Protein 5CYU (pdb70)

CATH classification: 3.30.2390.20 (+1 more: 2.40.50.910)

Sequence (378 aa):
QLLVDRTTNQLYVMLPRPVYNLTSARLVLGNASNPVAVSEELNRISKGQSIGIPGAPYATPTGTPASQWTLCDTVAKPDSSAPKVETSILIRTLAIDSGVGPIRADQGMLVSYEGANWLITEGGRHSIDLADRAVTSAVGIPVTAKPTPISQGLFNALPNRGPWQLPQIPAAGAPNSVGLPENLVIGSVFRTASDPQHYVVLPDGVARVNNTTAAALRATNSYGLMQPPAVEASVVAKIPEQVYVSPLPDQPLDVLLRQDSPVLCWSWQREPGDQAPKTTVIAGRRLPLPANAIGTGIDQIGGDSTVYIEGGQFVRLQSPDPRVGESMYYIDPQGVRYGIANDDAAKNLGLAGPVNAPWQVVGLLVDGPVLSKEAALI

Structure (mmCIF, N/CA/C/O backbone):
data_5CYU
#
_entry.id   5CYU
#
_cell.length_a   74.410
_cell.length_b   74.410
_cell.length_c   280.600
_cell.angle_alpha   90.000
_cell.angle_beta   90.000
_cell.angle_gamma   120.000
#
_symmetry.space_group_name_H-M   'P 61 2 2'
#
loop_
_entity.id
_entity.type
_entity.pdbx_description
1 polymer 'Conserved membrane protein'
2 water water
#
loop_
_atom_site.group_PDB
_atom_site.id
_atom_site.type_symbol
_atom_site.label_atom_id
_atom_site.label_alt_id
_atom_site.label_comp_id
_atom_site.label_asym_id
_atom_site.label_entity_id
_atom_site.label_seq_id
_atom_site.pdbx_PDB_ins_code
_atom_site.Cartn_x
_atom_site.Cartn_y
_atom_site.Cartn_z
_atom_site.occupancy
_atom_site.B_iso_or_equiv
_atom_site.auth_seq_id
_atom_site.auth_comp_id
_atom_site.auth_asym_id
_atom_site.auth_atom_id
_atom_site.pdbx_PDB_model_num
ATOM 1 N N . GLN A 1 4 ? -13.152 63.288 178.401 1.00 132.22 75 GLN A N 1
ATOM 2 C CA . GLN A 1 4 ? -12.789 62.200 179.303 1.00 131.52 75 GLN A CA 1
ATOM 3 C C . GLN A 1 4 ? -13.054 60.862 178.617 1.00 133.30 75 GLN A C 1
ATOM 4 O O . GLN A 1 4 ? -14.158 60.649 178.110 1.00 135.68 75 GLN A O 1
ATOM 7 N N . LEU A 1 5 ? -12.043 59.968 178.602 1.00 125.40 76 LEU A N 1
ATOM 8 C CA . LEU A 1 5 ? -12.132 58.652 177.957 1.00 123.61 76 LEU A CA 1
ATOM 9 C C . LEU A 1 5 ? -12.030 57.538 178.996 1.00 126.30 76 LEU A C 1
ATOM 10 O O . LEU A 1 5 ? -11.164 57.614 179.865 1.00 123.69 76 LEU A O 1
ATOM 14 N N . LEU A 1 6 ? -12.936 56.538 178.939 1.00 125.32 77 LEU A N 1
ATOM 15 C CA . LEU A 1 6 ? -12.967 55.430 179.898 1.00 126.42 77 LEU A CA 1
ATOM 16 C C . LEU A 1 6 ? -12.846 54.101 179.176 1.00 130.44 77 LEU A C 1
ATOM 17 O O . LEU A 1 6 ? -13.748 53.732 178.429 1.00 131.49 77 LEU A O 1
ATOM 33 N N . VAL A 1 7 ? -11.749 53.376 179.410 1.00 125.91 78 VAL A N 1
ATOM 34 C CA . VAL A 1 7 ? -11.553 52.070 178.795 1.00 125.07 78 VAL A CA 1
ATOM 35 C C . VAL A 1 7 ? -12.289 51.037 179.629 1.00 132.47 78 VAL A C 1
ATOM 36 O O . VAL A 1 7 ? -12.047 50.949 180.839 1.00 132.30 78 VAL A O 1
ATOM 40 N N . ASP A 1 8 ? -13.203 50.265 179.005 1.00 131.37 79 ASP A N 1
ATOM 41 C CA . ASP A 1 8 ? -13.925 49.210 179.728 1.00 134.52 79 ASP A CA 1
ATOM 42 C C . ASP A 1 8 ? -12.931 48.109 180.074 1.00 137.99 79 ASP A C 1
ATOM 43 O O . ASP A 1 8 ? -12.022 47.826 179.292 1.00 134.22 79 ASP A O 1
ATOM 52 N N . ARG A 1 9 ? -13.075 47.524 181.255 1.00 138.21 80 ARG A N 1
ATOM 53 C CA . ARG A 1 9 ? -12.117 46.540 181.754 1.00 137.70 80 ARG A CA 1
ATOM 54 C C . ARG A 1 9 ? -12.168 45.189 181.046 1.00 142.75 80 ARG A C 1
ATOM 55 O O . ARG A 1 9 ? -11.131 44.527 180.971 1.00 140.80 80 ARG A O 1
ATOM 59 N N . THR A 1 10 ? -13.351 44.758 180.573 1.00 142.16 81 THR A N 1
ATOM 60 C CA . THR A 1 10 ? -13.513 43.429 179.971 1.00 143.65 81 THR A CA 1
ATOM 61 C C . THR A 1 10 ? -14.007 43.417 178.515 1.00 147.84 81 THR A C 1
ATOM 62 O O . THR A 1 10 ? -13.783 42.422 177.825 1.00 147.77 81 THR A O 1
ATOM 73 N N . THR A 1 11 ? -14.694 44.468 178.060 1.00 144.45 82 THR A N 1
ATOM 74 C CA . THR A 1 11 ? -15.179 44.518 176.679 1.00 144.01 82 THR A CA 1
ATOM 75 C C . THR A 1 11 ? -14.122 45.169 175.772 1.00 142.65 82 THR A C 1
ATOM 76 O O . THR A 1 11 ? -14.039 44.830 174.591 1.00 141.69 82 THR A O 1
ATOM 87 N N . ASN A 1 12 ? -13.319 46.103 176.329 1.00 134.73 83 ASN A N 1
ATOM 88 C CA . ASN A 1 12 ? -12.333 46.918 175.617 1.00 129.37 83 ASN A CA 1
ATOM 89 C C . ASN A 1 12 ? -13.087 47.938 174.708 1.00 130.41 83 ASN A C 1
ATOM 90 O O . ASN A 1 12 ? -12.652 48.256 173.603 1.00 127.68 83 ASN A O 1
ATOM 101 N N . GLN A 1 13 ? -14.207 48.480 175.232 1.00 127.89 84 GLN A N 1
ATOM 102 C CA . GLN A 1 13 ? -15.027 49.507 174.584 1.00 128.02 84 GLN A CA 1
ATOM 103 C C . GLN A 1 13 ? -14.659 50.850 175.189 1.00 129.11 84 GLN A C 1
ATOM 104 O O . GLN A 1 13 ? -14.383 50.927 176.388 1.00 129.04 84 GLN A O 1
ATOM 118 N N . LEU A 1 14 ? -14.686 51.906 174.374 1.00 124.00 85 LEU A N 1
ATOM 119 C CA . LEU A 1 14 ? -14.292 53.244 174.791 1.00 122.30 85 LEU A CA 1
ATOM 120 C C . LEU A 1 14 ? -15.455 54.202 174.778 1.00 128.59 85 LEU A C 1
ATOM 121 O O . LEU A 1 14 ? -16.169 54.279 173.786 1.00 129.36 85 LEU A O 1
ATOM 137 N N . TYR A 1 15 ? -15.634 54.943 175.874 1.00 126.22 86 TYR A N 1
ATOM 138 C CA . TYR A 1 15 ? -16.721 55.898 176.019 1.00 129.81 86 TYR A CA 1
ATOM 139 C C . TYR A 1 15 ? -16.148 57.299 176.127 1.00 132.70 86 TYR A C 1
ATOM 140 O O . TYR A 1 15 ? -15.233 57.523 176.911 1.00 129.81 86 TYR A O 1
ATOM 158 N N . VAL A 1 16 ? -16.670 58.231 175.327 1.00 131.53 87 VAL A N 1
ATOM 159 C CA . VAL A 1 16 ? -16.254 59.626 175.330 1.00 131.64 87 VAL A CA 1
ATOM 160 C C . VAL A 1 16 ? -17.376 60.415 175.971 1.00 142.05 87 VAL A C 1
ATOM 161 O O . VAL A 1 16 ? -18.543 60.177 175.662 1.00 144.66 87 VAL A O 1
ATOM 174 N N . MET A 1 17 ? -17.019 61.386 176.828 1.00 140.36 88 MET A N 1
ATOM 175 C CA . MET A 1 17 ? -17.976 62.219 177.555 1.00 145.69 88 MET A CA 1
ATOM 176 C C . MET A 1 17 ? -17.825 63.706 177.194 1.00 153.41 88 MET A C 1
ATOM 177 O O . MET A 1 17 ? -16.774 64.307 177.427 1.00 151.60 88 MET A O 1
ATOM 191 N N . LEU A 1 18 ? -18.896 64.274 176.625 1.00 153.46 89 LEU A N 1
ATOM 192 C CA . LEU A 1 18 ? -19.021 65.670 176.213 1.00 155.33 89 LEU A CA 1
ATOM 193 C C . LEU A 1 18 ? -20.439 66.157 176.653 1.00 160.42 89 LEU A C 1
ATOM 194 O O . LEU A 1 18 ? -21.148 65.362 177.282 1.00 160.32 89 LEU A O 1
ATOM 210 N N . PRO A 1 19 ? -20.911 67.403 176.373 1.00 159.58 90 PRO A N 1
ATOM 211 C CA . PRO A 1 19 ? -22.259 67.791 176.858 1.00 162.18 90 PRO A CA 1
ATOM 212 C C . PRO A 1 19 ? -23.402 66.930 176.303 1.00 185.67 90 PRO A C 1
ATOM 213 O O . PRO A 1 19 ? -24.044 66.201 177.060 1.00 162.91 90 PRO A O 1
ATOM 224 N N . ARG A 1 25 ? -21.009 58.337 175.559 1.00 145.50 96 ARG A N 1
ATOM 225 C CA . ARG A 1 25 ? -21.333 57.701 174.283 1.00 144.96 96 ARG A CA 1
ATOM 226 C C . ARG A 1 25 ? -20.186 56.783 173.819 1.00 146.34 96 ARG A C 1
ATOM 227 O O . ARG A 1 25 ? -19.038 57.237 173.753 1.00 142.31 96 ARG A O 1
ATOM 230 N N . PRO A 1 26 ? -20.466 55.511 173.453 1.00 142.71 97 PRO A N 1
ATOM 231 C CA . PRO A 1 26 ? -19.374 54.613 173.037 1.00 137.73 97 PRO A CA 1
ATOM 232 C C . PRO A 1 26 ? -18.720 55.008 171.716 1.00 136.36 97 PRO A C 1
ATOM 233 O O . PRO A 1 26 ? -19.353 55.670 170.892 1.00 137.53 97 PRO A O 1
ATOM 244 N N . VAL A 1 27 ? -17.431 54.633 171.547 1.00 127.27 98 VAL A N 1
ATOM 245 C CA . VAL A 1 27 ? -16.622 54.956 170.358 1.00 122.57 98 VAL A CA 1
ATOM 246 C C . VAL A 1 27 ? -15.977 53.697 169.779 1.00 123.43 98 VAL A C 1
ATOM 247 O O . VAL A 1 27 ? -15.335 52.918 170.493 1.00 121.42 98 VAL A O 1
ATOM 260 N N . TYR A 1 28 ? -16.114 53.544 168.456 1.00 119.05 99 TYR A N 1
ATOM 261 C CA . TYR A 1 28 ? -15.585 52.397 167.732 1.00 116.33 99 TYR A CA 1
ATOM 262 C C . TYR A 1 28 ? -14.101 52.212 167.975 1.00 113.18 99 TYR A C 1
ATOM 263 O O . TYR A 1 28 ? -13.681 51.106 168.306 1.00 112.15 99 TYR A O 1
ATOM 281 N N . ASN A 1 29 ? -13.310 53.286 167.806 1.00 105.53 100 ASN A N 1
ATOM 282 C CA . ASN A 1 29 ? -11.848 53.215 167.893 1.00 100.28 100 ASN A CA 1
ATOM 283 C C . ASN A 1 29 ? -11.195 54.271 168.770 1.00 99.06 100 ASN A C 1
ATOM 284 O O . ASN A 1 29 ? -11.753 55.334 169.024 1.00 99.31 100 ASN A O 1
ATOM 295 N N . LEU A 1 30 ? -9.942 53.996 169.161 1.00 92.14 101 LEU A N 1
ATOM 296 C CA . LEU A 1 30 ? -9.162 54.956 169.943 1.00 90.48 101 LEU A CA 1
ATOM 297 C C . LEU A 1 30 ? -8.845 56.202 169.096 1.00 92.46 101 LEU A C 1
ATOM 298 O O . LEU A 1 30 ? -8.836 57.298 169.648 1.00 92.88 101 LEU A O 1
ATOM 314 N N . THR A 1 31 ? -8.649 56.061 167.770 1.00 86.46 102 THR A N 1
ATOM 315 C CA . THR A 1 31 ? -8.420 57.220 166.893 1.00 84.95 102 THR A CA 1
ATOM 316 C C . THR A 1 31 ? -9.646 58.135 166.866 1.00 93.39 102 THR A C 1
ATOM 317 O O . THR A 1 31 ? -9.525 59.363 166.888 1.00 93.81 102 THR A O 1
ATOM 328 N N . SER A 1 32 ? -10.826 57.517 166.787 1.00 93.01 103 SER A N 1
ATOM 329 C CA . SER A 1 32 ? -12.085 58.238 166.776 1.00 97.05 103 SER A CA 1
ATOM 330 C C . SER A 1 32 ? -12.297 59.001 168.084 1.00 104.02 103 SER A C 1
ATOM 331 O O . SER A 1 32 ? -12.725 60.147 168.037 1.00 105.50 103 SER A O 1
ATOM 339 N N . ALA A 1 33 ? -11.955 58.393 169.238 1.00 101.17 104 ALA A N 1
ATOM 340 C CA . ALA A 1 33 ? -12.108 59.059 170.538 1.00 103.34 104 ALA A CA 1
ATOM 341 C C . ALA A 1 33 ? -11.045 60.137 170.769 1.00 105.80 104 ALA A C 1
ATOM 342 O O . ALA A 1 33 ? -11.346 61.123 171.436 1.00 106.90 104 ALA A O 1
ATOM 349 N N . ARG A 1 34 ? -9.816 59.963 170.234 1.00 100.24 105 ARG A N 1
ATOM 350 C CA . ARG A 1 34 ? -8.747 60.969 170.389 1.00 99.03 105 ARG A CA 1
ATOM 351 C C . ARG A 1 34 ? -8.985 62.180 169.477 1.00 105.97 105 ARG A C 1
ATOM 352 O O . ARG A 1 34 ? -8.594 63.291 169.841 1.00 106.38 105 ARG A O 1
ATOM 356 N N . LEU A 1 35 ? -9.650 61.974 168.317 1.00 104.29 106 LEU A N 1
ATOM 357 C CA . LEU A 1 35 ? -9.948 63.045 167.345 1.00 105.68 106 LEU A CA 1
ATOM 358 C C . LEU A 1 35 ? -11.005 64.036 167.856 1.00 114.38 106 LEU A C 1
ATOM 359 O O . LEU A 1 35 ? -10.870 65.250 167.663 1.00 115.35 106 LEU A O 1
ATOM 375 N N . VAL A 1 36 ? -12.080 63.497 168.441 1.00 113.56 107 VAL A N 1
ATOM 376 C CA . VAL A 1 36 ? -13.226 64.296 168.907 1.00 118.14 107 VAL A CA 1
ATOM 377 C C . VAL A 1 36 ? -12.926 65.162 170.149 1.00 123.22 107 VAL A C 1
ATOM 378 O O . VAL A 1 36 ? -13.406 66.290 170.224 1.00 125.75 107 VAL A O 1
ATOM 391 N N . LEU A 1 37 ? -12.147 64.650 171.105 1.00 117.77 108 LEU A N 1
ATOM 392 C CA . LEU A 1 37 ? -11.827 65.389 172.336 1.00 118.86 108 LEU A CA 1
ATOM 393 C C . LEU A 1 37 ? -10.911 66.615 172.126 1.00 121.07 108 LEU A C 1
ATOM 394 O O . LEU A 1 37 ? -10.847 67.466 173.013 1.00 122.41 108 LEU A O 1
ATOM 410 N N . GLY A 1 38 ? -10.217 66.684 170.988 1.00 114.52 109 GLY A N 1
ATOM 411 C CA . GLY A 1 38 ? -9.292 67.768 170.691 1.00 113.34 109 GLY A CA 1
ATOM 412 C C . GLY A 1 38 ? -7.966 67.597 171.409 1.00 114.64 109 GLY A C 1
ATOM 413 O O . GLY A 1 38 ? -7.223 68.568 171.576 1.00 114.41 109 GLY A O 1
ATOM 417 N N . ASN A 1 39 ? -7.647 66.363 171.838 1.00 108.89 110 ASN A N 1
ATOM 418 C CA . ASN A 1 39 ? -6.400 66.066 172.539 1.00 106.34 110 ASN A CA 1
ATOM 419 C C . ASN A 1 39 ? -6.149 64.558 172.529 1.00 107.66 110 ASN A C 1
ATOM 420 O O . ASN A 1 39 ? -7.110 63.787 172.515 1.00 107.91 110 ASN A O 1
ATOM 431 N N . ALA A 1 40 ? -4.866 64.133 172.517 1.00 101.41 111 ALA A N 1
ATOM 432 C CA . ALA A 1 40 ? -4.510 62.708 172.607 1.00 99.03 111 ALA A CA 1
ATOM 433 C C . ALA A 1 40 ? -4.765 62.271 174.035 1.00 105.09 111 ALA A C 1
ATOM 434 O O . ALA A 1 40 ? -3.940 62.515 174.915 1.00 104.22 111 ALA A O 1
ATOM 441 N N . SER A 1 41 ? -5.981 61.794 174.283 1.00 104.41 112 SER A N 1
ATOM 442 C CA . SER A 1 41 ? -6.421 61.466 175.627 1.00 106.75 112 SER A CA 1
ATOM 443 C C . SER A 1 41 ? -6.089 60.022 175.985 1.00 110.06 112 SER A C 1
ATOM 444 O O . SER A 1 41 ? -6.470 59.104 175.261 1.00 109.60 112 SER A O 1
ATOM 448 N N . ASN A 1 42 ? -5.365 59.824 177.099 1.00 105.97 113 ASN A N 1
ATOM 449 C CA . ASN A 1 42 ? -5.061 58.481 177.610 1.00 104.60 113 ASN A CA 1
ATOM 450 C C . ASN A 1 42 ? -6.310 58.005 178.372 1.00 109.71 113 ASN A C 1
ATOM 451 O O . ASN A 1 42 ? -6.826 58.760 179.195 1.00 111.52 113 ASN A O 1
ATOM 455 N N . PRO A 1 43 ? -6.859 56.807 178.119 1.00 105.84 114 PRO A N 1
ATOM 456 C CA . PRO A 1 43 ? -8.126 56.456 178.764 1.00 109.22 114 PRO A CA 1
ATOM 457 C C . PRO A 1 43 ? -8.003 55.925 180.185 1.00 115.23 114 PRO A C 1
ATOM 458 O O . PRO A 1 43 ? -7.108 55.140 180.495 1.00 113.76 114 PRO A O 1
ATOM 469 N N . VAL A 1 44 ? -8.935 56.358 181.045 1.00 114.63 115 VAL A N 1
ATOM 470 C CA . VAL A 1 44 ? -8.986 55.895 182.422 1.00 115.96 115 VAL A CA 1
ATOM 471 C C . VAL A 1 44 ? -9.439 54.457 182.435 1.00 119.79 115 VAL A C 1
ATOM 472 O O . VAL A 1 44 ? -10.131 54.021 181.513 1.00 119.88 115 VAL A O 1
ATOM 477 N N . ALA A 1 45 ? -9.018 53.718 183.458 1.00 115.83 116 ALA A N 1
ATOM 478 C CA . ALA A 1 45 ? -9.357 52.311 183.636 1.00 116.12 116 ALA A CA 1
ATOM 479 C C . ALA A 1 45 ? -10.553 52.208 184.570 1.00 122.55 116 ALA A C 1
ATOM 480 O O . ALA A 1 45 ? -10.434 51.677 185.677 1.00 123.71 116 ALA A O 1
ATOM 487 N N . VAL A 1 46 ? -11.715 52.716 184.139 1.00 120.14 117 VAL A N 1
ATOM 488 C CA . VAL A 1 46 ? -12.903 52.677 185.004 1.00 144.78 117 VAL A CA 1
ATOM 489 C C . VAL A 1 46 ? -13.495 51.260 185.063 1.00 150.02 117 VAL A C 1
ATOM 490 O O . VAL A 1 46 ? -13.826 50.669 184.037 1.00 102.01 117 VAL A O 1
ATOM 494 N N . SER A 1 48 ? -15.541 48.874 185.811 1.00 169.33 119 SER A N 1
ATOM 495 C CA . SER A 1 48 ? -16.450 48.496 184.729 1.00 168.88 119 SER A CA 1
ATOM 496 C C . SER A 1 48 ? -17.920 48.754 185.100 1.00 172.63 119 SER A C 1
ATOM 497 O O . SER A 1 48 ? -18.729 48.997 184.208 1.00 172.04 119 SER A O 1
ATOM 505 N N . GLU A 1 49 ? -18.268 48.714 186.400 1.00 171.70 120 GLU A N 1
ATOM 506 C CA . GLU A 1 49 ? -19.644 48.967 186.851 1.00 172.82 120 GLU A CA 1
ATOM 507 C C . GLU A 1 49 ? -20.040 50.448 186.717 1.00 176.29 120 GLU A C 1
ATOM 508 O O . GLU A 1 49 ? -21.231 50.750 186.728 1.00 176.91 120 GLU A O 1
ATOM 512 N N . GLU A 1 50 ? -19.062 51.366 186.599 1.00 173.96 121 GLU A N 1
ATOM 513 C CA . GLU A 1 50 ? -19.330 52.809 186.519 1.00 174.76 121 GLU A CA 1
ATOM 514 C C . GLU A 1 50 ? -20.016 53.257 185.209 1.00 177.40 121 GLU A C 1
ATOM 515 O O . GLU A 1 50 ? -20.624 54.332 185.191 1.00 178.19 121 GLU A O 1
ATOM 519 N N . LEU A 1 51 ? -19.896 52.462 184.126 1.00 173.60 122 LEU A N 1
ATOM 520 C CA . LEU A 1 51 ? -20.509 52.763 182.822 1.00 172.63 122 LEU A CA 1
ATOM 521 C C . LEU A 1 51 ? -21.594 51.751 182.446 1.00 174.23 122 LEU A C 1
ATOM 522 O O . LEU A 1 51 ? -22.572 52.140 181.804 1.00 174.03 122 LEU A O 1
ATOM 526 N N . ASN A 1 52 ? -21.432 50.466 182.818 1.00 170.97 123 ASN A N 1
ATOM 527 C CA . ASN A 1 52 ? -22.433 49.439 182.517 1.00 170.72 123 ASN A CA 1
ATOM 528 C C . ASN A 1 52 ? -23.733 49.651 183.320 1.00 173.80 123 ASN A C 1
ATOM 529 O O . ASN A 1 52 ? -24.800 49.337 182.798 1.00 173.44 123 ASN A O 1
ATOM 533 N N . ARG A 1 53 ? -23.649 50.197 184.557 1.00 171.97 124 ARG A N 1
ATOM 534 C CA . ARG A 1 53 ? -24.831 50.482 185.389 1.00 173.18 124 ARG A CA 1
ATOM 535 C C . ARG A 1 53 ? -25.441 51.865 185.069 1.00 176.03 124 ARG A C 1
ATOM 536 O O . ARG A 1 53 ? -26.597 52.102 185.432 1.00 176.90 124 ARG A O 1
ATOM 540 N N . ILE A 1 54 ? -24.668 52.753 184.422 1.00 172.52 125 ILE A N 1
ATOM 541 C CA . ILE A 1 54 ? -25.108 54.085 184.012 1.00 172.70 125 ILE A CA 1
ATOM 542 C C . ILE A 1 54 ? -25.703 54.098 182.615 1.00 173.65 125 ILE A C 1
ATOM 543 O O . ILE A 1 54 ? -25.870 53.038 182.003 1.00 172.54 125 ILE A O 1
ATOM 546 N N . SER A 1 55 ? -26.018 55.297 182.087 1.00 170.70 126 SER A N 1
ATOM 547 C CA . SER A 1 55 ? -26.626 55.417 180.758 1.00 169.51 126 SER A CA 1
ATOM 548 C C . SER A 1 55 ? -25.625 55.125 179.651 1.00 169.27 126 SER A C 1
ATOM 549 O O . SER A 1 55 ? -24.420 55.320 179.829 1.00 168.27 126 SER A O 1
ATOM 553 N N . LYS A 1 56 ? -26.144 54.621 178.528 1.00 165.20 127 LYS A N 1
ATOM 554 C CA . LYS A 1 56 ? -25.392 54.292 177.323 1.00 163.08 127 LYS A CA 1
ATOM 555 C C . LYS A 1 56 ? -25.921 55.197 176.220 1.00 165.02 127 LYS A C 1
ATOM 556 O O . LYS A 1 56 ? -26.868 55.945 176.450 1.00 165.90 127 LYS A O 1
ATOM 560 N N . GLY A 1 57 ? -25.294 55.157 175.056 1.00 161.07 128 GLY A N 1
ATOM 561 C CA . GLY A 1 57 ? -25.702 55.958 173.909 1.00 160.68 128 GLY A CA 1
ATOM 562 C C . GLY A 1 57 ? -25.515 55.205 172.61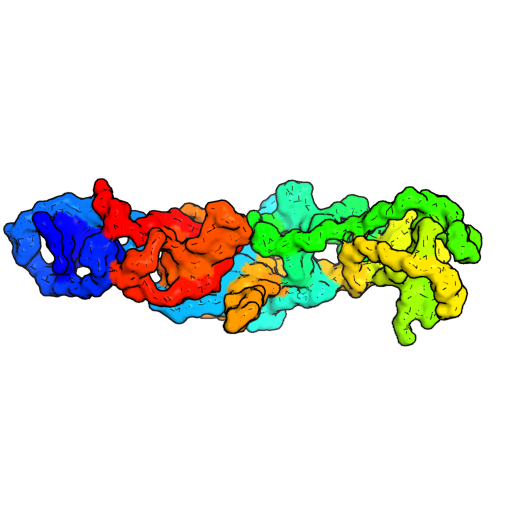1 1.00 161.57 128 GLY A C 1
ATOM 563 O O . GLY A 1 57 ? -25.542 53.971 172.596 1.00 161.09 128 GLY A O 1
ATOM 567 N N . GLN A 1 58 ? -25.306 55.949 171.509 1.00 158.09 129 GLN A N 1
ATOM 568 C CA . GLN A 1 58 ? -25.104 55.389 170.165 1.00 156.69 129 GLN A CA 1
ATOM 569 C C . GLN A 1 58 ? -23.612 55.426 169.790 1.00 157.05 129 GLN A C 1
ATOM 570 O O . GLN A 1 58 ? -22.877 56.319 170.218 1.00 157.13 129 GLN A O 1
ATOM 584 N N . SER A 1 59 ? -23.178 54.466 168.965 1.00 152.99 130 SER A N 1
ATOM 585 C CA . SER A 1 59 ? -21.790 54.325 168.564 1.00 151.24 130 SER A CA 1
ATOM 586 C C . SER A 1 59 ? -21.373 55.386 167.548 1.00 152.15 130 SER A C 1
ATOM 587 O O . SER A 1 59 ? -21.813 55.344 166.397 1.00 151.90 130 SER A O 1
ATOM 595 N N . ILE A 1 60 ? -20.524 56.336 167.994 1.00 148.89 131 ILE A N 1
ATOM 596 C CA . ILE A 1 60 ? -19.967 57.405 167.161 1.00 147.70 131 ILE A CA 1
ATOM 597 C C . ILE A 1 60 ? -18.561 56.988 166.746 1.00 146.78 131 ILE A C 1
ATOM 598 O O . ILE A 1 60 ? -18.042 55.998 167.251 1.00 144.12 131 ILE A O 1
ATOM 614 N N . GLY A 1 61 ? -17.961 57.754 165.845 1.00 139.42 132 GLY A N 1
ATOM 615 C CA . GLY A 1 61 ? -16.612 57.508 165.353 1.00 133.34 132 GLY A CA 1
ATOM 616 C C . GLY A 1 61 ? -16.583 56.907 163.968 1.00 134.68 132 GLY A C 1
ATOM 617 O O . GLY A 1 61 ? -17.615 56.483 163.443 1.00 137.54 132 GLY A O 1
ATOM 621 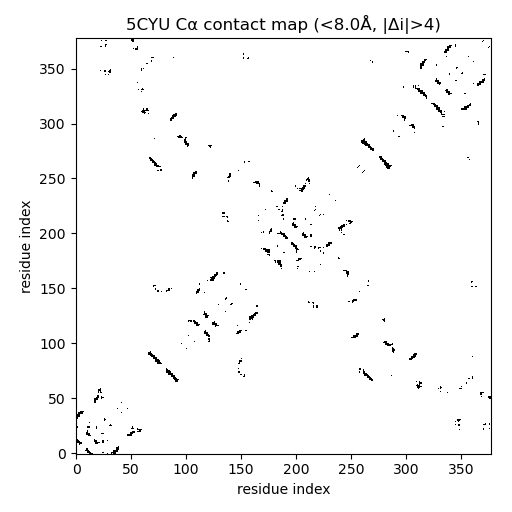N N . ILE A 1 62 ? -15.390 56.832 163.381 1.00 125.04 133 ILE A N 1
ATOM 622 C CA . ILE A 1 62 ? -15.213 56.262 162.049 1.00 123.32 133 ILE A CA 1
ATOM 623 C C . ILE A 1 62 ? -14.995 54.752 162.175 1.00 125.88 133 ILE A C 1
ATOM 624 O O . ILE A 1 62 ? -14.044 54.354 162.847 1.00 122.79 133 ILE A O 1
ATOM 640 N N . PRO A 1 63 ? -15.743 53.884 161.457 1.00 124.13 134 PRO A N 1
ATOM 641 C CA . PRO A 1 63 ? -15.466 52.443 161.560 1.00 122.47 134 PRO A CA 1
ATOM 642 C C . PRO A 1 63 ? -14.210 52.030 160.788 1.00 119.91 134 PRO A C 1
ATOM 643 O O . PRO A 1 63 ? -13.428 51.244 161.313 1.00 117.40 134 PRO A O 1
ATOM 654 N N . GLY A 1 64 ? -14.046 52.524 159.557 1.00 114.29 135 GLY A N 1
ATOM 655 C CA . GLY A 1 64 ? -12.922 52.183 158.693 1.00 109.91 135 GLY A CA 1
ATOM 656 C C . GLY A 1 64 ? -11.554 52.606 159.192 1.00 107.05 135 GLY A C 1
ATOM 657 O O . GLY A 1 64 ? -10.551 52.044 158.754 1.00 103.34 135 GLY A O 1
ATOM 661 N N . ALA A 1 65 ? -11.491 53.598 160.099 1.00 102.09 136 ALA A N 1
ATOM 662 C CA . ALA A 1 65 ? -10.248 54.111 160.661 1.00 97.88 136 ALA A CA 1
ATOM 663 C C . ALA A 1 65 ? -9.527 53.054 161.510 1.00 99.23 136 ALA A C 1
ATOM 664 O O . ALA A 1 65 ? -10.145 52.055 161.897 1.00 101.13 136 ALA A O 1
ATOM 671 N N . PRO A 1 66 ? -8.212 53.225 161.771 1.00 91.89 137 PRO A N 1
ATOM 672 C CA . PRO A 1 66 ? -7.493 52.214 162.549 1.00 90.75 137 PRO A CA 1
ATOM 673 C C . PRO A 1 66 ? -7.706 52.408 164.041 1.00 95.96 137 PRO A C 1
ATOM 674 O O . PRO A 1 66 ? -8.175 53.472 164.449 1.00 96.65 137 PRO A O 1
ATOM 685 N N . TYR A 1 67 ? -7.387 51.382 164.843 1.00 92.28 138 TYR A N 1
ATOM 686 C CA . TYR A 1 67 ? -7.596 51.436 166.290 1.00 92.94 138 TYR A CA 1
ATOM 687 C C . TYR A 1 67 ? -6.791 52.583 166.888 1.00 93.93 138 TYR A C 1
ATOM 688 O O . TYR A 1 67 ? -7.376 53.489 167.461 1.00 94.46 138 TYR A O 1
ATOM 706 N N . ALA A 1 68 ? -5.478 52.592 166.636 1.00 87.55 139 ALA A N 1
ATOM 707 C CA . ALA A 1 68 ? -4.541 53.626 167.077 1.00 85.31 139 ALA A CA 1
ATOM 708 C C . ALA A 1 68 ? -3.625 53.977 165.917 1.00 85.79 139 ALA A C 1
ATOM 709 O O . ALA A 1 68 ? -3.656 53.298 164.887 1.00 84.23 139 ALA A O 1
ATOM 716 N N . THR A 1 69 ? -2.780 55.006 166.075 1.00 81.46 140 THR A N 1
ATOM 717 C CA . THR A 1 69 ? -1.836 55.398 165.016 1.00 79.26 140 THR A CA 1
ATOM 718 C C . THR A 1 69 ? -0.358 55.208 165.468 1.00 81.20 140 THR A C 1
ATOM 719 O O . THR A 1 69 ? 0.394 56.180 165.550 1.00 79.65 140 THR A O 1
ATOM 730 N N . PRO A 1 70 ? 0.096 53.948 165.659 1.00 77.71 141 PRO A N 1
ATOM 731 C CA . PRO A 1 70 ? 1.464 53.720 166.117 1.00 76.69 141 PRO A CA 1
ATOM 732 C C . PRO A 1 70 ? 2.541 53.941 165.047 1.00 79.49 141 PRO A C 1
ATOM 733 O O . PRO A 1 70 ? 2.944 53.010 164.338 1.00 78.84 141 PRO A O 1
ATOM 744 N N . THR A 1 71 ? 3.068 55.168 164.977 1.00 74.85 142 THR A N 1
ATOM 745 C CA . THR A 1 71 ? 4.188 55.433 164.075 1.00 72.09 142 THR A CA 1
ATOM 746 C C . THR A 1 71 ? 5.468 54.811 164.625 1.00 73.06 142 THR A C 1
ATOM 747 O O . THR A 1 71 ? 5.688 54.854 165.833 1.00 73.41 142 THR A O 1
ATOM 758 N N . GLY A 1 72 ? 6.301 54.273 163.747 1.00 67.14 143 GLY A N 1
ATOM 759 C CA . GLY A 1 72 ? 7.603 53.733 164.120 1.00 66.18 143 GLY A CA 1
ATOM 760 C C . GLY A 1 72 ? 8.697 54.617 163.552 1.00 66.40 143 GLY A C 1
ATOM 761 O O . GLY A 1 72 ? 8.457 55.801 163.286 1.00 65.01 143 GLY A O 1
ATOM 765 N N . THR A 1 73 ? 9.904 54.057 163.323 1.00 61.60 144 THR A N 1
ATOM 766 C CA . THR A 1 73 ? 10.943 54.852 162.661 1.00 60.45 144 THR A CA 1
ATOM 767 C C . THR A 1 73 ? 10.479 55.059 161.223 1.00 62.72 144 THR A C 1
ATOM 768 O O . THR A 1 73 ? 9.951 54.112 160.629 1.00 61.93 144 THR A O 1
ATOM 779 N N . PRO A 1 74 ? 10.598 56.271 160.644 1.00 58.48 145 PRO A N 1
ATOM 780 C CA . PRO A 1 74 ? 10.123 56.457 159.267 1.00 57.33 145 PRO A CA 1
ATOM 781 C C . PRO A 1 74 ? 10.876 55.557 158.285 1.00 60.75 145 PRO A C 1
ATOM 782 O O . PRO A 1 74 ? 12.080 55.360 158.441 1.00 61.34 145 PRO A O 1
ATOM 793 N N . ALA A 1 75 ? 10.165 54.972 157.321 1.00 56.53 146 ALA A N 1
ATOM 794 C CA . ALA A 1 75 ? 10.739 54.013 156.370 1.00 56.02 146 ALA A CA 1
ATOM 795 C C . ALA A 1 75 ? 11.733 54.666 155.437 1.00 58.08 146 ALA A C 1
ATOM 796 O O . ALA A 1 75 ? 11.440 55.724 154.893 1.00 56.97 146 ALA A O 1
ATOM 803 N N . SER A 1 76 ? 12.915 54.065 155.275 1.00 55.25 147 SER A N 1
ATOM 804 C CA . SER A 1 76 ? 13.959 54.641 154.418 1.00 55.18 147 SER A CA 1
ATOM 805 C C . SER A 1 76 ? 13.585 54.639 152.938 1.00 56.46 147 SER A C 1
ATOM 806 O O . SER A 1 76 ? 13.772 55.652 152.260 1.00 55.61 147 SER A O 1
ATOM 814 N N . GLN A 1 77 ? 13.057 53.504 152.447 1.00 50.87 148 GLN A N 1
ATOM 815 C CA . GLN A 1 77 ? 12.742 53.327 151.046 1.00 48.81 148 GLN A CA 1
ATOM 816 C C . GLN A 1 77 ? 11.321 52.872 150.816 1.00 50.76 148 GLN A C 1
ATOM 817 O O . GLN A 1 77 ? 10.815 52.018 151.544 1.00 50.37 148 GLN A O 1
ATOM 831 N N . TRP A 1 78 ? 10.704 53.421 149.747 1.00 45.56 149 TRP A N 1
ATOM 832 C CA . TRP A 1 78 ? 9.383 53.055 149.224 1.00 44.93 149 TRP A CA 1
ATOM 833 C C . TRP A 1 78 ? 9.634 52.422 147.867 1.00 48.49 149 TRP A C 1
ATOM 834 O O . TRP A 1 78 ? 10.187 53.090 146.989 1.00 46.66 149 TRP A O 1
ATOM 855 N N . THR A 1 79 ? 9.304 51.128 147.712 1.00 46.06 150 THR A N 1
ATOM 856 C CA . THR A 1 79 ? 9.644 50.369 146.516 1.00 46.02 150 THR A CA 1
ATOM 857 C C . THR A 1 79 ? 8.482 49.598 145.990 1.00 50.73 150 THR A C 1
ATOM 858 O O . THR A 1 79 ? 7.783 48.939 146.755 1.00 51.35 150 THR A O 1
ATOM 869 N N . LEU A 1 80 ? 8.334 49.613 144.662 1.00 47.93 151 LEU A N 1
ATOM 870 C CA . LEU A 1 80 ? 7.368 48.798 143.925 1.00 50.10 151 LEU A CA 1
ATOM 871 C C . LEU A 1 80 ? 8.101 47.638 143.356 1.00 57.65 151 LEU A C 1
ATOM 872 O O . LEU A 1 80 ? 9.136 47.857 142.734 1.00 56.89 151 LEU A O 1
ATOM 888 N N . CYS A 1 81 ? 7.596 46.413 143.550 1.00 57.31 152 CYS A N 1
ATOM 889 C CA . CYS A 1 81 ? 8.246 45.232 143.016 1.00 59.82 152 CYS A CA 1
ATOM 890 C C . CYS A 1 81 ? 7.286 44.479 142.110 1.00 68.34 152 CYS A C 1
ATOM 891 O O . CYS A 1 81 ? 6.118 44.312 142.430 1.00 69.76 152 CYS A O 1
ATOM 898 N N . ASP A 1 82 ? 7.793 44.056 140.955 1.00 66.51 153 ASP A N 1
ATOM 899 C CA . ASP A 1 82 ? 7.061 43.338 139.913 1.00 69.58 153 ASP A CA 1
ATOM 900 C C . ASP A 1 82 ? 7.702 41.969 139.804 1.00 75.87 153 ASP A C 1
ATOM 901 O O . ASP A 1 82 ? 8.907 41.902 139.601 1.00 74.54 153 ASP A O 1
ATOM 910 N N . THR A 1 83 ? 6.947 40.888 140.034 1.00 75.98 154 THR A N 1
ATOM 911 C CA . THR A 1 83 ? 7.488 39.528 140.017 1.00 78.44 154 THR A CA 1
ATOM 912 C C . THR A 1 83 ? 6.718 38.725 138.982 1.00 86.72 154 THR A C 1
ATOM 913 O O . THR A 1 83 ? 5.487 38.731 139.024 1.00 87.37 154 THR A O 1
ATOM 924 N N . VAL A 1 84 ? 7.437 38.062 138.042 1.00 85.91 155 VAL A N 1
ATOM 925 C CA . VAL A 1 84 ? 6.869 37.229 136.978 1.00 89.72 155 VAL A CA 1
ATOM 926 C C . VAL A 1 84 ? 7.440 35.828 137.179 1.00 97.34 155 VAL A C 1
ATOM 927 O O . VAL A 1 84 ? 8.593 35.575 136.823 1.00 96.83 155 VAL A O 1
ATOM 940 N N . ALA A 1 85 ? 6.638 34.940 137.801 1.00 97.08 156 ALA A N 1
ATOM 941 C CA . ALA A 1 85 ? 7.010 33.569 138.145 1.00 101.13 156 ALA A CA 1
ATOM 942 C C . ALA A 1 85 ? 7.563 32.768 136.961 1.00 108.92 156 ALA A C 1
ATOM 943 O O . ALA A 1 85 ? 8.526 32.019 137.136 1.00 109.62 156 ALA A O 1
ATOM 950 N N . LYS A 1 86 ? 6.947 32.909 135.774 1.00 108.19 157 LYS A N 1
ATOM 951 C CA . LYS A 1 86 ? 7.382 32.199 134.571 1.00 112.03 157 LYS A CA 1
ATOM 952 C C . LYS A 1 86 ? 7.111 33.028 133.306 1.00 117.02 157 LYS A C 1
ATOM 953 O O . LYS A 1 86 ? 5.943 33.237 132.957 1.00 117.74 157 LYS A O 1
ATOM 957 N N . PRO A 1 87 ? 8.162 33.473 132.568 1.00 113.07 158 PRO A N 1
ATOM 958 C CA . PRO A 1 87 ? 7.913 34.205 131.311 1.00 112.38 158 PRO A CA 1
ATOM 959 C C . PRO A 1 87 ? 7.298 33.315 130.229 1.00 123.03 158 PRO A C 1
ATOM 960 O O . PRO A 1 87 ? 6.358 33.738 129.561 1.00 122.97 158 PRO A O 1
ATOM 971 N N . ASP A 1 88 ? 7.813 32.073 130.085 1.00 125.27 159 ASP A N 1
ATOM 972 C CA . ASP A 1 88 ? 7.311 31.109 129.107 1.00 131.54 159 ASP A CA 1
ATOM 973 C C . ASP A 1 88 ? 5.928 30.583 129.527 1.00 142.16 159 ASP A C 1
ATOM 974 O O . ASP A 1 88 ? 5.795 29.514 130.135 1.00 145.22 159 ASP A O 1
ATOM 983 N N . SER A 1 89 ? 4.902 31.365 129.192 1.00 140.32 160 SER A N 1
ATOM 984 C CA . SER A 1 89 ? 3.504 31.038 129.469 1.00 144.19 160 SER A CA 1
ATOM 985 C C . SER A 1 89 ? 2.619 31.578 128.348 1.00 150.01 160 SER A C 1
ATOM 986 O O . SER A 1 89 ? 3.076 32.413 127.563 1.00 146.85 160 SER A O 1
ATOM 994 N N . SER A 1 90 ? 1.363 31.106 128.260 1.00 151.33 161 SER A N 1
ATOM 995 C CA . SER A 1 90 ? 0.428 31.614 127.241 1.00 153.04 161 SER A CA 1
ATOM 996 C C . SER A 1 90 ? 0.189 33.109 127.512 1.00 151.41 161 SER A C 1
ATOM 997 O O . SER A 1 90 ? 0.489 33.945 126.664 1.00 148.78 161 SER A O 1
ATOM 1001 N N . ALA A 1 91 ? -0.246 33.431 128.735 1.00 145.70 162 ALA A N 1
ATOM 1002 C CA . ALA A 1 91 ? -0.406 34.795 129.239 1.00 139.97 162 ALA A CA 1
ATOM 1003 C C . ALA A 1 91 ? 0.209 34.800 130.629 1.00 139.46 162 ALA A C 1
ATOM 1004 O O . ALA A 1 91 ? -0.378 34.183 131.514 1.00 140.81 162 ALA A O 1
ATOM 1011 N N . PRO A 1 92 ? 1.403 35.395 130.864 1.00 130.76 163 PRO A N 1
ATOM 1012 C CA . PRO A 1 92 ? 2.010 35.328 132.209 1.00 127.35 163 PRO A CA 1
ATOM 1013 C C . PRO A 1 92 ? 1.344 36.238 133.239 1.00 126.34 163 PRO A C 1
ATOM 1014 O O . PRO A 1 92 ? 0.917 37.347 132.919 1.00 123.61 163 PRO A O 1
ATOM 1025 N N . LYS A 1 93 ? 1.345 35.790 134.503 1.00 121.21 164 LYS A N 1
ATOM 1026 C CA . LYS A 1 93 ? 0.736 36.495 135.624 1.00 117.84 164 LYS A CA 1
ATOM 1027 C C . LYS A 1 93 ? 1.773 37.334 136.358 1.00 113.54 164 LYS A C 1
ATOM 1028 O O . LYS A 1 93 ? 2.925 36.916 136.489 1.00 112.12 164 LYS A O 1
ATOM 1047 N N . VAL A 1 94 ? 1.352 38.505 136.854 1.00 104.92 165 VAL A N 1
ATOM 1048 C CA . VAL A 1 94 ? 2.212 39.446 137.558 1.00 98.91 165 VAL A CA 1
ATOM 1049 C C . VAL A 1 94 ? 1.744 39.588 138.996 1.00 100.14 165 VAL A C 1
ATOM 1050 O O . VAL A 1 94 ? 0.541 39.735 139.234 1.00 101.45 165 VAL A O 1
ATOM 1063 N N . GLU A 1 95 ? 2.705 39.600 139.944 1.00 92.56 166 GLU A N 1
ATOM 1064 C CA . GLU A 1 95 ? 2.453 39.790 141.374 1.00 90.36 166 GLU A CA 1
ATOM 1065 C C . GLU A 1 95 ? 3.128 41.070 141.833 1.00 87.53 166 GLU A C 1
ATOM 1066 O O . GLU A 1 95 ? 4.321 41.234 141.589 1.00 85.23 166 GLU A O 1
ATOM 1078 N N . THR A 1 96 ? 2.367 41.979 142.458 1.00 81.13 167 THR A N 1
ATOM 1079 C CA . THR A 1 96 ? 2.870 43.262 142.885 1.00 76.24 167 THR A CA 1
ATOM 1080 C C . THR A 1 96 ? 3.097 43.258 144.381 1.00 76.62 167 THR A C 1
ATOM 1081 O O . THR A 1 96 ? 2.201 42.918 145.159 1.00 78.24 167 THR A O 1
ATOM 1092 N N . SER A 1 97 ? 4.333 43.629 144.756 1.00 68.12 168 SER A N 1
ATOM 1093 C CA . SER A 1 97 ? 4.796 43.771 146.117 1.00 65.48 168 SER A CA 1
ATOM 1094 C C . SER A 1 97 ? 5.137 45.254 146.345 1.00 66.07 168 SER A C 1
ATOM 1095 O O . SER A 1 97 ? 5.788 45.872 145.496 1.00 64.89 168 SER A O 1
ATOM 1099 N N . ILE A 1 98 ? 4.608 45.842 147.423 1.00 60.88 169 ILE A N 1
ATOM 1100 C CA . ILE A 1 98 ? 4.846 47.243 147.792 1.00 57.59 169 ILE A CA 1
ATOM 1101 C C . ILE A 1 98 ? 5.655 47.255 149.093 1.00 59.28 169 ILE A C 1
ATOM 1102 O O . ILE A 1 98 ? 5.076 47.212 150.180 1.00 58.93 169 ILE A O 1
ATOM 1118 N N . LEU A 1 99 ? 6.983 47.369 148.983 1.00 54.21 170 LEU A N 1
ATOM 1119 C CA . LEU A 1 99 ? 7.871 47.326 150.158 1.00 53.10 170 LEU A CA 1
ATOM 1120 C C . LEU A 1 99 ? 8.137 48.727 150.762 1.00 54.08 170 LEU A C 1
ATOM 1121 O O . LEU A 1 99 ? 8.897 49.508 150.197 1.00 52.97 170 LEU A O 1
ATOM 1137 N N . ILE A 1 100 ? 7.540 49.004 151.942 1.00 49.08 171 ILE A N 1
ATOM 1138 C CA . ILE A 1 100 ? 7.684 50.265 152.678 1.00 46.38 171 ILE A CA 1
ATOM 1139 C C . ILE A 1 100 ? 8.568 49.956 153.883 1.00 51.22 171 ILE A C 1
ATOM 1140 O O . ILE A 1 100 ? 8.171 50.020 155.055 1.00 50.82 171 ILE A O 1
ATOM 1156 N N . ARG A 1 101 ? 9.785 49.582 153.561 1.00 48.26 172 ARG A N 1
ATOM 1157 C CA . ARG A 1 101 ? 10.785 49.232 154.538 1.00 48.29 172 ARG A CA 1
ATOM 1158 C C . ARG A 1 101 ? 12.158 49.426 153.940 1.00 53.36 172 ARG A C 1
ATOM 1159 O O . ARG A 1 101 ? 12.275 49.745 152.762 1.00 52.70 172 ARG A O 1
ATOM 1180 N N . THR A 1 102 ? 13.193 49.219 154.742 1.00 52.35 173 THR A N 1
ATOM 1181 C CA . THR A 1 102 ? 14.583 49.342 154.319 1.00 53.20 173 THR A CA 1
ATOM 1182 C C . THR A 1 102 ? 14.946 48.107 153.481 1.00 60.62 173 THR A C 1
ATOM 1183 O O . THR A 1 102 ? 14.740 46.976 153.929 1.00 63.26 173 THR A O 1
ATOM 1194 N N . LEU A 1 103 ? 15.441 48.332 152.255 1.00 56.46 174 LEU A N 1
ATOM 1195 C CA . LEU A 1 103 ? 15.750 47.257 151.317 1.00 57.76 174 LEU A CA 1
ATOM 1196 C C . LEU A 1 103 ? 17.033 46.517 151.650 1.00 63.06 174 LEU A C 1
ATOM 1197 O O . LEU A 1 103 ? 17.982 47.119 152.146 1.00 62.46 174 LEU A O 1
ATOM 1213 N N . ALA A 1 104 ? 17.076 45.230 151.276 1.00 61.20 175 ALA A N 1
ATOM 1214 C CA . ALA A 1 104 ? 18.229 44.361 151.409 1.00 63.21 175 ALA A CA 1
ATOM 1215 C C . ALA A 1 104 ? 18.751 44.041 150.014 1.00 67.23 175 ALA A C 1
ATOM 1216 O O . ALA A 1 104 ? 18.067 43.381 149.242 1.00 67.24 175 ALA A O 1
ATOM 1223 N N . ILE A 1 105 ? 19.897 44.623 149.664 1.00 63.87 176 ILE A N 1
ATOM 1224 C CA . ILE A 1 105 ? 20.556 44.447 148.378 1.00 64.27 176 ILE A CA 1
ATOM 1225 C C . ILE A 1 105 ? 21.660 43.420 148.569 1.00 71.82 176 ILE A C 1
ATOM 1226 O O . ILE A 1 105 ? 22.272 43.356 149.637 1.00 72.70 176 ILE A O 1
ATOM 1242 N N . ASP A 1 106 ? 21.926 42.626 147.516 1.00 70.01 177 ASP A N 1
ATOM 1243 C CA . ASP A 1 106 ? 22.959 41.587 147.517 1.00 72.99 177 ASP A CA 1
ATOM 1244 C C . ASP A 1 106 ? 23.247 41.132 146.068 1.00 78.89 177 ASP A C 1
ATOM 1245 O O . ASP A 1 106 ? 22.622 41.634 145.128 1.00 75.43 177 ASP A O 1
ATOM 1254 N N . SER A 1 107 ? 24.207 40.201 145.890 1.00 80.92 178 SER A N 1
ATOM 1255 C CA . SER A 1 107 ? 24.611 39.684 144.572 1.00 83.33 178 SER A CA 1
ATOM 1256 C C . SER A 1 107 ? 23.432 39.166 143.721 1.00 88.58 178 SER A C 1
ATOM 1257 O O . SER A 1 107 ? 23.4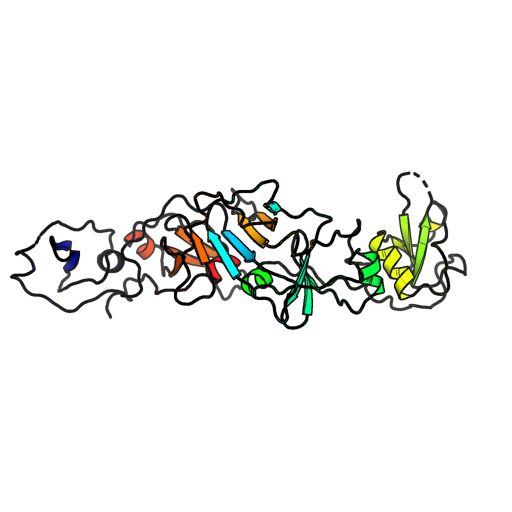48 39.357 142.511 1.00 88.06 178 SER A O 1
ATOM 1265 N N . GLY A 1 108 ? 22.439 38.536 144.353 1.00 86.54 179 GLY A N 1
ATOM 1266 C CA . GLY A 1 108 ? 21.257 38.009 143.671 1.00 86.95 179 GLY A CA 1
ATOM 1267 C C . GLY A 1 108 ? 20.279 39.062 143.184 1.00 86.88 179 GLY A C 1
ATOM 1268 O O . GLY A 1 108 ? 19.792 38.962 142.055 1.00 86.19 179 GLY A O 1
ATOM 1272 N N . VAL A 1 109 ? 19.968 40.062 144.034 1.00 80.84 180 VAL A N 1
ATOM 1273 C CA . VAL A 1 109 ? 19.046 41.150 143.680 1.00 77.65 180 VAL A CA 1
ATOM 1274 C C . VAL A 1 109 ? 19.754 42.494 143.954 1.00 79.74 180 VAL A C 1
ATOM 1275 O O . VAL A 1 109 ? 19.876 42.918 145.101 1.00 78.09 180 VAL A O 1
ATOM 1288 N N . GLY A 1 110 ? 20.255 43.110 142.882 1.00 75.93 181 GLY A N 1
ATOM 1289 C CA . GLY A 1 110 ? 20.962 44.382 142.929 1.00 73.56 181 GLY A CA 1
ATOM 1290 C C . GLY A 1 110 ? 20.428 45.365 141.912 1.00 74.08 181 GLY A C 1
ATOM 1291 O O . GLY A 1 110 ? 19.595 44.992 141.083 1.00 74.21 181 GLY A O 1
ATOM 1295 N N . PRO A 1 111 ? 20.850 46.652 141.959 1.00 66.93 182 PRO A N 1
ATOM 1296 C CA . PRO A 1 111 ? 20.342 47.624 140.985 1.00 63.95 182 PRO A CA 1
ATOM 1297 C C . PRO A 1 111 ? 20.903 47.361 139.597 1.00 67.77 182 PRO A C 1
ATOM 1298 O O . PRO A 1 111 ? 22.013 46.842 139.488 1.00 69.71 182 PRO A O 1
ATOM 1309 N N . ILE A 1 112 ? 20.135 47.688 138.552 1.00 62.18 183 ILE A N 1
ATOM 1310 C CA . ILE A 1 112 ? 20.553 47.422 137.172 1.00 62.71 183 ILE A CA 1
ATOM 1311 C C . ILE A 1 112 ? 21.682 48.345 136.755 1.00 64.66 183 ILE A C 1
ATOM 1312 O O . ILE A 1 112 ? 21.670 49.526 137.102 1.00 63.32 183 ILE A O 1
ATOM 1328 N N . ARG A 1 113 ? 22.639 47.809 135.983 1.00 60.77 184 ARG A N 1
ATOM 1329 C CA . ARG A 1 113 ? 23.783 48.575 135.507 1.00 59.83 184 ARG A CA 1
ATOM 1330 C C . ARG A 1 113 ? 23.376 49.592 134.444 1.00 62.07 184 ARG A C 1
ATOM 1331 O O . ARG A 1 113 ? 22.305 49.469 133.859 1.00 61.32 184 ARG A O 1
ATOM 1352 N N . ALA A 1 114 ? 24.231 50.590 134.190 1.00 58.33 185 ALA A N 1
ATOM 1353 C CA . ALA A 1 114 ? 23.952 51.617 133.186 1.00 57.25 185 ALA A CA 1
ATOM 1354 C C . ALA A 1 114 ? 23.806 51.010 131.785 1.00 63.87 185 ALA A C 1
ATOM 1355 O O . ALA A 1 114 ? 22.861 51.361 131.081 1.00 62.98 185 ALA A O 1
ATOM 1362 N N . ASP A 1 115 ? 24.655 50.016 131.437 1.00 63.25 186 ASP A N 1
ATOM 1363 C CA . ASP A 1 115 ? 24.599 49.306 130.141 1.00 64.92 186 ASP A CA 1
ATOM 1364 C C . ASP A 1 115 ? 23.628 48.098 130.146 1.00 68.09 186 ASP A C 1
ATOM 1365 O O . ASP A 1 115 ? 23.715 47.256 129.243 1.00 69.65 186 ASP A O 1
ATOM 1374 N N . GLN A 1 116 ? 22.682 48.051 131.119 1.00 62.55 187 GLN A N 1
ATOM 1375 C CA . GLN A 1 116 ? 21.746 46.948 131.315 1.00 63.25 187 GLN A CA 1
ATOM 1376 C C . GLN A 1 116 ? 20.300 47.425 131.227 1.00 65.25 187 GLN A C 1
ATOM 1377 O O . GLN A 1 116 ? 19.986 48.527 131.668 1.00 63.31 187 GLN A O 1
ATOM 1391 N N . GLY A 1 117 ? 19.441 46.593 130.651 1.00 62.62 188 GLY A N 1
ATOM 1392 C CA . GLY A 1 117 ? 18.020 46.889 130.498 1.00 61.13 188 GLY A CA 1
ATOM 1393 C C . GLY A 1 117 ? 17.162 45.641 130.425 1.00 66.55 188 GLY A C 1
ATOM 1394 O O . GLY A 1 117 ? 17.683 44.526 130.406 1.00 68.49 188 GLY A O 1
ATOM 1398 N N . MET A 1 118 ? 15.835 45.816 130.420 1.00 62.31 189 MET A N 1
ATOM 1399 C CA . MET A 1 118 ? 14.867 44.708 130.364 1.00 64.45 189 MET A CA 1
ATOM 1400 C C . MET A 1 118 ? 13.716 45.062 129.449 1.00 69.59 189 MET A C 1
ATOM 1401 O O . MET A 1 118 ? 13.353 46.232 129.370 1.00 67.30 189 MET A O 1
ATOM 1415 N N . LEU A 1 119 ? 13.098 44.049 128.807 1.00 69.67 190 LEU A N 1
ATOM 1416 C CA . LEU A 1 119 ? 11.961 44.249 127.893 1.00 70.54 190 LEU A CA 1
ATOM 1417 C C . LEU A 1 119 ? 10.630 43.895 128.542 1.00 74.05 190 LEU A C 1
ATOM 1418 O O . LEU A 1 119 ? 10.477 42.794 129.097 1.00 75.72 190 LEU A O 1
ATOM 1434 N N . VAL A 1 120 ? 9.640 44.808 128.412 1.00 68.81 191 VAL A N 1
ATOM 1435 C CA . VAL A 1 120 ? 8.332 44.647 129.028 1.00 69.82 191 VAL A CA 1
ATOM 1436 C C . VAL A 1 120 ? 7.218 45.097 128.090 1.00 74.27 191 VAL A C 1
ATOM 1437 O O . VAL A 1 120 ? 7.371 46.074 127.359 1.00 72.05 191 VAL A O 1
ATOM 1450 N N . SER A 1 121 ? 6.068 44.426 128.201 1.00 73.48 192 SER A N 1
ATOM 1451 C CA . SER A 1 121 ? 4.892 44.634 127.372 1.00 74.98 192 SER A CA 1
ATOM 1452 C C . SER A 1 121 ? 3.759 45.258 128.188 1.00 77.02 192 SER A C 1
ATOM 1453 O O . SER A 1 121 ? 3.300 44.629 129.133 1.00 77.71 192 SER A O 1
ATOM 1457 N N . TYR A 1 122 ? 3.304 46.479 127.838 1.00 71.66 193 TYR A N 1
ATOM 1458 C CA . TYR A 1 122 ? 2.193 47.145 128.535 1.00 71.38 193 TYR A CA 1
ATOM 1459 C C . TYR A 1 122 ? 1.175 47.684 127.540 1.00 77.69 193 TYR A C 1
ATOM 1460 O O . TYR A 1 122 ? 1.517 48.537 126.714 1.00 76.12 193 TYR A O 1
ATOM 1478 N N . GLU A 1 123 ? -0.088 47.210 127.641 1.00 77.07 194 GLU A N 1
ATOM 1479 C CA . GLU A 1 123 ? -1.207 47.625 126.798 1.00 79.80 194 GLU A CA 1
ATOM 1480 C C . GLU A 1 123 ? -0.865 47.470 125.310 1.00 85.97 194 GLU A C 1
ATOM 1481 O O . GLU A 1 123 ? -1.011 48.405 124.521 1.00 85.62 194 GLU A O 1
ATOM 1493 N N . GLY A 1 124 ? -0.410 46.267 124.961 1.00 85.09 195 GLY A N 1
ATOM 1494 C CA . GLY A 1 124 ? -0.065 45.887 123.594 1.00 87.44 195 GLY A CA 1
ATOM 1495 C C . GLY A 1 124 ? 1.090 46.641 122.978 1.00 88.73 195 GLY A C 1
ATOM 1496 O O . GLY A 1 124 ? 1.129 46.800 121.755 1.00 89.65 195 GLY A O 1
ATOM 1500 N N . ALA A 1 125 ? 2.021 47.129 123.830 1.00 81.53 196 ALA A N 1
ATOM 1501 C CA . ALA A 1 125 ? 3.207 47.883 123.418 1.00 78.36 196 ALA A CA 1
ATOM 1502 C C . ALA A 1 125 ? 4.416 47.381 124.158 1.00 80.18 196 ALA A C 1
ATOM 1503 O O . ALA A 1 125 ? 4.299 46.963 125.309 1.00 78.6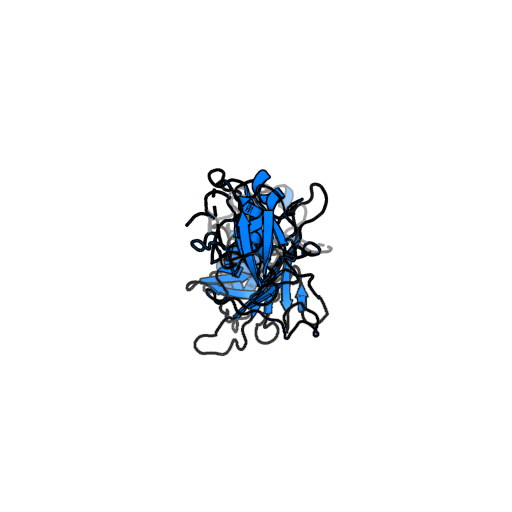5 196 ALA A O 1
ATOM 1510 N N . ASN A 1 126 ? 5.576 47.443 123.500 1.00 76.11 197 ASN A N 1
ATOM 1511 C CA . ASN A 1 126 ? 6.839 47.015 124.076 1.00 73.74 197 ASN A CA 1
ATOM 1512 C C . ASN A 1 126 ? 7.587 48.225 124.559 1.00 72.53 197 ASN A C 1
ATOM 1513 O O . ASN A 1 126 ? 7.699 49.205 123.828 1.00 70.32 197 ASN A O 1
ATOM 1524 N N . TRP A 1 127 ? 8.080 48.155 125.796 1.00 67.55 198 TRP A N 1
ATOM 1525 C CA . TRP A 1 127 ? 8.880 49.189 126.449 1.00 63.66 198 TRP A CA 1
ATOM 1526 C C . TRP A 1 127 ? 10.200 48.584 126.873 1.00 66.81 198 TRP A C 1
ATOM 1527 O O . TRP A 1 127 ? 10.284 47.388 127.153 1.00 68.10 198 TRP A O 1
ATOM 1548 N N . LEU A 1 128 ? 11.224 49.419 126.964 1.00 61.52 199 LEU A N 1
ATOM 1549 C CA . LEU A 1 128 ? 12.575 49.010 127.336 1.00 60.58 199 LEU A CA 1
ATOM 1550 C C . LEU A 1 128 ? 12.978 49.673 128.669 1.00 60.68 199 LEU A C 1
ATOM 1551 O O . LEU A 1 128 ? 13.393 50.827 128.700 1.00 57.81 199 LEU A O 1
ATOM 1567 N N . ILE A 1 129 ? 12.814 48.944 129.774 1.00 57.79 200 ILE A N 1
ATOM 1568 C CA . ILE A 1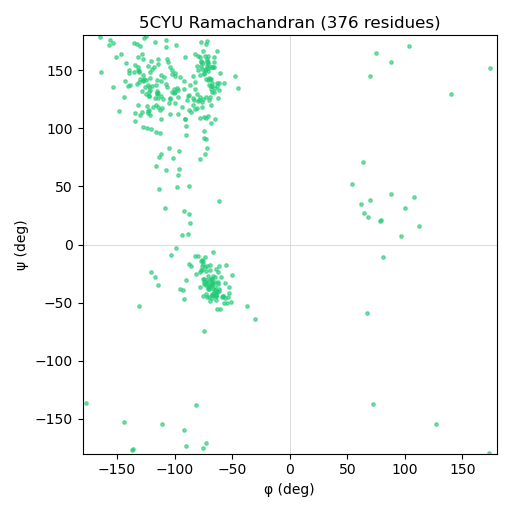 129 ? 13.126 49.474 131.103 1.00 55.70 200 ILE A CA 1
ATOM 1569 C C . ILE A 1 129 ? 14.654 49.565 131.292 1.00 58.50 200 ILE A C 1
ATOM 1570 O O . ILE A 1 129 ? 15.328 48.549 131.468 1.00 58.68 200 ILE A O 1
ATOM 1586 N N . THR A 1 130 ? 15.176 50.806 131.296 1.00 53.66 201 THR A N 1
ATOM 1587 C CA . THR A 1 130 ? 16.597 51.123 131.478 1.00 52.22 201 THR A CA 1
ATOM 1588 C C . THR A 1 130 ? 16.810 51.746 132.884 1.00 53.45 201 THR A C 1
ATOM 1589 O O . THR A 1 130 ? 15.841 51.935 133.618 1.00 51.76 201 THR A O 1
ATOM 1600 N N . GLU A 1 131 ? 18.086 52.027 133.247 1.00 49.68 202 GLU A N 1
ATOM 1601 C CA . GLU A 1 131 ? 18.566 52.593 134.534 1.00 48.30 202 GLU A CA 1
ATOM 1602 C C . GLU A 1 131 ? 17.656 53.679 135.185 1.00 49.08 202 GLU A C 1
ATOM 1603 O O . GLU A 1 131 ? 17.332 53.585 136.374 1.00 46.75 202 GLU A O 1
ATOM 1615 N N . GLY A 1 132 ? 17.311 54.702 134.412 1.00 46.26 203 GLY A N 1
ATOM 1616 C CA . GLY A 1 132 ? 16.523 55.838 134.883 1.00 45.86 203 GLY A CA 1
ATOM 1617 C C . GLY A 1 132 ? 15.056 55.908 134.511 1.00 51.22 203 GLY A C 1
ATOM 1618 O O . GLY A 1 132 ? 14.345 56.772 135.024 1.00 50.77 203 GLY A O 1
ATOM 1622 N N . GLY A 1 133 ? 14.595 55.041 133.627 1.00 49.08 204 GLY A N 1
ATOM 1623 C CA . GLY A 1 133 ? 13.195 55.063 133.261 1.00 49.23 204 GLY A CA 1
ATOM 1624 C C . GLY A 1 133 ? 12.809 53.968 132.306 1.00 53.78 204 GLY A C 1
ATOM 1625 O O . GLY A 1 133 ? 13.194 52.806 132.479 1.00 53.58 204 GLY A O 1
ATOM 1629 N N . ARG A 1 134 ? 12.011 54.351 131.306 1.00 50.30 205 ARG A N 1
ATOM 1630 C CA . ARG A 1 134 ? 11.519 53.460 130.274 1.00 51.52 205 ARG A CA 1
ATOM 1631 C C . ARG A 1 134 ? 11.502 54.195 128.939 1.00 57.66 205 ARG A C 1
ATOM 1632 O O . ARG A 1 134 ? 11.480 55.425 128.907 1.00 56.53 205 ARG A O 1
ATOM 1653 N N . HIS A 1 135 ? 11.565 53.432 127.843 1.00 57.06 206 HIS A N 1
ATOM 1654 C CA . HIS A 1 135 ? 11.578 53.971 126.486 1.00 58.38 206 HIS A CA 1
ATOM 1655 C C . HIS A 1 135 ? 10.703 53.137 125.556 1.00 65.10 206 HIS A C 1
ATOM 1656 O O . HIS A 1 135 ? 10.762 51.909 125.611 1.00 65.70 206 HIS A O 1
ATOM 1670 N N . SER A 1 136 ? 9.916 53.784 124.683 1.00 63.13 207 SER A N 1
ATOM 1671 C CA . SER A 1 136 ? 9.047 53.059 123.739 1.00 66.37 207 SER A CA 1
ATOM 1672 C C . SER A 1 136 ? 9.840 52.511 122.548 1.00 72.21 207 SER A C 1
ATOM 1673 O O . SER A 1 136 ? 10.280 53.279 121.690 1.00 72.25 207 SER A O 1
ATOM 1677 N N . ILE A 1 137 ? 10.020 51.179 122.504 1.00 70.35 208 ILE A N 1
ATOM 1678 C CA . ILE A 1 137 ? 10.767 50.496 121.449 1.00 71.78 208 ILE A CA 1
ATOM 1679 C C . ILE A 1 137 ? 9.770 49.832 120.498 1.00 79.27 208 ILE A C 1
ATOM 1680 O O . ILE A 1 137 ? 8.885 49.093 120.943 1.00 80.51 208 ILE A O 1
ATOM 1696 N N . ASP A 1 138 ? 9.887 50.145 119.194 1.00 77.03 209 ASP A N 1
ATOM 1697 C CA . ASP A 1 138 ? 9.066 49.543 118.152 1.00 80.07 209 ASP A CA 1
ATOM 1698 C C . ASP A 1 138 ? 9.855 48.335 117.720 1.00 84.10 209 ASP A C 1
ATOM 1699 O O . ASP A 1 138 ? 10.778 48.450 116.910 1.00 82.78 209 ASP A O 1
ATOM 1708 N N . LEU A 1 139 ? 9.546 47.173 118.309 1.00 82.39 210 LEU A N 1
ATOM 1709 C CA . LEU A 1 139 ? 10.271 45.935 118.002 1.00 84.72 210 LEU A CA 1
ATOM 1710 C C . LEU A 1 139 ? 10.281 45.564 116.489 1.00 93.69 210 LEU A C 1
ATOM 1711 O O . LEU A 1 139 ? 11.154 44.800 116.082 1.00 94.49 210 LEU A O 1
ATOM 1727 N N . ALA A 1 140 ? 9.372 46.141 115.657 1.00 92.82 211 ALA A N 1
ATOM 1728 C CA . ALA A 1 140 ? 9.371 45.937 114.204 1.00 96.34 211 ALA A CA 1
ATOM 1729 C C . ALA A 1 140 ? 10.528 46.702 113.534 1.00 100.39 211 ALA A C 1
ATOM 1730 O O . ALA A 1 140 ? 10.909 46.355 112.415 1.00 102.26 211 ALA A O 1
ATOM 1737 N N . ASP A 1 141 ? 11.102 47.723 114.217 1.00 94.81 212 ASP A N 1
ATOM 1738 C CA . ASP A 1 141 ? 12.262 48.483 113.738 1.00 93.63 212 ASP A CA 1
ATOM 1739 C C . ASP A 1 141 ? 13.455 47.593 114.014 1.00 99.11 212 ASP A C 1
ATOM 1740 O O . ASP A 1 141 ? 14.166 47.754 115.009 1.00 95.73 212 ASP A O 1
ATOM 1749 N N . ARG A 1 142 ? 13.555 46.544 113.177 1.00 100.92 213 ARG A N 1
ATOM 1750 C CA . ARG A 1 142 ? 14.504 45.450 113.326 1.00 102.82 213 ARG A CA 1
ATOM 1751 C C . ARG A 1 142 ? 15.926 45.932 113.323 1.00 106.50 213 ARG A C 1
ATOM 1752 O O . ARG A 1 142 ? 16.686 45.470 114.161 1.00 105.52 213 ARG A O 1
ATOM 1773 N N . ALA A 1 143 ? 16.311 46.832 112.409 1.00 103.30 214 ALA A N 1
ATOM 1774 C CA . ALA A 1 143 ? 17.696 47.316 112.370 1.00 101.71 214 ALA A CA 1
ATOM 1775 C C . ALA A 1 143 ? 18.071 48.031 113.668 1.00 100.70 214 ALA A C 1
ATOM 1776 O O . ALA A 1 143 ? 19.185 47.852 114.162 1.00 99.69 214 ALA A O 1
ATOM 1783 N N . VAL A 1 144 ? 17.137 48.790 114.245 1.00 94.25 215 VAL A N 1
ATOM 1784 C CA . VAL A 1 144 ? 17.398 49.507 115.494 1.00 90.34 215 VAL A CA 1
ATOM 1785 C C . VAL A 1 144 ? 17.662 48.538 116.638 1.00 94.10 215 VAL A C 1
ATOM 1786 O O . VAL A 1 144 ? 18.593 48.745 117.420 1.00 91.38 215 VAL A O 1
ATOM 1799 N N . THR A 1 145 ? 16.844 47.489 116.737 1.00 93.45 216 THR A N 1
ATOM 1800 C CA . THR A 1 145 ? 16.990 46.508 117.806 1.00 93.63 216 THR A CA 1
ATOM 1801 C C . THR A 1 145 ? 18.296 45.723 117.640 1.00 99.52 216 THR A C 1
ATOM 1802 O O . THR A 1 145 ? 18.845 45.248 118.634 1.00 98.59 216 THR A O 1
ATOM 1813 N N . SER A 1 146 ? 18.796 45.598 116.392 1.00 98.65 217 SER A N 1
ATOM 1814 C CA . SER A 1 146 ? 20.064 44.921 116.132 1.00 100.75 217 SER A CA 1
ATOM 1815 C C . SER A 1 146 ? 21.253 45.791 116.564 1.00 103.43 217 SER A C 1
ATOM 1816 O O . SER A 1 146 ? 22.277 45.240 116.976 1.00 104.75 217 SER A O 1
ATOM 1820 N N . ALA A 1 147 ? 21.116 47.130 116.509 1.00 96.65 218 ALA A N 1
ATOM 1821 C CA . ALA A 1 147 ? 22.188 48.059 116.874 1.00 93.92 218 ALA A CA 1
ATOM 1822 C C . ALA A 1 147 ? 22.345 48.217 118.382 1.00 94.45 218 ALA A C 1
ATOM 1823 O O . ALA A 1 147 ? 23.461 48.353 118.877 1.00 93.90 218 ALA A O 1
ATOM 1830 N N . VAL A 1 148 ? 21.218 48.204 119.090 1.00 89.01 219 VAL A N 1
ATOM 1831 C CA . VAL A 1 148 ? 21.118 48.326 120.549 1.00 86.28 219 VAL A CA 1
ATOM 1832 C C . VAL A 1 148 ? 21.589 47.055 121.296 1.00 91.44 219 VAL A C 1
ATOM 1833 O O . VAL A 1 148 ? 22.112 47.190 122.398 1.00 90.06 219 VAL A O 1
ATOM 1846 N N . GLY A 1 149 ? 21.379 45.866 120.726 1.00 90.12 220 GLY A N 1
ATOM 1847 C CA . GLY A 1 149 ? 21.763 44.603 121.354 1.00 91.51 220 GLY A CA 1
ATOM 1848 C C . GLY A 1 149 ? 20.616 43.705 121.778 1.00 94.50 220 GLY A C 1
ATOM 1849 O O . GLY A 1 149 ? 20.845 42.751 122.523 1.00 95.93 220 GLY A O 1
ATOM 1853 N N . ILE A 1 150 ? 19.385 43.940 121.283 1.00 88.92 221 ILE A N 1
ATOM 1854 C CA . ILE A 1 150 ? 18.264 43.069 121.613 1.00 89.22 221 ILE A CA 1
ATOM 1855 C C . ILE A 1 150 ? 18.395 41.852 120.733 1.00 96.09 221 ILE A C 1
ATOM 1856 O O . ILE A 1 150 ? 18.404 42.011 119.512 1.00 96.70 221 ILE A O 1
ATOM 1872 N N . PRO A 1 151 ? 18.468 40.629 121.282 1.00 94.84 222 PRO A N 1
ATOM 1873 C CA . PRO A 1 151 ? 18.558 39.451 120.398 1.00 99.16 222 PRO A CA 1
ATOM 1874 C C . PRO A 1 151 ? 17.289 39.231 119.556 1.00 103.52 222 PRO A C 1
ATOM 1875 O O . PRO A 1 151 ? 16.217 39.697 119.936 1.00 100.94 222 PRO A O 1
ATOM 1886 N N . VAL A 1 152 ? 17.413 38.527 118.414 1.00 103.17 223 VAL A N 1
ATOM 1887 C CA . VAL A 1 152 ? 16.259 38.202 117.558 1.00 105.12 223 VAL A CA 1
ATOM 1888 C C . VAL A 1 152 ? 15.291 37.271 118.312 1.00 110.44 223 VAL A C 1
ATOM 1889 O O . VAL A 1 152 ? 14.087 37.349 118.091 1.00 110.23 223 VAL A O 1
ATOM 1893 N N . THR A 1 153 ? 15.811 36.466 119.263 1.00 108.23 224 THR A N 1
ATOM 1894 C CA . THR A 1 153 ? 15.008 35.586 120.120 1.00 110.25 224 THR A CA 1
ATOM 1895 C C . THR A 1 153 ? 14.503 36.306 121.410 1.00 110.83 224 THR A C 1
ATOM 1896 O O . THR A 1 153 ? 14.234 35.639 122.412 1.00 110.83 224 THR A O 1
ATOM 1907 N N . ALA A 1 154 ? 14.353 37.644 121.381 1.00 103.92 225 ALA A N 1
ATOM 1908 C CA . ALA A 1 154 ? 13.851 38.387 122.541 1.00 99.55 225 ALA A CA 1
ATOM 1909 C C . ALA A 1 154 ? 12.343 38.294 122.625 1.00 103.81 225 ALA A C 1
ATOM 1910 O O . ALA A 1 154 ? 11.671 38.191 121.599 1.00 106.22 225 ALA A O 1
ATOM 1917 N N . LYS A 1 155 ? 11.807 38.351 123.838 1.00 97.94 226 LYS A N 1
ATOM 1918 C CA . LYS A 1 155 ? 10.362 38.360 124.062 1.00 98.44 226 LYS A CA 1
ATOM 1919 C C . LYS A 1 155 ? 10.073 39.262 125.246 1.00 97.19 226 LYS A C 1
ATOM 1920 O O . LYS A 1 155 ? 10.646 39.040 126.312 1.00 95.05 226 LYS A O 1
ATOM 1924 N N . PRO A 1 156 ? 9.177 40.258 125.137 1.00 91.83 227 PRO A N 1
ATOM 1925 C CA . PRO A 1 156 ? 8.860 41.056 126.328 1.00 88.14 227 PRO A CA 1
ATOM 1926 C C . PRO A 1 156 ? 7.916 40.323 127.286 1.00 93.37 227 PRO A C 1
ATOM 1927 O O . PRO A 1 156 ? 7.135 39.476 126.867 1.00 97.12 227 PRO A O 1
ATOM 1938 N N . THR A 1 157 ? 7.983 40.666 128.566 1.00 87.13 228 THR A N 1
ATOM 1939 C CA . THR A 1 157 ? 7.115 40.114 129.606 1.00 88.05 228 THR A CA 1
ATOM 1940 C C . THR A 1 157 ? 6.103 41.150 130.066 1.00 90.66 228 THR A C 1
ATOM 1941 O O . THR A 1 157 ? 6.235 42.312 129.700 1.00 88.13 228 THR A O 1
ATOM 1952 N N . PRO A 1 158 ? 5.085 40.786 130.873 1.00 88.87 229 PRO A N 1
ATOM 1953 C CA . PRO A 1 158 ? 4.118 41.800 131.321 1.00 87.11 229 PRO A CA 1
ATOM 1954 C C . PRO A 1 158 ? 4.672 42.671 132.448 1.00 85.29 229 PRO A C 1
ATOM 1955 O O . PRO A 1 158 ? 5.646 42.289 133.093 1.00 83.88 229 PRO A O 1
ATOM 1966 N N . ILE A 1 159 ? 4.050 43.842 132.675 1.00 78.84 230 ILE A N 1
ATOM 1967 C CA . ILE A 1 159 ? 4.483 44.802 133.698 1.00 74.54 230 ILE A CA 1
ATOM 1968 C C . ILE A 1 159 ? 3.269 45.459 134.347 1.00 76.59 230 ILE A C 1
ATOM 1969 O O . ILE A 1 159 ? 2.299 45.815 133.673 1.00 76.97 230 ILE A O 1
ATOM 1985 N N . SER A 1 160 ? 3.356 45.651 135.666 1.00 71.33 231 SER A N 1
ATOM 1986 C CA . SER A 1 160 ? 2.275 46.241 136.455 1.00 70.92 231 SER A CA 1
ATOM 1987 C C . SER A 1 160 ? 2.026 47.682 136.075 1.00 73.26 231 SER A C 1
ATOM 1988 O O . SER A 1 160 ? 2.953 48.371 135.662 1.00 71.01 231 SER A O 1
ATOM 1992 N N . GLN A 1 161 ? 0.793 48.160 136.261 1.00 70.86 232 GLN A N 1
ATOM 1993 C CA . GLN A 1 161 ? 0.445 49.557 135.997 1.00 69.47 232 GLN A CA 1
ATOM 1994 C C . GLN A 1 161 ? 1.161 50.472 136.995 1.00 70.72 232 GLN A C 1
ATOM 1995 O O . GLN A 1 161 ? 1.694 51.514 136.606 1.00 69.00 232 GLN A O 1
ATOM 2009 N N . GLY A 1 162 ? 1.168 50.068 138.266 1.00 66.17 233 GLY A N 1
ATOM 2010 C CA . GLY A 1 162 ? 1.853 50.796 139.321 1.00 62.41 233 GLY A CA 1
ATOM 2011 C C . GLY A 1 162 ? 3.324 50.959 139.019 1.00 62.91 233 GLY A C 1
ATOM 2012 O O . GLY A 1 162 ? 3.852 52.058 139.175 1.00 61.48 233 GLY A O 1
ATOM 2016 N N . LEU A 1 163 ? 3.990 49.882 138.557 1.00 58.64 234 LEU A N 1
ATOM 2017 C CA . LEU A 1 163 ? 5.416 49.950 138.228 1.00 56.32 234 LEU A CA 1
ATOM 2018 C C . LEU A 1 163 ? 5.667 50.764 136.961 1.00 60.39 234 LEU A C 1
ATOM 2019 O O . LEU A 1 163 ? 6.672 51.468 136.882 1.00 59.05 234 LEU A O 1
ATOM 2035 N N . PHE A 1 164 ? 4.772 50.668 135.977 1.00 58.35 235 PHE A N 1
ATOM 2036 C CA . PHE A 1 164 ? 4.886 51.389 134.709 1.00 58.51 235 PHE A CA 1
ATOM 2037 C C . PHE A 1 164 ? 4.777 52.914 134.916 1.00 62.64 235 PHE A C 1
ATOM 2038 O O . PHE A 1 164 ? 5.579 53.667 134.355 1.00 60.79 235 PHE A O 1
ATOM 2055 N N . ASN A 1 165 ? 3.824 53.359 135.763 1.00 60.51 236 ASN A N 1
ATOM 2056 C CA . ASN A 1 165 ? 3.648 54.787 136.029 1.00 59.47 236 ASN A CA 1
ATOM 2057 C C . ASN A 1 165 ? 4.842 55.319 136.826 1.00 59.76 236 ASN A C 1
ATOM 2058 O O . ASN A 1 165 ? 5.297 56.430 136.564 1.00 58.99 236 ASN A O 1
ATOM 2069 N N . ALA A 1 166 ? 5.403 54.497 137.725 1.00 53.57 237 ALA A N 1
ATOM 2070 C CA . ALA A 1 166 ? 6.543 54.907 138.537 1.00 50.54 237 ALA A CA 1
ATOM 2071 C C . ALA A 1 166 ? 7.798 55.149 137.685 1.00 52.70 237 ALA A C 1
ATOM 2072 O O . ALA A 1 166 ? 8.500 56.138 137.919 1.00 49.96 237 ALA A O 1
ATOM 2079 N N . LEU A 1 167 ? 8.052 54.262 136.694 1.00 49.59 238 LEU A N 1
ATOM 2080 C CA . LEU A 1 167 ? 9.213 54.359 135.815 1.00 48.16 238 LEU A CA 1
ATOM 2081 C C . LEU A 1 167 ? 9.038 55.543 134.861 1.00 51.89 238 LEU A C 1
ATOM 2082 O O . LEU A 1 167 ? 8.169 55.498 133.989 1.00 53.73 238 LEU A O 1
ATOM 2098 N N . PRO A 1 168 ? 9.822 56.623 135.011 1.00 46.01 239 PRO A N 1
ATOM 2099 C CA . PRO A 1 168 ? 9.668 57.779 134.112 1.00 45.65 239 PRO A CA 1
ATOM 2100 C C . PRO A 1 168 ? 9.837 57.464 132.614 1.00 49.61 239 PRO A C 1
ATOM 2101 O O . PRO A 1 168 ? 10.711 56.681 132.278 1.00 48.88 239 PRO A O 1
ATOM 2112 N N . ASN A 1 169 ? 8.999 58.034 131.726 1.00 47.27 240 ASN A N 1
ATOM 2113 C CA . ASN A 1 169 ? 9.143 57.816 130.279 1.00 48.10 240 ASN A CA 1
ATOM 2114 C C . ASN A 1 169 ? 10.229 58.744 129.820 1.00 50.70 240 ASN A C 1
ATOM 2115 O O . ASN A 1 169 ? 10.071 59.949 129.992 1.00 51.08 240 ASN A O 1
ATOM 2126 N N . ARG A 1 170 ? 11.341 58.200 129.299 1.00 45.33 241 ARG A N 1
ATOM 2127 C CA . ARG A 1 170 ? 12.483 59.004 128.882 1.00 43.99 241 ARG A CA 1
ATOM 2128 C C . ARG A 1 170 ? 12.629 59.055 127.352 1.00 49.16 241 ARG A C 1
ATOM 2129 O O . ARG A 1 170 ? 13.729 59.246 126.831 1.00 48.84 241 ARG A O 1
ATOM 2150 N N . GLY A 1 171 ? 11.508 58.981 126.655 1.00 46.90 242 GLY A N 1
ATOM 2151 C CA . GLY A 1 171 ? 11.467 59.109 125.212 1.00 48.03 242 GLY A CA 1
ATOM 2152 C C . GLY A 1 171 ? 11.670 57.800 124.502 1.00 53.28 242 GLY A C 1
ATOM 2153 O O . GLY A 1 171 ? 12.268 56.876 125.045 1.00 51.63 242 GLY A O 1
ATOM 2157 N N . PRO A 1 172 ? 11.195 57.702 123.251 1.00 53.11 243 PRO A N 1
ATOM 2158 C CA . PRO A 1 172 ? 11.374 56.460 122.507 1.00 54.90 243 PRO A CA 1
ATOM 2159 C C . PRO A 1 172 ? 12.765 56.342 121.928 1.00 59.78 243 PRO A C 1
ATOM 2160 O O . PRO A 1 172 ? 13.491 57.339 121.829 1.00 57.23 243 PRO A O 1
ATOM 2171 N N . TRP A 1 173 ? 13.125 55.101 121.557 1.00 59.46 244 TRP A N 1
ATOM 2172 C CA . TRP A 1 173 ? 14.387 54.787 120.914 1.00 60.51 244 TRP A CA 1
ATOM 2173 C C . TRP A 1 173 ? 14.083 54.615 119.424 1.00 70.12 244 TRP A C 1
ATOM 2174 O O . TRP A 1 173 ? 14.033 53.497 118.893 1.00 71.75 244 TRP A O 1
ATOM 2195 N N . GLN A 1 174 ? 13.852 55.780 118.771 1.00 68.41 245 GLN A N 1
ATOM 2196 C CA . GLN A 1 174 ? 13.539 55.968 117.352 1.00 70.98 245 GLN A CA 1
ATOM 2197 C C . GLN A 1 174 ? 14.532 56.936 116.766 1.00 77.65 245 GLN A C 1
ATOM 2198 O O . GLN A 1 174 ? 14.691 58.024 117.318 1.00 76.33 245 GLN A O 1
ATOM 2212 N N . LEU A 1 175 ? 15.174 56.604 115.650 1.00 77.58 246 LEU A N 1
ATOM 2213 C CA . LEU A 1 175 ? 16.092 57.566 115.042 1.00 78.16 246 LEU A CA 1
ATOM 2214 C C . LEU A 1 175 ? 15.315 58.767 114.513 1.00 85.62 246 LEU A C 1
ATOM 2215 O O . LEU A 1 175 ? 14.276 58.538 113.906 1.00 87.13 246 LEU A O 1
ATOM 2231 N N . PRO A 1 176 ? 15.755 60.032 114.707 1.00 83.56 247 PRO A N 1
ATOM 2232 C CA . PRO A 1 176 ? 15.009 61.164 114.131 1.00 85.24 247 PRO A CA 1
ATOM 2233 C C . PRO A 1 176 ? 15.142 61.191 112.613 1.00 93.60 247 PRO A C 1
ATOM 2234 O O . PRO A 1 176 ? 16.226 60.939 112.102 1.00 92.66 247 PRO A O 1
ATOM 2245 N N . GLN A 1 177 ? 14.044 61.445 111.907 1.00 94.98 248 GLN A N 1
ATOM 2246 C CA . GLN A 1 177 ? 14.033 61.441 110.447 1.00 98.71 248 GLN A CA 1
ATOM 2247 C C . GLN A 1 177 ? 14.949 62.534 109.888 1.00 104.40 248 GLN A C 1
ATOM 2248 O O . GLN A 1 177 ? 14.964 63.650 110.398 1.00 102.55 248 GLN A O 1
ATOM 2262 N N . ILE A 1 178 ? 15.728 62.189 108.852 1.00 104.48 249 ILE A N 1
ATOM 2263 C CA . ILE A 1 178 ? 16.663 63.104 108.206 1.00 105.87 249 ILE A CA 1
ATOM 2264 C C . ILE A 1 178 ? 15.885 63.779 107.075 1.00 114.37 249 ILE A C 1
ATOM 2265 O O . ILE A 1 178 ? 15.601 63.123 106.062 1.00 116.01 249 ILE A O 1
ATOM 2281 N N . PRO A 1 179 ? 15.529 65.082 107.207 1.00 112.62 250 PRO A N 1
ATOM 2282 C CA . PRO A 1 179 ? 14.682 65.721 106.181 1.00 116.08 250 PRO A CA 1
ATOM 2283 C C . PRO A 1 179 ? 15.127 65.574 104.717 1.00 123.25 250 PRO A C 1
ATOM 2284 O O . PRO A 1 179 ? 14.281 65.214 103.905 1.00 125.38 250 PRO A O 1
ATOM 2295 N N . ALA A 1 180 ? 16.398 65.854 104.365 1.00 120.01 251 ALA A N 1
ATOM 2296 C CA . ALA A 1 180 ? 16.880 65.735 102.980 1.00 122.59 251 ALA A CA 1
ATOM 2297 C C . ALA A 1 180 ? 17.601 64.397 102.775 1.00 126.67 251 ALA A C 1
ATOM 2298 O O . ALA A 1 180 ? 18.704 64.367 102.226 1.00 126.40 251 ALA A O 1
ATOM 2305 N N . ALA A 1 181 ? 16.967 63.285 103.199 1.00 123.39 252 ALA A N 1
ATOM 2306 C CA . ALA A 1 181 ? 17.556 61.945 103.078 1.00 123.56 252 ALA A CA 1
ATOM 2307 C C . ALA A 1 181 ? 17.648 61.508 101.620 1.00 130.57 252 ALA A C 1
ATOM 2308 O O . ALA A 1 181 ? 16.772 61.852 100.826 1.00 132.56 252 ALA A O 1
ATOM 2315 N N . GLY A 1 182 ? 18.734 60.810 101.278 1.00 127.48 253 GLY A N 1
ATOM 2316 C CA . GLY A 1 182 ? 19.011 60.367 99.915 1.00 130.48 253 GLY A CA 1
ATOM 2317 C C . GLY A 1 182 ? 19.619 61.421 98.994 1.00 135.72 253 GLY A C 1
ATOM 2318 O O . GLY A 1 182 ? 20.079 61.073 97.902 1.00 137.97 253 GLY A O 1
ATOM 2322 N N . ALA A 1 183 ? 19.649 62.713 99.401 1.00 130.54 254 ALA A N 1
ATOM 2323 C CA . ALA A 1 183 ? 20.191 63.789 98.567 1.00 131.47 254 ALA A CA 1
ATOM 2324 C C . ALA A 1 183 ? 21.721 63.746 98.538 1.00 134.41 254 ALA A C 1
ATOM 2325 O O . ALA A 1 183 ? 22.346 63.124 99.395 1.00 132.03 254 ALA A O 1
ATOM 2332 N N . PRO A 1 184 ? 22.334 64.312 97.486 1.00 132.99 255 PRO A N 1
ATOM 2333 C CA . PRO A 1 184 ? 23.807 64.337 97.405 1.00 132.78 255 PRO A CA 1
ATOM 2334 C C . PRO A 1 184 ? 24.439 65.349 98.376 1.00 134.19 255 PRO A C 1
ATOM 2335 O O . PRO A 1 184 ? 23.810 66.361 98.688 1.00 132.85 255 PRO A O 1
ATOM 2338 N N . ASN A 1 185 ? 25.670 65.076 98.857 1.00 129.86 256 ASN A N 1
ATOM 2339 C CA . ASN A 1 185 ? 26.354 65.940 99.836 1.00 127.82 256 ASN A CA 1
ATOM 2340 C C . ASN A 1 185 ? 26.688 67.337 99.289 1.00 133.92 256 ASN A C 1
ATOM 2341 O O . ASN A 1 185 ? 27.599 67.491 98.473 1.00 135.79 256 ASN A O 1
ATOM 2345 N N . SER A 1 186 ? 25.961 68.359 99.778 1.00 130.03 257 SER A N 1
ATOM 2346 C CA . SER A 1 186 ? 26.190 69.762 99.397 1.00 131.66 257 SER A CA 1
ATOM 2347 C C . SER A 1 186 ? 27.346 70.393 100.205 1.00 135.16 257 SER A C 1
ATOM 2348 O O . SER A 1 186 ? 27.796 71.490 99.876 1.00 136.63 257 SER A O 1
ATOM 2352 N N . VAL A 1 187 ? 27.832 69.695 101.240 1.00 129.82 258 VAL A N 1
ATOM 2353 C CA . VAL A 1 187 ? 28.920 70.153 102.112 1.00 129.22 258 VAL A CA 1
ATOM 2354 C C . VAL A 1 187 ? 30.319 70.061 101.449 1.00 134.31 258 VAL A C 1
ATOM 2355 O O . VAL A 1 187 ? 31.277 70.606 101.998 1.00 133.88 258 VAL A O 1
ATOM 2368 N N . GLY A 1 188 ? 30.437 69.343 100.335 1.00 132.34 259 GLY A N 1
ATOM 2369 C CA . GLY A 1 188 ? 31.704 69.179 99.629 1.00 134.54 259 GLY A CA 1
ATOM 2370 C C . GLY A 1 188 ? 32.458 67.904 99.966 1.00 137.85 259 GLY A C 1
ATOM 2371 O O . GLY A 1 188 ? 33.582 67.713 99.490 1.00 139.43 259 GLY A O 1
ATOM 2375 N N . LEU A 1 189 ? 31.837 66.992 100.745 1.00 131.56 260 LEU A N 1
ATOM 2376 C CA . LEU A 1 189 ? 32.457 65.712 101.124 1.00 130.46 260 LEU A CA 1
ATOM 2377 C C . LEU A 1 189 ? 32.465 64.772 99.910 1.00 134.37 260 LEU A C 1
ATOM 2378 O O . LEU A 1 189 ? 31.683 65.004 98.982 1.00 134.35 260 LEU A O 1
ATOM 2382 N N . PRO A 1 190 ? 33.295 63.694 99.893 1.00 131.16 261 PRO A N 1
ATOM 2383 C CA . PRO A 1 190 ? 33.310 62.788 98.725 1.00 133.27 261 PRO A CA 1
ATOM 2384 C C . PRO A 1 190 ? 31.918 62.365 98.248 1.00 136.79 261 PRO A C 1
ATOM 2385 O O . PRO A 1 190 ? 31.018 62.173 99.057 1.00 133.66 261 PRO A O 1
ATOM 2396 N N . GLU A 1 191 ? 31.753 62.202 96.930 1.00 136.63 262 GLU A N 1
ATOM 2397 C CA . GLU A 1 191 ? 30.465 61.857 96.308 1.00 136.79 262 GLU A CA 1
ATOM 2398 C C . GLU A 1 191 ? 29.880 60.480 96.756 1.00 140.26 262 GLU A C 1
ATOM 2399 O O . GLU A 1 191 ? 28.674 60.281 96.593 1.00 139.38 262 GLU A O 1
ATOM 2411 N N . ASN A 1 192 ? 30.708 59.558 97.328 1.00 137.03 263 ASN A N 1
ATOM 2412 C CA . ASN A 1 192 ? 30.228 58.274 97.865 1.00 136.30 263 ASN A CA 1
ATOM 2413 C C . ASN A 1 192 ? 29.305 58.566 99.023 1.00 137.33 263 ASN A C 1
ATOM 2414 O O . ASN A 1 192 ? 28.186 58.063 99.053 1.00 136.73 263 ASN A O 1
ATOM 2418 N N . LEU A 1 193 ? 29.742 59.450 99.937 1.00 132.05 264 LEU A N 1
ATOM 2419 C CA . LEU A 1 193 ? 28.906 59.860 101.056 1.00 128.86 264 LEU A CA 1
ATOM 2420 C C . LEU A 1 193 ? 27.654 60.561 100.517 1.00 132.50 264 LEU A C 1
ATOM 2421 O O . LEU A 1 193 ? 27.760 61.453 99.677 1.00 133.87 264 LEU A O 1
ATOM 2437 N N . VAL A 1 194 ? 26.483 60.087 100.930 1.00 127.35 265 VAL A N 1
ATOM 2438 C CA . VAL A 1 194 ? 25.183 60.632 100.548 1.00 126.96 265 VAL A CA 1
ATOM 2439 C C . VAL A 1 194 ? 24.581 61.196 101.818 1.00 127.99 265 VAL A C 1
ATOM 2440 O O . VAL A 1 194 ? 25.010 60.795 102.901 1.00 125.58 265 VAL A O 1
ATOM 2453 N N . ILE A 1 195 ? 23.598 62.107 101.725 1.00 124.58 266 ILE A N 1
ATOM 2454 C CA . ILE A 1 195 ? 22.951 62.623 102.939 1.00 121.86 266 ILE A CA 1
ATOM 2455 C C . ILE A 1 195 ? 22.108 61.466 103.516 1.00 124.92 266 ILE A C 1
ATOM 2456 O O . ILE A 1 195 ? 21.313 60.869 102.786 1.00 126.43 266 ILE A O 1
ATOM 2472 N N . GLY A 1 196 ? 22.365 61.138 104.784 1.00 118.79 267 GLY A N 1
ATOM 2473 C CA . GLY A 1 196 ? 21.786 60.000 105.494 1.00 117.45 267 GLY A CA 1
ATOM 2474 C C . GLY A 1 196 ? 22.742 58.817 105.554 1.00 121.31 267 GLY A C 1
ATOM 2475 O O . GLY A 1 196 ? 22.299 57.665 105.561 1.00 122.08 267 GLY A O 1
ATOM 2479 N N . SER A 1 197 ? 24.065 59.101 105.604 1.00 116.92 268 SER A N 1
ATOM 2480 C CA . SER A 1 197 ? 25.134 58.104 105.641 1.00 117.29 268 SER A CA 1
ATOM 2481 C C . SER A 1 197 ? 26.023 58.340 106.859 1.00 118.85 268 SER A C 1
ATOM 2482 O O . SER A 1 197 ? 25.791 59.286 107.606 1.00 116.37 268 SER A O 1
ATOM 2490 N N . VAL A 1 198 ? 27.045 57.501 107.046 1.00 116.13 269 VAL A N 1
ATOM 2491 C CA . VAL A 1 198 ? 27.962 57.618 108.180 1.00 114.59 269 VAL A CA 1
ATOM 2492 C C . VAL A 1 198 ? 29.406 57.550 107.683 1.00 120.41 269 VAL A C 1
ATOM 2493 O O . VAL A 1 198 ? 29.690 56.883 106.693 1.00 122.71 269 VAL A O 1
ATOM 2506 N N . PHE A 1 199 ? 30.298 58.260 108.383 1.00 115.96 270 PHE A N 1
ATOM 2507 C CA . PHE A 1 199 ? 31.727 58.328 108.119 1.00 117.75 270 PHE A CA 1
ATOM 2508 C C . PHE A 1 199 ? 32.468 58.074 109.419 1.00 121.23 270 PHE A C 1
ATOM 2509 O O . PHE A 1 199 ? 32.007 58.510 110.465 1.00 118.37 270 PHE A O 1
ATOM 2513 N N . ARG A 1 200 ? 33.599 57.369 109.359 1.00 120.81 271 ARG A N 1
ATOM 2514 C CA . ARG A 1 200 ? 34.440 57.059 110.519 1.00 121.16 271 ARG A CA 1
ATOM 2515 C C . ARG A 1 200 ? 35.693 57.919 110.433 1.00 128.32 271 ARG A C 1
ATOM 2516 O O . ARG A 1 200 ? 36.008 58.417 109.355 1.00 129.59 271 ARG A O 1
ATOM 2520 N N . THR A 1 201 ? 36.401 58.123 111.555 1.00 126.04 272 THR A N 1
ATOM 2521 C CA . THR A 1 201 ? 37.646 58.905 111.564 1.00 128.44 272 THR A CA 1
ATOM 2522 C C . THR A 1 201 ? 38.756 58.121 112.235 1.00 135.90 272 THR A C 1
ATOM 2523 O O . THR A 1 201 ? 38.487 57.157 112.952 1.00 135.30 272 THR A O 1
ATOM 2534 N N . ALA A 1 202 ? 40.004 58.559 112.023 1.00 135.35 273 ALA A N 1
ATOM 2535 C CA . ALA A 1 202 ? 41.170 57.927 112.632 1.00 157.88 273 ALA A CA 1
ATOM 2536 C C . ALA A 1 202 ? 41.211 58.228 114.126 1.00 190.11 273 ALA A C 1
ATOM 2537 O O . ALA A 1 202 ? 41.903 57.545 114.875 1.00 155.50 273 ALA A O 1
ATOM 2544 N N . SER A 1 205 ? 42.675 57.295 120.384 1.00 145.51 276 SER A N 1
ATOM 2545 C CA . SER A 1 205 ? 42.409 56.061 121.124 1.00 144.92 276 SER A CA 1
ATOM 2546 C C . SER A 1 205 ? 41.168 55.344 120.576 1.00 144.90 276 SER A C 1
ATOM 2547 O O . SER A 1 205 ? 41.293 54.225 120.074 1.00 146.70 276 SER A O 1
ATOM 2555 N N . ASP A 1 206 ? 39.986 55.980 120.698 1.00 135.91 277 ASP A N 1
ATOM 2556 C CA . ASP A 1 206 ? 38.707 55.453 120.225 1.00 132.34 277 ASP A CA 1
ATOM 2557 C C . ASP A 1 206 ? 38.274 56.301 119.030 1.00 132.72 277 ASP A C 1
ATOM 2558 O O . ASP A 1 206 ? 38.236 57.533 119.146 1.00 131.05 277 ASP A O 1
ATOM 2562 N N . PRO A 1 207 ? 37.995 55.684 117.858 1.00 127.94 278 PRO A N 1
ATOM 2563 C CA . PRO A 1 207 ? 37.580 56.482 116.692 1.00 125.92 278 PRO A CA 1
ATOM 2564 C C . PRO A 1 207 ? 36.125 56.940 116.787 1.00 122.94 278 PRO A C 1
ATOM 2565 O O . PRO A 1 207 ? 35.308 56.316 117.474 1.00 120.53 278 PRO A O 1
ATOM 2576 N N . GLN A 1 208 ? 35.805 58.024 116.056 1.00 116.15 279 GLN A N 1
ATOM 2577 C CA . GLN A 1 208 ? 34.494 58.672 116.063 1.00 111.44 279 GLN A CA 1
ATOM 2578 C C . GLN A 1 208 ? 33.752 58.518 114.745 1.00 112.21 279 GLN A C 1
ATOM 2579 O O . GLN A 1 208 ? 34.374 58.539 113.680 1.00 113.38 279 GLN A O 1
ATOM 2593 N N . HIS A 1 209 ? 32.410 58.416 114.833 1.00 104.48 280 HIS A N 1
ATOM 2594 C CA . HIS A 1 209 ? 31.528 58.332 113.677 1.00 103.26 280 HIS A CA 1
ATOM 2595 C C . HIS A 1 209 ? 30.756 59.629 113.550 1.00 102.19 280 HIS A C 1
ATOM 2596 O O . HIS A 1 209 ? 30.394 60.235 114.557 1.00 99.17 280 HIS A O 1
ATOM 2610 N N . TYR A 1 210 ? 30.519 60.054 112.312 1.00 98.36 281 TYR A N 1
ATOM 2611 C CA . TYR A 1 210 ? 29.799 61.275 111.985 1.00 96.79 281 TYR A CA 1
ATOM 2612 C C . TYR A 1 210 ? 28.670 60.933 111.035 1.00 98.95 281 TYR A C 1
ATOM 2613 O O . TYR A 1 210 ? 28.872 60.099 110.170 1.00 100.19 281 TYR A O 1
ATOM 2631 N N . VAL A 1 211 ? 27.499 61.581 111.163 1.00 92.83 282 VAL A N 1
ATOM 2632 C CA . VAL A 1 211 ? 26.370 61.404 110.237 1.00 92.38 282 VAL A CA 1
ATOM 2633 C C . VAL A 1 211 ? 26.335 62.614 109.290 1.00 96.39 282 VAL A C 1
ATOM 2634 O O . VAL A 1 211 ? 26.696 63.719 109.701 1.00 95.06 282 VAL A O 1
ATOM 2647 N N . VAL A 1 212 ? 25.912 62.401 108.035 1.00 94.33 283 VAL A N 1
ATOM 2648 C CA . VAL A 1 212 ? 25.843 63.453 107.027 1.00 95.32 283 VAL A CA 1
ATOM 2649 C C . VAL A 1 212 ? 24.454 64.081 107.069 1.00 98.13 283 VAL A C 1
ATOM 2650 O O . VAL A 1 212 ? 23.450 63.366 107.087 1.00 97.60 283 VAL A O 1
ATOM 2663 N N . LEU A 1 213 ? 24.402 65.424 107.046 1.00 94.64 284 LEU A N 1
ATOM 2664 C CA . LEU A 1 213 ? 23.164 66.204 107.111 1.00 94.47 284 LEU A CA 1
ATOM 2665 C C . LEU A 1 213 ? 23.151 67.305 106.008 1.00 100.48 284 LEU A C 1
ATOM 2666 O O . LEU A 1 213 ? 24.148 67.455 105.297 1.00 101.00 284 LEU A O 1
ATOM 2682 N N . PRO A 1 214 ? 22.033 68.047 105.793 1.00 98.42 285 PRO A N 1
ATOM 2683 C CA . PRO A 1 214 ? 22.025 69.066 104.718 1.00 100.97 285 PRO A CA 1
ATOM 2684 C C . PRO A 1 214 ? 22.964 70.254 104.949 1.00 105.78 285 PRO A C 1
ATOM 2685 O O . PRO A 1 214 ? 23.556 70.736 103.984 1.00 107.30 285 PRO A O 1
ATOM 2696 N N . ASP A 1 215 ? 23.085 70.731 106.205 1.00 100.89 286 ASP A N 1
ATOM 2697 C CA . ASP A 1 215 ? 23.904 71.898 106.540 1.00 101.34 286 ASP A CA 1
ATOM 2698 C C . ASP A 1 215 ? 25.125 71.526 107.415 1.00 103.38 286 ASP A C 1
ATOM 2699 O O . ASP A 1 215 ? 25.411 72.216 108.397 1.00 103.29 286 ASP A O 1
ATOM 2708 N N . GLY A 1 216 ? 25.854 70.483 107.013 1.00 98.00 287 GLY A N 1
ATOM 2709 C CA . GLY A 1 216 ? 27.044 70.020 107.716 1.00 96.17 287 GLY A CA 1
ATOM 2710 C C . GLY A 1 216 ? 27.003 68.545 108.058 1.00 96.09 287 GLY A C 1
ATOM 2711 O O . GLY A 1 216 ? 26.356 67.736 107.382 1.00 95.89 287 GLY A O 1
ATOM 2715 N N . VAL A 1 217 ? 27.749 68.195 109.105 1.00 89.38 288 VAL A N 1
ATOM 2716 C CA . VAL A 1 217 ? 27.830 66.836 109.637 1.00 86.85 288 VAL A CA 1
ATOM 2717 C C . VAL A 1 217 ? 27.713 66.916 111.160 1.00 87.92 288 VAL A C 1
ATOM 2718 O O . VAL A 1 217 ? 28.040 67.950 111.753 1.00 87.44 288 VAL A O 1
ATOM 2731 N N . ALA A 1 218 ? 27.245 65.828 111.786 1.00 81.56 289 ALA A N 1
ATOM 2732 C CA . ALA A 1 218 ? 27.110 65.740 113.235 1.00 79.12 289 ALA A CA 1
ATOM 2733 C C . ALA A 1 218 ? 27.736 64.456 113.724 1.00 80.76 289 ALA A C 1
ATOM 2734 O O . ALA A 1 218 ? 27.708 63.464 113.015 1.00 80.99 289 ALA A O 1
ATOM 2741 N N . A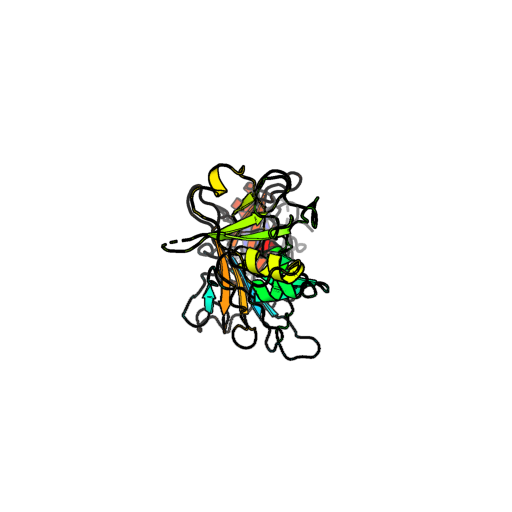RG A 1 219 ? 28.268 64.464 114.943 1.00 75.06 290 ARG A N 1
ATOM 2742 C CA . ARG A 1 219 ? 28.891 63.303 115.577 1.00 74.04 290 ARG A CA 1
ATOM 2743 C C . ARG A 1 219 ? 27.790 62.304 115.941 1.00 76.52 290 ARG A C 1
ATOM 2744 O O . ARG A 1 219 ? 26.632 62.707 116.020 1.00 75.11 290 ARG A O 1
ATOM 2765 N N . VAL A 1 220 ? 28.124 61.010 116.088 1.00 73.70 291 VAL A N 1
ATOM 2766 C CA . VAL A 1 220 ? 27.142 59.955 116.342 1.00 72.32 291 VAL A CA 1
ATOM 2767 C C . VAL A 1 220 ? 27.824 58.773 117.089 1.00 78.45 291 VAL A C 1
ATOM 2768 O O . VAL A 1 220 ? 28.938 58.389 116.732 1.00 79.97 291 VAL A O 1
ATOM 2781 N N . ASN A 1 221 ? 27.171 58.221 118.140 1.00 75.00 292 ASN A N 1
ATOM 2782 C CA . ASN A 1 221 ? 27.726 57.089 118.904 1.00 75.87 292 ASN A CA 1
ATOM 2783 C C . ASN A 1 221 ? 27.662 55.813 118.072 1.00 82.36 292 ASN A C 1
ATOM 2784 O O . ASN A 1 221 ? 27.155 55.850 116.963 1.00 82.75 292 ASN A O 1
ATOM 2795 N N . ASN A 1 222 ? 28.217 54.699 118.575 1.00 80.55 293 ASN A N 1
ATOM 2796 C CA . ASN A 1 222 ? 28.293 53.456 117.801 1.00 82.62 293 ASN A CA 1
ATOM 2797 C C . ASN A 1 222 ? 26.917 52.865 117.557 1.00 85.17 293 ASN A C 1
ATOM 2798 O O . ASN A 1 222 ? 26.628 52.466 116.431 1.00 86.69 293 ASN A O 1
ATOM 2809 N N . THR A 1 223 ? 26.057 52.838 118.580 1.00 78.77 294 THR A N 1
ATOM 2810 C CA . THR A 1 223 ? 24.703 52.302 118.412 1.00 77.94 294 THR A CA 1
ATOM 2811 C C . THR A 1 223 ? 23.959 53.061 117.323 1.00 80.30 294 THR A C 1
ATOM 2812 O O . THR A 1 223 ? 23.305 52.447 116.474 1.00 81.01 294 THR A O 1
ATOM 2823 N N . THR A 1 224 ? 24.073 54.396 117.331 1.00 74.53 295 THR A N 1
ATOM 2824 C CA . THR A 1 224 ? 23.349 55.164 116.324 1.00 73.81 295 THR A CA 1
ATOM 2825 C C . THR A 1 224 ? 23.986 55.004 114.939 1.00 79.64 295 THR A C 1
ATOM 2826 O O . THR A 1 224 ? 23.232 54.900 113.971 1.00 79.81 295 THR A O 1
ATOM 2837 N N . ALA A 1 225 ? 25.320 54.886 114.839 1.00 77.75 296 ALA A N 1
ATOM 2838 C CA . ALA A 1 225 ? 25.983 54.673 113.542 1.00 80.54 296 ALA A CA 1
ATOM 2839 C C . ALA A 1 225 ? 25.584 53.340 112.935 1.00 87.67 296 ALA A C 1
ATOM 2840 O O . ALA A 1 225 ? 25.327 53.261 111.734 1.00 88.62 296 ALA A O 1
ATOM 2847 N N . ALA A 1 226 ? 25.561 52.290 113.763 1.00 86.05 297 ALA A N 1
ATOM 2848 C CA . ALA A 1 226 ? 25.151 50.962 113.321 1.00 89.17 297 ALA A CA 1
ATOM 2849 C C . ALA A 1 226 ? 23.735 50.999 112.742 1.00 93.96 297 ALA A C 1
ATOM 2850 O O . ALA A 1 226 ? 23.503 50.520 111.629 1.00 96.04 297 ALA A O 1
ATOM 2857 N N . ALA A 1 227 ? 22.804 51.600 113.487 1.00 88.59 298 ALA A N 1
ATOM 2858 C CA . ALA A 1 227 ? 21.407 51.660 113.074 1.00 88.94 298 ALA A CA 1
ATOM 2859 C C . ALA A 1 227 ? 21.217 52.556 111.862 1.00 94.29 298 ALA A C 1
ATOM 2860 O O . ALA A 1 227 ? 20.374 52.249 111.023 1.00 95.81 298 ALA A O 1
ATOM 2867 N N . LEU A 1 228 ? 21.996 53.640 111.743 1.00 90.48 299 LEU A N 1
ATOM 2868 C CA . LEU A 1 228 ? 21.882 54.533 110.585 1.00 91.13 299 LEU A CA 1
ATOM 2869 C C . LEU A 1 228 ? 22.257 53.805 109.289 1.00 97.58 299 LEU A C 1
ATOM 2870 O O . LEU A 1 228 ? 21.583 53.991 108.275 1.00 98.60 299 LEU A O 1
ATOM 2886 N N . ARG A 1 229 ? 23.305 52.962 109.336 1.00 95.35 300 ARG A N 1
ATOM 2887 C CA . ARG A 1 229 ? 23.761 52.191 108.171 1.00 98.64 300 ARG A CA 1
ATOM 2888 C C . ARG A 1 229 ? 22.804 51.049 107.845 1.00 105.33 300 ARG A C 1
ATOM 2889 O O . ARG A 1 229 ? 22.506 50.808 106.681 1.00 107.16 300 ARG A O 1
ATOM 2893 N N . ALA A 1 230 ? 22.333 50.342 108.873 1.00 102.24 301 ALA A N 1
ATOM 2894 C CA . ALA A 1 230 ? 21.404 49.221 108.728 1.00 104.83 301 ALA A CA 1
ATOM 2895 C C . ALA A 1 230 ? 19.991 49.647 108.256 1.00 110.33 301 ALA A C 1
ATOM 2896 O O . ALA A 1 230 ? 19.338 48.853 107.585 1.00 112.75 301 ALA A O 1
ATOM 2903 N N . THR A 1 231 ? 19.528 50.871 108.581 1.00 105.60 302 THR A N 1
ATOM 2904 C CA . THR A 1 231 ? 18.200 51.358 108.174 1.00 106.55 302 THR A CA 1
ATOM 2905 C C . THR A 1 231 ? 18.200 51.895 106.739 1.00 114.39 302 THR A C 1
ATOM 2906 O O . THR A 1 231 ? 17.140 51.916 106.107 1.00 115.53 302 THR A O 1
ATOM 2917 N N . ASN A 1 232 ? 19.359 52.353 106.239 1.00 112.56 303 ASN A N 1
ATOM 2918 C CA . ASN A 1 232 ? 19.432 52.944 104.910 1.00 115.11 303 ASN A CA 1
ATOM 2919 C C . ASN A 1 232 ? 20.565 52.378 104.064 1.00 123.00 303 ASN A C 1
ATOM 2920 O O . ASN A 1 232 ? 20.310 52.025 102.917 1.00 125.67 303 ASN A O 1
ATOM 2931 N N . SER A 1 233 ? 21.817 52.382 104.574 1.00 119.73 304 SER A N 1
ATOM 2932 C CA . SER A 1 233 ? 23.034 51.875 103.915 1.00 122.50 304 SER A CA 1
ATOM 2933 C C . SER A 1 233 ? 23.431 52.717 102.680 1.00 129.25 304 SER A C 1
ATOM 2934 O O . SER A 1 233 ? 24.550 53.227 102.633 1.00 128.46 304 SER A O 1
ATOM 2942 N N . TYR A 1 234 ? 22.526 52.822 101.677 1.00 128.67 305 TYR A N 1
ATOM 2943 C CA . TYR A 1 234 ? 22.701 53.554 100.418 1.00 130.57 305 TYR A CA 1
ATOM 2944 C C . TYR A 1 234 ? 23.872 52.978 99.596 1.00 137.13 305 TYR A C 1
ATOM 2945 O O . TYR A 1 234 ? 24.567 53.706 98.882 1.00 137.26 305 TYR A O 1
ATOM 2963 N N . GLY A 1 235 ? 24.040 51.659 99.681 1.00 135.53 306 GLY A N 1
ATOM 2964 C CA . GLY A 1 235 ? 25.103 50.937 98.995 1.00 138.16 306 GLY A CA 1
ATOM 2965 C C . GLY A 1 235 ? 26.498 51.229 99.516 1.00 140.00 306 GLY A C 1
ATOM 2966 O O . GLY A 1 235 ? 27.471 51.035 98.781 1.00 142.11 306 GLY A O 1
ATOM 2970 N N . LEU A 1 236 ? 26.616 51.677 100.788 1.00 132.20 307 LEU A N 1
ATOM 2971 C CA . LEU A 1 236 ? 27.904 52.033 101.385 1.00 130.55 307 LEU A CA 1
ATOM 2972 C C . LEU A 1 236 ? 28.378 50.950 102.359 1.00 134.95 307 LEU A C 1
ATOM 2973 O O . LEU A 1 236 ? 28.185 51.052 103.570 1.00 131.79 307 LEU A O 1
ATOM 2977 N N . MET A 1 237 ? 28.999 49.903 101.808 1.00 135.50 308 MET A N 1
ATOM 2978 C CA . MET A 1 237 ? 29.533 48.801 102.613 1.00 136.60 308 MET A CA 1
ATOM 2979 C C . MET A 1 237 ? 30.721 49.316 103.441 1.00 138.94 308 MET A C 1
ATOM 2980 O O . MET A 1 237 ? 31.674 49.846 102.871 1.00 139.73 308 MET A O 1
ATOM 2984 N N . GLN A 1 238 ? 30.623 49.218 104.780 1.00 132.98 309 GLN A N 1
ATOM 2985 C CA . GLN A 1 238 ? 31.605 49.689 105.765 1.00 131.32 309 GLN A CA 1
ATOM 2986 C C . GLN A 1 238 ? 31.660 51.232 105.820 1.00 132.26 309 GLN A C 1
ATOM 2987 O O . GLN A 1 238 ? 31.454 51.898 104.805 1.00 131.88 309 GLN A O 1
ATOM 3001 N N . PRO A 1 239 ? 31.889 51.814 107.031 1.00 126.26 310 PRO A N 1
ATOM 3002 C CA . PRO A 1 239 ? 31.942 53.280 107.157 1.00 123.43 310 PRO A CA 1
ATOM 3003 C C . PRO A 1 239 ? 33.262 53.837 106.619 1.00 129.38 310 PRO A C 1
ATOM 3004 O O . PRO A 1 239 ? 34.315 53.440 107.114 1.00 130.68 310 PRO A O 1
ATOM 3015 N N . PRO A 1 240 ? 33.263 54.761 105.633 1.00 126.12 311 PRO A N 1
ATOM 3016 C CA . PRO A 1 240 ? 34.546 55.276 105.112 1.00 128.22 311 PRO A CA 1
ATOM 3017 C C . PRO A 1 240 ? 35.323 56.144 106.094 1.00 130.78 311 PRO A C 1
ATOM 3018 O O . PRO A 1 240 ? 34.724 56.806 106.938 1.00 126.77 311 PRO A O 1
ATOM 3029 N N . ALA A 1 241 ? 36.652 56.165 105.946 1.00 130.72 312 ALA A N 1
ATOM 3030 C CA . ALA A 1 241 ? 37.525 56.944 106.817 1.00 130.38 312 ALA A CA 1
ATOM 3031 C C . ALA A 1 241 ? 37.680 58.363 106.308 1.00 133.64 312 ALA A C 1
ATOM 3032 O O . ALA A 1 241 ? 37.854 58.566 105.104 1.00 134.71 312 ALA A O 1
ATOM 3039 N N . VAL A 1 242 ? 37.634 59.338 107.236 1.00 128.16 313 VAL A N 1
ATOM 3040 C CA . VAL A 1 242 ? 37.850 60.755 106.966 1.00 127.83 313 VAL A CA 1
ATOM 3041 C C . VAL A 1 242 ? 39.017 61.191 107.819 1.00 133.48 313 VAL A C 1
ATOM 3042 O O . VAL A 1 242 ? 39.212 60.665 108.918 1.00 132.25 313 VAL A O 1
ATOM 3046 N N . GLU A 1 243 ? 39.790 62.162 107.334 1.00 132.73 314 GLU A N 1
ATOM 3047 C CA . GLU A 1 243 ? 40.948 62.667 108.071 1.00 134.86 314 GLU A CA 1
ATOM 3048 C C . GLU A 1 243 ? 40.487 63.503 109.261 1.00 137.89 314 GLU A C 1
ATOM 3049 O O . GLU A 1 243 ? 39.304 63.802 109.376 1.00 134.60 314 GLU A O 1
ATOM 3061 N N . ALA A 1 244 ? 41.410 63.913 110.129 1.00 137.08 315 ALA A N 1
ATOM 3062 C CA . ALA A 1 244 ? 41.056 64.752 111.277 1.00 135.04 315 ALA A CA 1
ATOM 3063 C C . ALA A 1 244 ? 40.846 66.213 110.875 1.00 139.28 315 ALA A C 1
ATOM 3064 O O . ALA A 1 244 ? 40.139 66.922 111.579 1.00 135.85 315 ALA A O 1
ATOM 3071 N N . SER A 1 245 ? 41.440 66.668 109.757 1.00 139.76 316 SER A N 1
ATOM 3072 C CA . SER A 1 245 ? 41.347 68.069 109.338 1.00 140.29 316 SER A CA 1
ATOM 3073 C C . SER A 1 245 ? 40.163 68.342 108.392 1.00 142.19 316 SER A C 1
ATOM 3074 O O . SER A 1 245 ? 39.418 69.295 108.630 1.00 140.52 316 SER A O 1
ATOM 3078 N N . VAL A 1 246 ? 39.953 67.501 107.356 1.00 138.30 317 VAL A N 1
ATOM 3079 C CA . VAL A 1 246 ? 38.873 67.703 106.366 1.00 136.58 317 VAL A CA 1
ATOM 3080 C C . VAL A 1 246 ? 37.478 67.940 107.002 1.00 136.50 317 VAL A C 1
ATOM 3081 O O . VAL A 1 246 ? 36.632 68.577 106.375 1.00 135.90 317 VAL A O 1
ATOM 3094 N N . VAL A 1 247 ? 37.243 67.437 108.219 1.00 129.95 318 VAL A N 1
ATOM 3095 C CA . VAL A 1 247 ? 35.963 67.585 108.910 1.00 126.10 318 VAL A CA 1
ATOM 3096 C C . VAL A 1 247 ? 35.768 68.987 109.520 1.00 127.70 318 VAL A C 1
ATOM 3097 O O . VAL A 1 247 ? 34.633 69.351 109.828 1.00 125.48 318 VAL A O 1
ATOM 3110 N N . ALA A 1 248 ? 36.863 69.724 109.772 1.00 124.65 319 ALA A N 1
ATOM 3111 C CA . ALA A 1 248 ? 36.801 71.057 110.376 1.00 124.05 319 ALA A CA 1
ATOM 3112 C C . ALA A 1 248 ? 36.307 72.102 109.376 1.00 127.74 319 ALA A C 1
ATOM 3113 O O . ALA A 1 248 ? 35.571 73.010 109.766 1.00 126.55 319 ALA A O 1
ATOM 3120 N N . LYS A 1 249 ? 36.659 71.950 108.081 1.00 125.16 320 LYS A N 1
ATOM 3121 C CA . LYS A 1 249 ? 36.175 72.862 107.036 1.00 125.51 320 LYS A CA 1
ATOM 3122 C C . LYS A 1 249 ? 34.667 72.691 106.843 1.00 124.25 320 LYS A C 1
ATOM 3123 O O . LYS A 1 249 ? 33.991 73.658 106.501 1.00 124.64 320 LYS A O 1
ATOM 3127 N N . ILE A 1 250 ? 34.143 71.476 107.086 1.00 115.75 321 ILE A N 1
ATOM 3128 C CA . ILE A 1 250 ? 32.717 71.180 106.971 1.00 112.08 321 ILE A CA 1
ATOM 3129 C C . ILE A 1 250 ? 32.013 71.617 108.281 1.00 109.29 321 ILE A C 1
ATOM 3130 O O . ILE A 1 250 ? 32.497 71.263 109.355 1.00 107.26 321 ILE A O 1
ATOM 3146 N N . PRO A 1 251 ? 30.858 72.322 108.245 1.00 102.42 322 PRO A N 1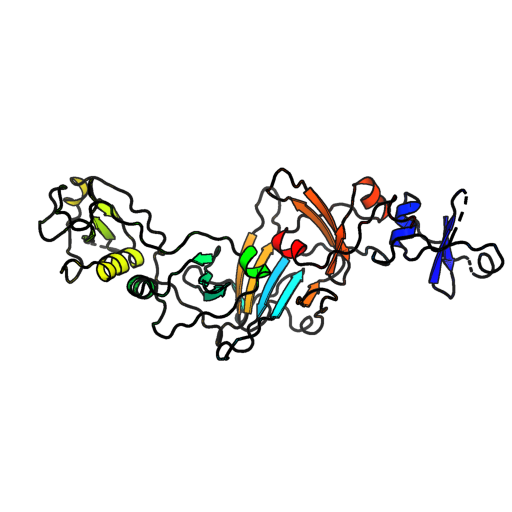
ATOM 3147 C CA . PRO A 1 251 ? 30.226 72.760 109.506 1.00 99.27 322 PRO A CA 1
ATOM 3148 C C . PRO A 1 251 ? 29.754 71.660 110.443 1.00 97.07 322 PRO A C 1
ATOM 3149 O O . PRO A 1 251 ? 29.621 70.498 110.058 1.00 96.38 322 PRO A O 1
ATOM 3160 N N . GLU A 1 252 ? 29.456 72.075 111.671 1.00 89.22 323 GLU A N 1
ATOM 3161 C CA . GLU A 1 252 ? 28.991 71.196 112.728 1.00 85.36 323 GLU A CA 1
ATOM 3162 C C . GLU A 1 252 ? 27.481 71.284 112.887 1.00 86.83 323 GLU A C 1
ATOM 3163 O O . GLU A 1 252 ? 26.929 72.381 112.940 1.00 87.31 323 GLU A O 1
ATOM 3175 N N . GLN A 1 253 ? 26.826 70.120 112.992 1.00 80.72 324 GLN A N 1
ATOM 3176 C CA . GLN A 1 253 ? 25.393 69.977 113.240 1.00 78.36 324 GLN A CA 1
ATOM 3177 C C . GLN A 1 253 ? 25.220 69.063 114.451 1.00 77.48 324 GLN A C 1
ATOM 3178 O O . GLN A 1 253 ? 26.213 68.578 115.003 1.00 75.62 324 GLN A O 1
ATOM 3192 N N . VAL A 1 254 ? 23.963 68.833 114.886 1.00 71.88 325 VAL A N 1
ATOM 3193 C CA . VAL A 1 254 ? 23.683 67.995 116.045 1.00 69.22 325 VAL A CA 1
ATOM 3194 C C . VAL A 1 254 ? 22.550 67.037 115.729 1.00 73.26 325 VAL A C 1
ATOM 3195 O O . VAL A 1 254 ? 21.413 67.471 115.595 1.00 73.74 325 VAL A O 1
ATOM 3208 N N . TYR A 1 255 ? 22.833 65.733 115.676 1.00 69.31 326 TYR A N 1
ATOM 3209 C CA . TYR A 1 255 ? 21.790 64.719 115.515 1.00 68.74 326 TYR A CA 1
ATOM 3210 C C . TYR A 1 255 ? 21.339 64.399 116.907 1.00 70.28 326 TYR A C 1
ATOM 3211 O O . TYR A 1 255 ? 22.196 64.137 117.746 1.00 69.58 326 TYR A O 1
ATOM 3229 N N . VAL A 1 256 ? 20.029 64.435 117.178 1.00 65.54 327 VAL A N 1
ATOM 3230 C CA . VAL A 1 256 ? 19.488 64.216 118.525 1.00 62.73 327 VAL A CA 1
ATOM 3231 C C . VAL A 1 256 ? 19.054 62.753 118.643 1.00 63.85 327 VAL A C 1
ATOM 3232 O O . VAL A 1 256 ? 17.890 62.450 118.913 1.00 64.02 327 VAL A O 1
ATOM 3245 N N . SER A 1 257 ? 20.002 61.835 118.470 1.00 58.09 328 SER A N 1
ATOM 3246 C CA . SER A 1 257 ? 19.683 60.419 118.557 1.00 57.11 328 SER A CA 1
ATOM 3247 C C . SER A 1 257 ? 19.542 59.966 120.011 1.00 59.28 328 SER A C 1
ATOM 3248 O O . SER A 1 257 ? 20.469 60.142 120.797 1.00 57.23 328 SER A O 1
ATOM 3256 N N . PRO A 1 258 ? 18.417 59.316 120.363 1.00 56.80 329 PRO A N 1
ATOM 3257 C CA . PRO A 1 258 ? 18.245 58.818 121.742 1.00 55.49 329 PRO A CA 1
ATOM 3258 C C . PRO A 1 258 ? 19.020 57.541 122.096 1.00 59.26 329 PRO A C 1
ATOM 3259 O O . PRO A 1 258 ? 19.057 57.158 123.268 1.00 56.56 329 PRO A O 1
ATOM 3270 N N . LEU A 1 259 ? 19.551 56.833 121.101 1.00 59.37 330 LEU A N 1
ATOM 3271 C CA . LEU A 1 259 ? 20.221 55.557 121.330 1.00 60.57 330 LEU A CA 1
ATOM 3272 C C . LEU A 1 259 ? 21.447 55.667 122.247 1.00 65.62 330 LEU A C 1
ATOM 3273 O O . LEU A 1 259 ? 22.141 56.690 122.266 1.00 64.65 330 LEU A O 1
ATOM 3289 N N . PRO A 1 260 ? 21.699 54.594 123.026 1.00 63.75 331 PRO A N 1
ATOM 3290 C CA . PRO A 1 260 ? 22.804 54.621 123.987 1.00 63.75 331 PRO A CA 1
ATOM 3291 C C . PRO A 1 260 ? 24.158 54.464 123.342 1.00 70.77 331 PRO A C 1
ATOM 3292 O O . PRO A 1 260 ? 24.240 54.045 122.202 1.00 71.46 331 PRO A O 1
ATOM 3303 N N . ASP A 1 261 ? 25.212 54.758 124.091 1.00 69.43 332 ASP A N 1
ATOM 3304 C CA . ASP A 1 261 ? 26.570 54.602 123.590 1.00 72.38 332 ASP A CA 1
ATOM 3305 C C . ASP A 1 261 ? 26.911 53.109 123.562 1.00 80.38 332 ASP A C 1
ATOM 3306 O O . ASP A 1 261 ? 26.881 52.521 122.481 1.00 81.69 332 ASP A O 1
ATOM 3315 N N . GLN A 1 262 ? 27.172 52.477 124.720 1.00 78.73 333 GLN A N 1
ATOM 3316 C CA . GLN A 1 262 ? 27.473 51.042 124.737 1.00 81.41 333 GLN A CA 1
ATOM 3317 C C . GLN A 1 262 ? 26.215 50.223 124.410 1.00 84.95 333 GLN A C 1
ATOM 3318 O O . GLN A 1 262 ? 25.126 50.578 124.868 1.00 82.15 333 GLN A O 1
ATOM 3332 N N . PRO A 1 263 ? 26.326 49.103 123.667 1.00 84.07 334 PRO A N 1
ATOM 3333 C CA . PRO A 1 263 ? 25.133 48.275 123.409 1.00 84.06 334 PRO A CA 1
ATOM 3334 C C . PRO A 1 263 ? 24.547 47.680 124.703 1.00 84.95 334 PRO A C 1
ATOM 3335 O O . PRO A 1 263 ? 25.275 47.261 125.598 1.00 85.56 334 PRO A O 1
ATOM 3346 N N . LEU A 1 264 ? 23.230 47.685 124.786 1.00 77.99 335 LEU A N 1
ATOM 3347 C CA . LEU A 1 264 ? 22.461 47.300 125.952 1.00 75.68 335 LEU A CA 1
ATOM 3348 C C . LEU A 1 264 ? 22.334 45.787 126.143 1.00 77.89 335 LEU A C 1
ATOM 3349 O O . LEU A 1 264 ? 21.823 45.092 125.269 1.00 80.01 335 LEU A O 1
ATOM 3365 N N . ASP A 1 265 ? 22.746 45.295 127.321 1.00 71.15 336 ASP A N 1
ATOM 3366 C CA . ASP A 1 265 ? 22.563 43.892 127.727 1.00 72.38 336 ASP A CA 1
ATOM 3367 C C . ASP A 1 265 ? 21.113 43.694 128.129 1.00 73.52 336 ASP A C 1
ATOM 3368 O O . ASP A 1 265 ? 20.674 44.342 129.077 1.00 70.06 336 ASP A O 1
ATOM 3377 N N . VAL A 1 266 ? 20.369 42.820 127.430 1.00 71.77 337 VAL A N 1
ATOM 3378 C CA . VAL A 1 266 ? 18.967 42.608 127.750 1.00 70.47 337 VAL A CA 1
ATOM 3379 C C . VAL A 1 266 ? 18.853 41.533 128.813 1.00 74.91 337 VAL A C 1
ATOM 3380 O O . VAL A 1 266 ? 19.210 40.373 128.590 1.00 77.93 337 VAL A O 1
ATOM 3393 N N . LEU A 1 267 ? 18.348 41.936 129.981 1.00 68.06 338 LEU A N 1
ATOM 3394 C CA . LEU A 1 267 ? 18.069 41.022 131.080 1.00 68.45 338 LEU A CA 1
ATOM 3395 C C . LEU A 1 267 ? 16.928 40.113 130.681 1.00 73.54 338 LEU A C 1
ATOM 3396 O O . LEU A 1 267 ? 15.972 40.595 130.067 1.00 72.67 338 LEU A O 1
ATOM 3412 N N . LEU A 1 268 ? 17.006 38.831 131.011 1.00 72.32 339 LEU A N 1
ATOM 3413 C CA . LEU A 1 268 ? 15.920 37.900 130.704 1.00 74.96 339 LEU A CA 1
ATOM 3414 C C . LEU A 1 268 ? 15.192 37.568 131.991 1.00 77.39 339 LEU A C 1
ATOM 3415 O O . LEU A 1 268 ? 15.855 37.274 132.994 1.00 76.62 339 LEU A O 1
ATOM 3419 N N . ARG A 1 269 ? 13.836 37.571 131.977 1.00 73.47 340 ARG A N 1
ATOM 3420 C CA . ARG A 1 269 ? 13.035 37.254 133.169 1.00 72.90 340 ARG A CA 1
ATOM 3421 C C . ARG A 1 269 ? 13.301 35.859 133.731 1.00 80.67 340 ARG A C 1
ATOM 3422 O O . ARG A 1 269 ? 13.153 35.677 134.932 1.00 79.39 340 ARG A O 1
ATOM 3443 N N . GLN A 1 270 ? 13.703 34.891 132.904 1.00 82.32 341 GLN A N 1
ATOM 3444 C CA . GLN A 1 270 ? 14.030 33.556 133.415 1.00 87.10 341 GLN A CA 1
ATOM 3445 C C . GLN A 1 270 ? 15.228 33.638 134.387 1.00 90.98 341 GLN A C 1
ATOM 3446 O O . GLN A 1 270 ? 15.268 32.882 135.363 1.00 92.59 341 GLN A O 1
ATOM 3450 N N . ASP A 1 271 ? 16.180 34.564 134.128 1.00 85.24 342 ASP A N 1
ATOM 3451 C CA . ASP A 1 271 ? 17.314 34.801 135.025 1.00 84.07 342 ASP A CA 1
ATOM 3452 C C . ASP A 1 271 ? 16.950 35.927 136.011 1.00 82.45 342 ASP A C 1
ATOM 3453 O O . ASP A 1 271 ? 17.302 35.820 137.184 1.00 81.10 342 ASP A O 1
ATOM 3462 N N . SER A 1 272 ? 16.230 36.984 135.553 1.00 75.71 343 SER A N 1
ATOM 3463 C CA . SER A 1 272 ? 15.812 38.124 136.396 1.00 71.49 343 SER A CA 1
ATOM 3464 C C . SER A 1 272 ? 14.278 38.167 136.628 1.00 73.81 343 SER A C 1
ATOM 3465 O O . SER A 1 272 ? 13.588 39.029 136.078 1.00 70.08 343 SER A O 1
ATOM 3473 N N . PRO A 1 273 ? 13.740 37.334 137.535 1.00 73.11 344 PRO A N 1
ATOM 3474 C CA . PRO A 1 273 ? 12.288 37.321 137.757 1.00 73.46 344 PRO A CA 1
ATOM 3475 C C . PRO A 1 273 ? 11.681 38.503 138.506 1.00 74.69 344 PRO A C 1
ATOM 3476 O O . PRO A 1 273 ? 10.455 38.560 138.522 1.00 74.66 344 PRO A O 1
ATOM 3487 N N . VAL A 1 274 ? 12.464 39.416 139.128 1.00 68.80 345 VAL A N 1
ATOM 3488 C CA . VAL A 1 274 ? 11.882 40.558 139.856 1.00 65.56 345 VAL A CA 1
ATOM 3489 C C . VAL A 1 274 ? 12.411 41.855 139.295 1.00 65.82 345 VAL A C 1
ATOM 3490 O O . VAL A 1 274 ? 13.611 41.979 139.134 1.00 64.29 345 VAL A O 1
ATOM 3503 N N . LEU A 1 275 ? 11.522 42.809 139.006 1.00 61.09 346 LEU A N 1
ATOM 3504 C CA . LEU A 1 275 ? 11.872 44.134 138.523 1.00 58.45 346 LEU A CA 1
ATOM 3505 C C . LEU A 1 275 ? 11.272 45.089 139.512 1.00 60.98 346 LEU A C 1
ATOM 3506 O O . LEU A 1 275 ? 10.060 45.067 139.695 1.00 59.92 346 LEU A O 1
ATOM 3522 N N . CYS A 1 276 ? 12.109 45.857 140.222 1.00 57.67 347 CYS A N 1
ATOM 3523 C CA . CYS A 1 276 ? 11.651 46.809 141.226 1.00 56.04 347 CYS A CA 1
ATOM 3524 C C . CYS A 1 276 ? 12.078 48.248 140.871 1.00 57.12 347 CYS A C 1
ATOM 3525 O O . CYS A 1 276 ? 13.146 48.481 140.300 1.00 55.81 347 CYS A O 1
ATOM 3532 N N . TRP A 1 277 ? 11.266 49.214 141.310 1.00 52.18 348 TRP A N 1
ATOM 3533 C CA . TRP A 1 277 ? 11.569 50.650 141.299 1.00 49.62 348 TRP A CA 1
ATOM 3534 C C . TRP A 1 277 ? 11.472 51.120 142.752 1.00 52.41 348 TRP A C 1
ATOM 3535 O O . TRP A 1 277 ? 10.504 50.771 143.436 1.00 52.79 348 TRP A O 1
ATOM 3556 N N . SER A 1 278 ? 12.471 51.893 143.212 1.00 47.42 349 SER A N 1
ATOM 3557 C CA . SER A 1 278 ? 12.623 52.302 144.602 1.00 46.52 349 SER A CA 1
ATOM 3558 C C . SER A 1 278 ? 12.864 53.798 144.741 1.00 48.65 349 SER A C 1
ATOM 3559 O O . SER A 1 278 ? 13.656 54.351 143.985 1.00 47.32 349 SER A O 1
ATOM 3567 N N . TRP A 1 279 ? 12.246 54.415 145.761 1.00 44.92 350 TRP A N 1
ATOM 3568 C CA . TRP A 1 279 ? 12.342 55.838 146.069 1.00 44.10 350 TRP A CA 1
ATOM 3569 C C . TRP A 1 279 ? 12.868 56.043 147.503 1.00 45.86 350 TRP A C 1
ATOM 3570 O O . TRP A 1 279 ? 12.320 55.454 148.433 1.00 46.40 350 TRP A O 1
ATOM 3591 N N . GLN A 1 280 ? 13.925 56.860 147.678 1.00 39.73 351 GLN A N 1
ATOM 3592 C CA . GLN A 1 280 ? 14.529 57.117 148.983 1.00 38.71 351 GLN A CA 1
ATOM 3593 C C . GLN A 1 280 ? 14.640 58.585 149.236 1.00 41.48 351 GLN A C 1
ATOM 3594 O O . GLN A 1 280 ? 15.465 59.227 148.599 1.00 39.98 351 GLN A O 1
ATOM 3608 N N . ARG A 1 281 ? 13.915 59.121 150.222 1.00 39.75 352 ARG A N 1
ATOM 3609 C CA . ARG A 1 281 ? 14.058 60.551 150.494 1.00 40.68 352 ARG A CA 1
ATOM 3610 C C . ARG A 1 281 ? 15.489 60.821 150.995 1.00 44.58 352 ARG A C 1
ATOM 3611 O O . ARG A 1 281 ? 16.027 60.035 151.774 1.00 44.26 352 ARG A O 1
ATOM 3632 N N . GLU A 1 282 ? 16.122 61.874 150.460 1.00 41.50 353 GLU A N 1
ATOM 3633 C CA . GLU A 1 282 ? 17.489 62.255 150.804 1.00 42.33 353 GLU A CA 1
ATOM 3634 C C . GLU A 1 282 ? 17.486 63.505 151.705 1.00 46.91 353 GLU A C 1
ATOM 3635 O O . GLU A 1 282 ? 16.512 64.271 151.720 1.00 45.87 353 GLU A O 1
ATOM 3647 N N . PRO A 1 283 ? 18.561 63.715 152.494 1.00 45.29 354 PRO A N 1
ATOM 3648 C CA . PRO A 1 283 ? 18.564 64.851 153.408 1.00 46.40 354 PRO A CA 1
ATOM 3649 C C . PRO A 1 283 ? 18.834 66.160 152.708 1.00 52.17 354 PRO A C 1
ATOM 3650 O O . PRO A 1 283 ? 19.455 66.198 151.641 1.00 51.63 354 PRO A O 1
ATOM 3661 N N . GLY A 1 284 ? 18.406 67.225 153.364 1.00 51.01 355 GLY A N 1
ATOM 3662 C CA . GLY A 1 284 ? 18.628 68.591 152.914 1.00 52.87 355 GLY A CA 1
ATOM 3663 C C . GLY A 1 284 ? 17.803 68.988 151.708 1.00 55.94 355 GLY A C 1
ATOM 3664 O O . GLY A 1 284 ? 16.626 68.630 151.610 1.00 54.86 355 GLY A O 1
ATOM 3668 N N . ASP A 1 285 ? 18.446 69.693 150.759 1.00 52.16 356 ASP A N 1
ATOM 3669 C CA . ASP A 1 285 ? 17.825 70.151 149.514 1.00 51.04 356 ASP A CA 1
ATOM 3670 C C . ASP A 1 285 ? 17.922 69.108 148.400 1.00 53.63 356 ASP A C 1
ATOM 3671 O O . ASP A 1 285 ? 17.570 69.415 147.257 1.00 53.70 356 ASP A O 1
ATOM 3680 N N . GLN A 1 286 ? 18.368 67.878 148.718 1.00 48.64 357 GLN A N 1
ATOM 3681 C CA . GLN A 1 286 ? 18.504 66.828 147.720 1.00 46.46 357 GLN A CA 1
ATOM 3682 C C . GLN A 1 286 ? 17.158 66.292 147.265 1.00 47.92 357 GLN A C 1
ATOM 3683 O O . GLN A 1 286 ? 16.166 66.374 147.992 1.00 46.50 357 GLN A O 1
ATOM 3697 N N . ALA A 1 287 ? 17.160 65.686 146.074 1.00 44.38 358 ALA A N 1
ATOM 3698 C CA . ALA A 1 287 ? 15.986 65.103 145.446 1.00 43.89 358 ALA A CA 1
ATOM 3699 C C . ALA A 1 287 ? 15.988 63.635 145.723 1.00 47.97 358 ALA A C 1
ATOM 3700 O O . ALA A 1 287 ? 17.033 63.001 145.573 1.00 47.54 358 ALA A O 1
ATOM 3707 N N . PRO A 1 288 ? 14.849 63.059 146.120 1.00 45.01 359 PRO A N 1
ATOM 3708 C CA . PRO A 1 288 ? 14.828 61.623 146.421 1.00 44.37 359 PRO A CA 1
ATOM 3709 C C . PRO A 1 288 ? 15.563 60.793 145.370 1.00 48.60 359 PRO A C 1
ATOM 3710 O O . PRO A 1 288 ? 15.423 61.059 144.172 1.00 49.63 359 PRO A O 1
ATOM 3721 N N . LYS A 1 289 ? 16.390 59.846 145.817 1.00 43.76 360 LYS A N 1
ATOM 3722 C CA . LYS A 1 289 ? 17.157 58.999 144.912 1.00 43.32 360 LYS A CA 1
ATOM 3723 C C . LYS A 1 289 ? 16.278 57.855 144.440 1.00 45.86 360 LYS A C 1
ATOM 3724 O O . LYS A 1 289 ? 15.815 57.066 145.263 1.00 45.04 360 LYS A O 1
ATOM 3743 N N . THR A 1 290 ? 16.012 57.792 143.130 1.00 42.76 361 THR A N 1
ATOM 3744 C CA . THR A 1 290 ? 15.206 56.734 142.536 1.00 42.94 361 THR A CA 1
ATOM 3745 C C . THR A 1 290 ? 16.124 55.773 141.818 1.00 48.02 361 THR A C 1
ATOM 3746 O O . THR A 1 290 ? 16.867 56.183 140.917 1.00 47.31 361 THR A O 1
ATOM 3757 N N . THR A 1 291 ? 16.073 54.502 142.215 1.00 45.12 362 THR A N 1
ATOM 3758 C CA . THR A 1 291 ? 16.895 53.459 141.645 1.00 45.90 362 THR A CA 1
ATOM 3759 C C . THR A 1 291 ? 15.978 52.434 141.014 1.00 51.79 362 THR A C 1
ATOM 3760 O O . THR A 1 291 ? 14.826 52.298 141.440 1.00 51.68 362 THR A O 1
ATOM 3771 N N . VAL A 1 292 ? 16.491 51.722 139.985 1.00 50.05 363 VAL A N 1
ATOM 3772 C CA . VAL A 1 292 ? 15.808 50.608 139.304 1.00 51.97 363 VAL A CA 1
ATOM 3773 C C . VAL A 1 292 ? 16.589 49.324 139.644 1.00 58.93 363 VAL A C 1
ATOM 3774 O O . VAL A 1 292 ? 17.810 49.284 139.463 1.00 59.36 363 VAL A O 1
ATOM 3787 N N . ILE A 1 293 ? 15.881 48.286 140.146 1.00 57.63 364 ILE A N 1
ATOM 3788 C CA . ILE A 1 293 ? 16.480 47.041 140.647 1.00 59.69 364 ILE A CA 1
ATOM 3789 C C . ILE A 1 293 ? 15.861 45.782 139.997 1.00 66.85 364 ILE A C 1
ATOM 3790 O O . ILE A 1 293 ? 14.653 45.735 139.784 1.00 66.44 364 ILE A O 1
ATOM 3806 N N . ALA A 1 294 ? 16.710 44.770 139.698 1.00 65.92 365 ALA A N 1
ATOM 3807 C CA . ALA A 1 294 ? 16.317 43.488 139.113 1.00 68.53 365 ALA A CA 1
ATOM 3808 C C . ALA A 1 294 ? 16.955 42.364 139.894 1.00 74.08 365 ALA A C 1
ATOM 3809 O O . ALA A 1 294 ? 18.016 42.580 140.481 1.00 73.40 365 ALA A O 1
ATOM 3816 N N . GLY A 1 295 ? 16.338 41.184 139.909 1.00 72.98 366 GLY A N 1
ATOM 3817 C CA . GLY A 1 295 ? 16.923 40.074 140.644 1.00 75.45 366 GLY A CA 1
ATOM 3818 C C . GLY A 1 295 ? 16.110 38.810 140.752 1.00 81.36 366 GLY A C 1
ATOM 3819 O O . GLY A 1 295 ? 14.980 38.743 140.280 1.00 80.90 366 GLY A O 1
ATOM 3823 N N . ARG A 1 296 ? 16.689 37.824 141.442 1.00 80.16 367 ARG A N 1
ATOM 3824 C CA . ARG A 1 296 ? 16.100 36.506 141.675 1.00 83.27 367 ARG A CA 1
ATOM 3825 C C . ARG A 1 296 ? 14.913 36.563 142.631 1.00 84.85 367 ARG A C 1
ATOM 3826 O O . ARG A 1 296 ? 13.982 35.770 142.495 1.00 86.95 367 ARG A O 1
ATOM 3847 N N . ARG A 1 297 ? 14.984 37.437 143.646 1.00 77.31 368 ARG A N 1
ATOM 3848 C CA . ARG A 1 297 ? 13.978 37.557 144.704 1.00 75.72 368 ARG A CA 1
ATOM 3849 C C . ARG A 1 297 ? 13.659 39.016 145.000 1.00 73.60 368 ARG A C 1
ATOM 3850 O O . ARG A 1 297 ? 14.198 39.909 144.346 1.00 71.19 368 ARG A O 1
ATOM 3871 N N . LEU A 1 298 ? 12.811 39.264 146.006 1.00 67.74 369 LEU A N 1
ATOM 3872 C CA . LEU A 1 298 ? 12.503 40.626 146.411 1.00 63.84 369 LEU A CA 1
ATOM 3873 C C . LEU A 1 298 ? 13.692 41.181 147.164 1.00 66.74 369 LEU A C 1
ATOM 3874 O O . LEU A 1 298 ? 14.382 40.420 147.841 1.00 67.26 369 LEU A O 1
ATOM 3890 N N . PRO A 1 299 ? 13.985 42.487 147.062 1.00 62.47 370 PRO A N 1
ATOM 3891 C CA . PRO A 1 299 ? 15.147 43.021 147.782 1.00 61.66 370 PRO A CA 1
ATOM 3892 C C . PRO A 1 299 ? 14.841 43.099 149.271 1.00 65.37 370 PRO A C 1
ATOM 3893 O O . PRO A 1 299 ? 14.529 44.180 149.758 1.00 62.59 370 PRO A O 1
ATOM 3904 N N . LEU A 1 300 ? 14.891 41.945 149.991 1.00 64.40 371 LEU A N 1
ATOM 3905 C CA . LEU A 1 300 ? 14.589 41.884 151.426 1.00 64.23 371 LEU A CA 1
ATOM 3906 C C . LEU A 1 300 ? 15.342 40.776 152.148 1.00 71.45 371 LEU A C 1
ATOM 3907 O O . LEU A 1 300 ? 15.798 39.815 151.521 1.00 73.61 371 LEU A O 1
ATOM 3923 N N . PRO A 1 301 ? 15.448 40.867 153.497 1.00 68.26 372 PRO A N 1
ATOM 3924 C CA . PRO A 1 301 ? 16.092 39.787 154.248 1.00 71.50 372 PRO A CA 1
ATOM 3925 C C . PRO A 1 301 ? 15.191 38.562 154.269 1.00 78.31 372 PRO A C 1
ATOM 3926 O O . PRO A 1 301 ? 13.994 38.701 154.051 1.00 75.85 372 PRO A O 1
ATOM 3937 N N . ALA A 1 302 ? 15.746 37.384 154.531 1.00 79.64 373 ALA A N 1
ATOM 3938 C CA . ALA A 1 302 ? 14.956 36.163 154.565 1.00 82.56 373 ALA A CA 1
ATOM 3939 C C . ALA A 1 302 ? 13.928 36.182 155.695 1.00 87.72 373 ALA A C 1
ATOM 3940 O O . ALA A 1 302 ? 12.824 35.671 155.526 1.00 89.13 373 ALA A O 1
ATOM 3947 N N . ASN A 1 303 ? 14.285 36.771 156.844 1.00 83.80 374 ASN A N 1
ATOM 3948 C CA . ASN A 1 303 ? 13.394 36.803 158.010 1.00 84.07 374 ASN A CA 1
ATOM 3949 C C . ASN A 1 303 ? 12.028 37.436 157.709 1.00 87.16 374 ASN A C 1
ATOM 3950 O O . ASN A 1 303 ? 11.014 36.990 158.258 1.00 88.52 374 ASN A O 1
ATOM 3961 N N . ALA A 1 304 ? 11.999 38.425 156.807 1.00 81.29 375 ALA A N 1
ATOM 3962 C CA . ALA A 1 304 ? 10.783 39.145 156.454 1.00 79.31 375 ALA A CA 1
ATOM 3963 C C . ALA A 1 304 ? 10.052 38.572 155.228 1.00 84.70 375 ALA A C 1
ATOM 3964 O O . ALA A 1 304 ? 9.085 39.189 154.779 1.00 83.30 375 ALA A O 1
ATOM 3971 N N . ILE A 1 305 ? 10.470 37.407 154.696 1.00 83.89 376 ILE A N 1
ATOM 3972 C CA . ILE A 1 305 ? 9.843 36.830 153.498 1.00 85.02 376 ILE A CA 1
ATOM 3973 C C . ILE A 1 305 ? 8.392 36.370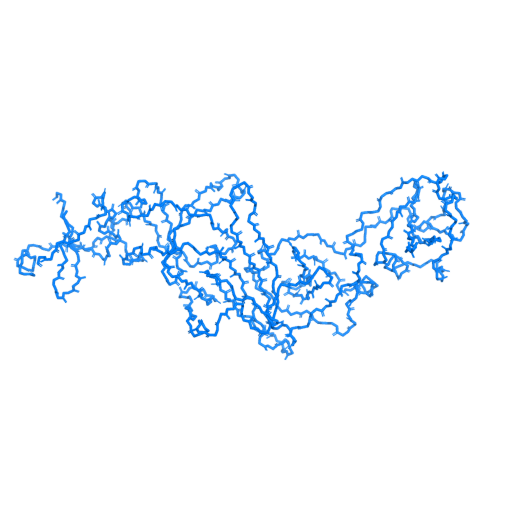 153.794 1.00 90.57 376 ILE A C 1
ATOM 3974 O O . ILE A 1 305 ? 7.520 36.506 152.930 1.00 90.59 376 ILE A O 1
ATOM 3990 N N . GLY A 1 306 ? 8.135 35.904 155.006 1.00 88.23 377 GLY A N 1
ATOM 3991 C CA . GLY A 1 306 ? 6.798 35.466 155.377 1.00 90.35 377 GLY A CA 1
ATOM 3992 C C . GLY A 1 306 ? 5.751 36.527 155.662 1.00 92.00 377 GLY A C 1
ATOM 3993 O O . GLY A 1 306 ? 4.557 36.213 155.624 1.00 93.58 377 GLY A O 1
ATOM 3997 N N . THR A 1 307 ? 6.156 37.771 155.995 1.00 84.36 378 THR A N 1
ATOM 3998 C CA . THR A 1 307 ? 5.188 38.813 156.394 1.00 81.92 378 THR A CA 1
ATOM 3999 C C . THR A 1 307 ? 4.570 39.658 155.239 1.00 83.05 378 THR A C 1
ATOM 4000 O O . THR A 1 307 ? 4.448 40.875 155.363 1.00 80.43 378 THR A O 1
ATOM 4011 N N . GLY A 1 308 ? 4.053 39.013 154.212 1.00 80.55 379 GLY A N 1
ATOM 4012 C CA . GLY A 1 308 ? 3.376 39.737 153.144 1.00 79.17 379 GLY A CA 1
ATOM 4013 C C . GLY A 1 308 ? 1.921 39.957 153.503 1.00 83.65 379 GLY A C 1
ATOM 4014 O O . GLY A 1 308 ? 1.189 38.974 153.630 1.00 87.56 379 GLY A O 1
ATOM 4018 N N . ILE A 1 309 ? 1.488 41.221 153.703 1.00 76.17 380 ILE A N 1
ATOM 4019 C CA . ILE A 1 309 ? 0.093 41.516 154.031 1.00 76.91 380 ILE A CA 1
ATOM 4020 C C . ILE A 1 309 ? -0.662 41.740 152.717 1.00 81.16 380 ILE A C 1
ATOM 4021 O O . ILE A 1 309 ? -0.536 42.799 152.109 1.00 77.96 380 ILE A O 1
ATOM 4037 N N . ASP A 1 310 ? -1.419 40.723 152.268 1.00 82.56 381 ASP A N 1
ATOM 4038 C CA . ASP A 1 310 ? -2.269 40.836 151.074 1.00 84.80 381 ASP A CA 1
ATOM 4039 C C . ASP A 1 310 ? -3.319 41.929 151.330 1.00 89.07 381 ASP A C 1
ATOM 4040 O O . ASP A 1 310 ? -3.883 41.991 152.422 1.00 90.71 381 ASP A O 1
ATOM 4049 N N . GLN A 1 311 ? -3.510 42.823 150.374 1.00 83.74 382 GLN A N 1
ATOM 4050 C CA . GLN A 1 311 ? -4.367 43.987 150.551 1.00 83.42 382 GLN A CA 1
ATOM 4051 C C . GLN A 1 311 ? -5.845 43.694 150.292 1.00 92.13 382 GLN A C 1
ATOM 4052 O O . GLN A 1 311 ? -6.203 43.294 149.180 1.00 94.19 382 GLN A O 1
ATOM 4066 N N . ILE A 1 312 ? -6.711 43.910 151.311 1.00 90.41 383 ILE A N 1
ATOM 4067 C CA . ILE A 1 312 ? -8.167 43.734 151.141 1.00 94.56 383 ILE A CA 1
ATOM 4068 C C . ILE A 1 312 ? -8.634 44.960 150.320 1.00 99.56 383 ILE A C 1
ATOM 4069 O O . ILE A 1 312 ? -8.711 46.059 150.868 1.00 98.24 383 ILE A O 1
ATOM 4073 N N . GLY A 1 313 ? -8.775 44.777 149.000 1.00 97.15 384 GLY A N 1
ATOM 4074 C CA . GLY A 1 313 ? -9.108 45.832 148.042 1.00 96.79 384 GLY A CA 1
ATOM 4075 C C . GLY A 1 313 ? -7.933 46.241 147.158 1.00 98.25 384 GLY A C 1
ATOM 4076 O O . GLY A 1 313 ? -7.734 47.428 146.877 1.00 95.79 384 GLY A O 1
ATOM 4080 N N . GLY A 1 314 ? -7.165 45.262 146.703 1.00 94.91 385 GLY A N 1
ATOM 4081 C CA . GLY A 1 314 ? -6.004 45.512 145.856 1.00 91.82 385 GLY A CA 1
ATOM 4082 C C . GLY A 1 314 ? -5.222 44.246 145.589 1.00 96.51 385 GLY A C 1
ATOM 4083 O O . GLY A 1 314 ? -5.208 43.342 146.431 1.00 97.88 385 GLY A O 1
ATOM 4087 N N . ASP A 1 315 ? -4.527 44.182 144.439 1.00 91.53 386 ASP A N 1
ATOM 4088 C CA . ASP A 1 315 ? -3.720 43.006 144.063 1.00 91.90 386 ASP A CA 1
ATOM 4089 C C . ASP A 1 315 ? -2.275 43.153 144.544 1.00 92.14 386 ASP A C 1
ATOM 4090 O O . ASP A 1 315 ? -1.358 42.571 143.959 1.00 91.80 386 ASP A O 1
ATOM 4094 N N . SER A 1 316 ? -2.076 43.890 145.637 1.00 85.94 387 SER A N 1
ATOM 4095 C CA . SER A 1 316 ? -0.765 44.177 146.160 1.00 82.30 387 SER A CA 1
ATOM 4096 C C . SER A 1 316 ? -0.520 43.493 147.503 1.00 86.06 387 SER A C 1
ATOM 4097 O O . SER A 1 316 ? -1.412 43.420 148.349 1.00 87.28 387 SER A O 1
ATOM 4105 N N . THR A 1 317 ? 0.717 42.993 147.679 1.00 80.58 388 THR A N 1
ATOM 4106 C CA . THR A 1 317 ? 1.226 42.348 148.894 1.00 79.86 388 THR A CA 1
ATOM 4107 C C . THR A 1 317 ? 2.142 43.354 149.592 1.00 77.97 388 THR A C 1
ATOM 4108 O O . THR A 1 317 ? 3.180 43.722 149.035 1.00 75.60 388 THR A O 1
ATOM 4119 N N . VAL A 1 318 ? 1.740 43.848 150.774 1.00 72.56 389 VAL A N 1
ATOM 4120 C CA . VAL A 1 318 ? 2.488 44.901 151.456 1.00 68.76 389 VAL A CA 1
ATOM 4121 C C . VAL A 1 318 ? 3.436 44.364 152.511 1.00 72.67 389 VAL A C 1
ATOM 4122 O O . VAL A 1 318 ? 3.042 43.630 153.412 1.00 74.30 389 VAL A O 1
ATOM 4135 N N . TYR A 1 319 ? 4.697 44.789 152.384 1.00 67.46 390 TYR A N 1
ATOM 4136 C CA . TYR A 1 319 ? 5.785 44.491 153.290 1.00 66.94 390 TYR A CA 1
ATOM 4137 C C . TYR A 1 319 ? 6.188 45.808 153.950 1.00 68.72 390 TYR A C 1
ATOM 4138 O O . TYR A 1 319 ? 7.194 46.419 153.581 1.00 66.41 390 TYR A O 1
ATOM 4156 N N . ILE A 1 320 ? 5.358 46.260 154.900 1.00 66.02 391 ILE A N 1
ATOM 4157 C CA . ILE A 1 320 ? 5.570 47.499 155.675 1.00 64.48 391 ILE A CA 1
ATOM 4158 C C . ILE A 1 320 ? 6.054 47.135 157.081 1.00 69.36 391 ILE A C 1
ATOM 4159 O O . ILE A 1 320 ? 5.732 46.054 157.568 1.00 72.05 391 ILE A O 1
ATOM 4175 N N . GLU A 1 321 ? 6.816 48.031 157.724 1.00 63.67 392 GLU A N 1
ATOM 4176 C CA . GLU A 1 321 ? 7.305 47.843 159.090 1.00 63.75 392 GLU A CA 1
ATOM 4177 C C . GLU A 1 321 ? 6.860 49.032 159.938 1.00 66.39 392 GLU A C 1
ATOM 4178 O O . GLU A 1 321 ? 7.465 50.102 159.853 1.00 64.71 392 GLU A O 1
ATOM 4190 N N . GLY A 1 322 ? 5.789 48.855 160.715 1.00 63.35 393 GLY A N 1
ATOM 4191 C CA . GLY A 1 322 ? 5.265 49.899 161.589 1.00 62.49 393 GLY A CA 1
ATOM 4192 C C . GLY A 1 322 ? 4.511 50.984 160.855 1.00 63.59 393 GLY A C 1
ATOM 4193 O O . GLY A 1 322 ? 4.625 51.107 159.633 1.00 62.13 393 GLY A O 1
ATOM 4197 N N . GLY A 1 323 ? 3.757 51.779 161.611 1.00 59.45 394 GLY A N 1
ATOM 4198 C CA . GLY A 1 323 ? 2.954 52.858 161.058 1.00 58.56 394 GLY A CA 1
ATOM 4199 C C . GLY A 1 323 ? 3.779 54.027 160.563 1.00 59.71 394 GLY A C 1
ATOM 4200 O O . GLY A 1 323 ? 4.916 54.229 161.012 1.00 59.49 394 GLY A O 1
ATOM 4204 N N . GLN A 1 324 ? 3.222 54.792 159.623 1.00 53.58 395 GLN A N 1
ATOM 4205 C CA . GLN A 1 324 ? 3.917 55.939 159.032 1.00 51.53 395 GLN A CA 1
ATOM 4206 C C . GLN A 1 324 ? 3.054 57.177 159.010 1.00 54.46 395 GLN A C 1
ATOM 4207 O O . GLN A 1 324 ? 1.846 57.071 158.844 1.00 55.84 395 GLN A O 1
ATOM 4221 N N . PHE A 1 325 ? 3.682 58.353 159.096 1.00 49.36 396 PHE A N 1
ATOM 4222 C CA . PHE A 1 325 ? 3.016 59.658 158.967 1.00 50.30 396 PHE A CA 1
ATOM 4223 C C . PHE A 1 325 ? 3.735 60.340 157.846 1.00 53.95 396 PHE A C 1
ATOM 4224 O O . PHE A 1 325 ? 4.943 60.554 157.966 1.00 52.81 396 PHE A O 1
ATOM 4241 N N . VAL A 1 326 ? 3.039 60.568 156.710 1.00 51.18 397 VAL A N 1
ATOM 4242 C CA . VAL A 1 326 ? 3.687 61.065 155.506 1.00 49.54 397 VAL A CA 1
ATOM 4243 C C . VAL A 1 326 ? 3.023 62.281 154.934 1.00 53.80 397 VAL A C 1
ATOM 4244 O O . VAL A 1 326 ? 1.848 62.522 155.193 1.00 55.27 397 VAL A O 1
ATOM 4257 N N . ARG A 1 327 ? 3.795 63.022 154.117 1.00 48.46 398 ARG A N 1
ATOM 4258 C CA . ARG A 1 327 ? 3.334 64.170 153.360 1.00 49.08 398 ARG A CA 1
ATOM 4259 C C . ARG A 1 327 ? 3.691 63.930 151.899 1.00 52.46 398 ARG A C 1
ATOM 4260 O O . ARG A 1 327 ? 4.795 63.475 151.592 1.00 49.88 398 ARG A O 1
ATOM 4281 N N . LEU A 1 328 ? 2.744 64.218 151.004 1.00 50.96 399 LEU A N 1
ATOM 4282 C CA . LEU A 1 328 ? 2.896 64.024 149.563 1.00 49.89 399 LEU A CA 1
ATOM 4283 C C . LEU A 1 328 ? 2.743 65.345 148.833 1.00 55.22 399 LEU A C 1
ATOM 4284 O O . LEU A 1 328 ? 1.857 66.113 149.166 1.00 57.70 399 LEU A O 1
ATOM 4300 N N . GLN A 1 329 ? 3.596 65.618 147.866 1.00 50.57 400 GLN A N 1
ATOM 4301 C CA . GLN A 1 329 ? 3.508 66.853 147.105 1.00 51.80 400 GLN A CA 1
ATOM 4302 C C . GLN A 1 329 ? 3.336 66.453 145.661 1.00 56.70 400 GLN A C 1
ATOM 4303 O O . GLN A 1 329 ? 4.237 65.845 145.094 1.00 54.48 400 GLN A O 1
ATOM 4317 N N . SER A 1 330 ? 2.158 66.712 145.081 1.00 56.15 401 SER A N 1
ATOM 4318 C CA . SER A 1 330 ? 1.893 66.403 143.673 1.00 56.35 401 SER A CA 1
ATOM 4319 C C . SER A 1 330 ? 2.408 67.545 142.810 1.00 60.47 401 SER A C 1
ATOM 4320 O O . SER A 1 330 ? 2.260 68.688 143.230 1.00 62.26 401 SER A O 1
ATOM 4328 N N . PRO A 1 331 ? 2.940 67.309 141.591 1.00 55.35 402 PRO A N 1
ATOM 4329 C CA . PRO A 1 331 ? 3.383 68.430 140.753 1.00 55.92 402 PRO A CA 1
ATOM 4330 C C . PRO A 1 331 ? 2.230 69.203 140.109 1.00 64.56 402 PRO A C 1
ATOM 4331 O O . PRO A 1 331 ? 2.456 70.319 139.661 1.00 65.47 402 PRO A O 1
ATOM 4342 N N . ASP A 1 332 ? 1.002 68.634 140.059 1.00 64.11 403 ASP A N 1
ATOM 4343 C CA . ASP A 1 332 ? -0.162 69.341 139.511 1.00 68.03 403 ASP A CA 1
ATOM 4344 C C . ASP A 1 332 ? -0.518 70.474 140.461 1.00 74.99 403 ASP A C 1
ATOM 4345 O O . ASP A 1 332 ? -0.619 70.201 141.646 1.00 73.98 403 ASP A O 1
ATOM 4354 N N . PRO A 1 333 ? -0.645 71.736 140.015 1.00 75.71 404 PRO A N 1
ATOM 4355 C CA . PRO A 1 333 ? -0.959 72.815 140.960 1.00 78.55 404 PRO A CA 1
ATOM 4356 C C . PRO A 1 333 ? -2.367 72.705 141.559 1.00 86.61 404 PRO A C 1
ATOM 4357 O O . PRO A 1 333 ? -2.518 73.070 142.723 1.00 86.02 404 PRO A O 1
ATOM 4368 N N . ARG A 1 334 ? -3.387 72.205 140.812 1.00 87.09 405 ARG A N 1
ATOM 4369 C CA . ARG A 1 334 ? -4.760 72.047 141.343 1.00 90.66 405 ARG A CA 1
ATOM 4370 C C . ARG A 1 334 ? -4.799 71.068 142.517 1.00 93.89 405 ARG A C 1
ATOM 4371 O O . ARG A 1 334 ? -5.716 71.136 143.329 1.00 96.43 405 ARG A O 1
ATOM 4375 N N . VAL A 1 335 ? -3.811 70.160 142.592 1.00 87.25 406 VAL A N 1
ATOM 4376 C CA . VAL A 1 335 ? -3.613 69.214 143.685 1.00 85.25 406 VAL A CA 1
ATOM 4377 C C . VAL A 1 335 ? -2.525 69.807 144.590 1.00 90.00 406 VAL A C 1
ATOM 4378 O O . VAL A 1 335 ? -1.419 70.051 144.112 1.00 88.15 406 VAL A O 1
ATOM 4391 N N . GLY A 1 336 ? -2.821 70.033 145.868 1.00 88.73 407 GLY A N 1
ATOM 4392 C CA . GLY A 1 336 ? -1.859 70.614 146.807 1.00 87.83 407 GLY A CA 1
ATOM 4393 C C . GLY A 1 336 ? -0.890 69.590 147.364 1.00 88.00 407 GLY A C 1
ATOM 4394 O O . GLY A 1 336 ? -0.389 68.740 146.618 1.00 86.19 407 GLY A O 1
ATOM 4398 N N . GLU A 1 337 ? -0.607 69.674 148.676 1.00 82.22 408 GLU A N 1
ATOM 4399 C CA . GLU A 1 337 ? 0.202 68.675 149.357 1.00 77.96 408 GLU A CA 1
ATOM 4400 C C . GLU A 1 337 ? -0.623 68.124 150.505 1.00 80.43 408 GLU A C 1
ATOM 4401 O O . GLU A 1 337 ? -1.325 68.878 151.184 1.00 82.44 408 GLU A O 1
ATOM 4413 N N . SER A 1 338 ? -0.578 66.795 150.674 1.00 73.45 409 SER A N 1
ATOM 4414 C CA . SER A 1 338 ? -1.413 66.082 151.610 1.00 73.50 409 SER A CA 1
ATOM 4415 C C . SER A 1 338 ? -0.645 65.233 152.585 1.00 74.86 409 SER A C 1
ATOM 4416 O O . SER A 1 338 ? 0.304 64.551 152.207 1.00 71.42 409 SER A O 1
ATOM 4424 N N . MET A 1 339 ? -1.132 65.229 153.834 1.00 72.58 410 MET A N 1
ATOM 4425 C CA . MET A 1 339 ? -0.655 64.367 154.887 1.00 70.25 410 MET A CA 1
ATOM 4426 C C . MET A 1 339 ? -1.502 63.118 154.851 1.00 74.36 410 MET A C 1
ATOM 4427 O O . MET A 1 339 ? -2.713 63.202 154.630 1.00 76.53 410 MET A O 1
ATOM 4441 N N . TYR A 1 340 ? -0.885 61.963 155.056 1.00 68.46 411 TYR A N 1
ATOM 4442 C CA . TYR A 1 340 ? -1.592 60.681 155.117 1.00 68.41 411 TYR A CA 1
ATOM 4443 C C . TYR A 1 340 ? -0.980 59.840 156.210 1.00 68.43 411 TYR A C 1
ATOM 4444 O O . TYR A 1 340 ? 0.240 59.779 156.289 1.00 65.79 411 TYR A O 1
ATOM 4462 N N . TYR A 1 341 ? -1.799 59.174 157.038 1.00 64.77 412 TYR A N 1
ATOM 4463 C CA . TYR A 1 341 ? -1.302 58.225 158.043 1.00 62.50 412 TYR A CA 1
ATOM 4464 C C . TYR A 1 341 ? -1.415 56.826 157.452 1.00 64.94 412 TYR A C 1
ATOM 4465 O O . TYR A 1 341 ? -2.475 56.473 156.936 1.00 66.66 412 TYR A O 1
ATOM 4483 N N . ILE A 1 342 ? -0.355 56.022 157.566 1.00 58.88 413 ILE A N 1
ATOM 4484 C CA . ILE A 1 342 ? -0.334 54.658 157.071 1.00 58.86 413 ILE A CA 1
ATOM 4485 C C . ILE A 1 342 ? -0.214 53.766 158.277 1.00 64.59 413 ILE A C 1
ATOM 4486 O O . ILE A 1 342 ? 0.788 53.845 158.996 1.00 63.36 413 ILE A O 1
ATOM 4502 N N . ASP A 1 343 ? -1.207 52.898 158.508 1.00 62.86 414 ASP A N 1
ATOM 4503 C CA . ASP A 1 343 ? -1.168 52.002 159.661 1.00 63.30 414 ASP A CA 1
ATOM 4504 C C . ASP A 1 343 ? -0.192 50.831 159.376 1.00 64.74 414 ASP A C 1
ATOM 4505 O O . ASP A 1 343 ? 0.278 50.721 158.244 1.00 63.66 414 ASP A O 1
ATOM 4514 N N . PRO A 1 344 ? 0.107 49.931 160.338 1.00 60.48 415 PRO A N 1
ATOM 4515 C CA . PRO A 1 344 ? 1.031 48.810 160.047 1.00 59.70 415 PRO A CA 1
ATOM 4516 C C . PRO A 1 344 ? 0.524 47.752 159.040 1.00 65.42 415 PRO A C 1
ATOM 4517 O O . PRO A 1 344 ? 1.282 46.850 158.700 1.00 64.76 415 PRO A O 1
ATOM 4528 N N . GLN A 1 345 ? -0.741 47.833 158.598 1.00 64.36 416 GLN A N 1
ATOM 4529 C CA . GLN A 1 345 ? -1.295 46.939 157.583 1.00 66.80 416 GLN A CA 1
ATOM 4530 C C . GLN A 1 345 ? -1.000 47.517 156.182 1.00 70.38 416 GLN A C 1
ATOM 4531 O O . GLN A 1 345 ? -1.128 46.800 155.198 1.00 70.93 416 GLN A O 1
ATOM 4545 N N . GLY A 1 346 ? -0.645 48.803 156.107 1.00 66.09 417 GLY A N 1
ATOM 4546 C CA . GLY A 1 346 ? -0.319 49.480 154.858 1.00 65.27 417 GLY A CA 1
ATOM 4547 C C . GLY A 1 346 ? -1.535 50.073 154.176 1.00 73.12 417 GLY A C 1
ATOM 4548 O O . GLY A 1 346 ? -1.673 49.960 152.952 1.00 73.10 417 GLY A O 1
ATOM 4552 N N . VAL A 1 347 ? -2.417 50.729 154.963 1.00 72.27 418 VAL A N 1
ATOM 4553 C CA . VAL A 1 347 ? -3.651 51.340 154.462 1.00 74.45 418 VAL A CA 1
ATOM 4554 C C . VAL A 1 347 ? -3.556 52.851 154.636 1.00 79.11 418 VAL A C 1
ATOM 4555 O O . VAL A 1 347 ? -3.300 53.350 155.732 1.00 78.06 418 VAL A O 1
ATOM 4559 N N . ARG A 1 348 ? -3.769 53.569 153.543 1.00 76.78 419 ARG A N 1
ATOM 4560 C CA . ARG A 1 348 ? -3.700 55.020 153.494 1.00 76.32 419 ARG A CA 1
ATOM 4561 C C . ARG A 1 348 ? -4.914 55.645 154.189 1.00 83.07 419 ARG A C 1
ATOM 4562 O O . ARG A 1 348 ? -6.041 55.277 153.869 1.00 85.71 419 ARG A O 1
ATOM 4583 N N . TYR A 1 349 ? -4.683 56.564 155.145 1.00 78.90 420 TYR A N 1
ATOM 4584 C CA . TYR A 1 349 ? -5.757 57.281 155.845 1.00 81.29 420 TYR A CA 1
ATOM 4585 C C . TYR A 1 349 ? -5.408 58.748 155.784 1.00 83.77 420 TYR A C 1
ATOM 4586 O O . TYR A 1 349 ? -4.405 59.141 156.366 1.00 81.55 420 TYR A O 1
ATOM 4604 N N . GLY A 1 350 ? -6.163 59.540 155.036 1.00 81.52 421 GLY A N 1
ATOM 4605 C CA . GLY A 1 350 ? -5.871 60.963 154.897 1.00 81.33 421 GLY A CA 1
ATOM 4606 C C . GLY A 1 350 ? -6.038 61.759 156.169 1.00 87.63 421 GLY A C 1
ATOM 4607 O O . GLY A 1 350 ? -6.782 61.337 157.051 1.00 89.35 421 GLY A O 1
ATOM 4611 N N . ILE A 1 351 ? -5.301 62.874 156.304 1.00 84.64 422 ILE A N 1
ATOM 4612 C CA . ILE A 1 351 ? -5.417 63.760 157.463 1.00 86.99 422 ILE A CA 1
ATOM 4613 C C . ILE A 1 351 ? -5.728 65.166 156.944 1.00 94.86 422 ILE A C 1
ATOM 4614 O O . ILE A 1 351 ? -4.959 65.716 156.161 1.00 93.49 422 ILE A O 1
ATOM 4630 N N . ALA A 1 352 ? -6.884 65.704 157.349 1.00 96.37 423 ALA A N 1
ATOM 4631 C CA . ALA A 1 352 ? -7.397 66.980 156.879 1.00 99.96 423 ALA A CA 1
ATOM 4632 C C . ALA A 1 352 ? -6.530 68.159 157.285 1.00 104.61 423 ALA A C 1
ATOM 4633 O O . ALA A 1 352 ? -6.396 69.088 156.483 1.00 104.94 423 ALA A O 1
ATOM 4640 N N . ASN A 1 353 ? -5.981 68.170 158.517 1.00 101.48 424 ASN A N 1
ATOM 4641 C CA . ASN A 1 353 ? -5.214 69.337 158.955 1.00 102.33 424 ASN A CA 1
ATOM 4642 C C . ASN A 1 353 ? -4.201 69.071 160.073 1.00 105.85 424 ASN A C 1
ATOM 4643 O O . ASN A 1 353 ? -4.116 67.977 160.626 1.00 103.82 424 ASN A O 1
ATOM 4654 N N . ASP A 1 354 ? -3.379 70.098 160.339 1.00 103.80 425 ASP A N 1
ATOM 4655 C CA . ASP A 1 354 ? -2.302 70.057 161.323 1.00 102.39 425 ASP A CA 1
ATOM 4656 C C . ASP A 1 354 ? -2.852 69.894 162.722 1.00 107.91 425 ASP A C 1
ATOM 4657 O O . ASP A 1 354 ? -2.318 69.092 163.479 1.00 105.78 425 ASP A O 1
ATOM 4666 N N . ASP A 1 355 ? -3.916 70.630 163.068 1.00 107.93 426 ASP A N 1
ATOM 4667 C CA . ASP A 1 355 ? -4.542 70.513 164.392 1.00 109.63 426 ASP A CA 1
ATOM 4668 C C . ASP A 1 355 ? -4.961 69.070 164.687 1.00 111.08 426 ASP A C 1
ATOM 4669 O O . ASP A 1 355 ? -4.688 68.543 165.770 1.00 109.77 426 ASP A O 1
ATOM 4673 N N . ALA A 1 356 ? -5.612 68.434 163.702 1.00 106.67 427 ALA A N 1
ATOM 4674 C CA . ALA A 1 356 ? -6.103 67.071 163.839 1.00 105.01 427 ALA A CA 1
ATOM 4675 C C . ALA A 1 356 ? -4.963 66.084 163.923 1.00 104.39 427 ALA A C 1
ATOM 4676 O O . ALA A 1 356 ? -5.069 65.144 164.690 1.00 102.59 427 ALA A O 1
ATOM 4683 N N . ALA A 1 357 ? -3.851 66.320 163.198 1.00 99.31 428 ALA A N 1
ATOM 4684 C CA . ALA A 1 357 ? -2.679 65.438 163.282 1.00 96.01 428 ALA A CA 1
ATOM 4685 C C . ALA A 1 357 ? -2.098 65.451 164.705 1.00 100.18 428 ALA A C 1
ATOM 4686 O O . ALA A 1 357 ? -1.604 64.425 165.180 1.00 97.63 428 ALA A O 1
ATOM 4693 N N . LYS A 1 358 ? -2.208 66.607 165.399 1.00 99.14 429 LYS A N 1
ATOM 4694 C CA . LYS A 1 358 ? -1.748 66.755 166.780 1.00 99.17 429 LYS A CA 1
ATOM 4695 C C . LYS A 1 358 ? -2.657 66.042 167.761 1.00 104.18 429 LYS A C 1
ATOM 4696 O O . LYS A 1 358 ? -2.184 65.721 168.853 1.00 104.10 429 LYS A O 1
ATOM 4700 N N . ASN A 1 359 ? -3.941 65.787 167.404 1.00 101.88 430 ASN A N 1
ATOM 4701 C CA . ASN A 1 359 ? -4.870 65.085 168.299 1.00 102.85 430 ASN A CA 1
ATOM 4702 C C . ASN A 1 359 ? -4.603 63.557 168.340 1.00 103.06 430 ASN A C 1
ATOM 4703 O O . ASN A 1 359 ? -5.018 62.909 169.293 1.00 103.85 430 ASN A O 1
ATOM 4714 N N . LEU A 1 360 ? -3.878 63.001 167.350 1.00 95.67 431 LEU A N 1
ATOM 4715 C CA . LEU A 1 360 ? -3.514 61.582 167.289 1.00 92.93 431 LEU A CA 1
ATOM 4716 C C . LEU A 1 360 ? -2.081 61.325 167.789 1.00 93.54 431 LEU A C 1
ATOM 4717 O O . LEU A 1 360 ? -1.652 60.174 167.804 1.00 91.16 431 LEU A O 1
ATOM 4733 N N . GLY A 1 361 ? -1.347 62.379 168.152 1.00 90.02 432 GLY A N 1
ATOM 4734 C CA . GLY A 1 361 ? 0.049 62.261 168.560 1.00 88.06 432 GLY A CA 1
ATOM 4735 C C . GLY A 1 361 ? 0.975 62.135 167.365 1.00 89.17 432 GLY A C 1
ATOM 4736 O O . GLY A 1 361 ? 2.100 61.651 167.507 1.00 86.78 432 GLY A O 1
ATOM 4740 N N . LEU A 1 362 ? 0.507 62.575 166.173 1.00 85.89 433 LEU A N 1
ATOM 4741 C CA . LEU A 1 362 ? 1.292 62.532 164.939 1.00 83.39 433 LEU A CA 1
ATOM 4742 C C . LEU A 1 362 ? 1.954 63.874 164.688 1.00 85.91 433 LEU A C 1
ATOM 4743 O O . LEU A 1 362 ? 1.276 64.873 164.431 1.00 86.79 433 LEU A O 1
ATOM 4759 N N . ALA A 1 363 ? 3.279 63.894 164.785 1.00 80.33 434 ALA A N 1
ATOM 4760 C CA . ALA A 1 363 ? 4.083 65.082 164.548 1.00 80.23 434 ALA A CA 1
ATOM 4761 C C . ALA A 1 363 ? 5.159 64.772 163.537 1.00 79.26 434 ALA A C 1
ATOM 4762 O O . ALA A 1 363 ? 5.657 63.647 163.496 1.00 77.33 434 ALA A O 1
ATOM 4769 N N . GLY A 1 364 ? 5.490 65.764 162.713 1.00 74.19 435 GLY A N 1
ATOM 4770 C CA . GLY A 1 364 ? 6.540 65.665 161.704 1.00 71.67 435 GLY A CA 1
ATOM 4771 C C . GLY A 1 364 ? 6.313 64.658 160.596 1.00 71.35 435 GLY A C 1
ATOM 4772 O O . GLY A 1 364 ? 6.989 63.625 160.564 1.00 69.67 435 GLY A O 1
ATOM 4776 N N . PRO A 1 365 ? 5.361 64.916 159.675 1.00 66.17 436 PRO A N 1
ATOM 4777 C CA . PRO A 1 365 ? 5.170 63.985 158.556 1.00 63.43 436 PRO A CA 1
ATOM 4778 C C . PRO A 1 365 ? 6.379 64.063 157.643 1.00 62.47 436 PRO A C 1
ATOM 4779 O O . PRO A 1 365 ? 6.872 65.155 157.367 1.00 61.71 436 PRO A O 1
ATOM 4790 N N . VAL A 1 366 ? 6.900 62.901 157.252 1.00 56.28 437 VAL A N 1
ATOM 4791 C CA . VAL A 1 366 ? 8.067 62.787 156.374 1.00 53.88 437 VAL A CA 1
ATOM 4792 C C . VAL A 1 366 ? 7.584 62.727 154.933 1.00 55.31 437 VAL A C 1
ATOM 4793 O O . VAL A 1 366 ? 6.414 62.426 154.712 1.00 56.11 437 VAL A O 1
ATOM 4806 N N . ASN A 1 367 ? 8.455 62.991 153.953 1.00 48.52 438 ASN A N 1
ATOM 4807 C CA . ASN A 1 367 ? 8.014 62.964 152.565 1.00 47.22 438 ASN A CA 1
ATOM 4808 C C . ASN A 1 367 ? 8.031 61.545 151.986 1.00 48.66 438 ASN A C 1
ATOM 4809 O O . ASN A 1 367 ? 9.039 60.847 152.082 1.00 49.22 438 ASN A O 1
ATOM 4820 N N . ALA A 1 368 ? 6.898 61.110 151.432 1.00 42.72 439 ALA A N 1
ATOM 4821 C CA . ALA A 1 368 ? 6.766 59.814 150.770 1.00 41.51 439 ALA A CA 1
ATOM 4822 C C . ALA A 1 368 ? 6.343 60.073 149.321 1.00 45.82 439 ALA A C 1
ATOM 4823 O O . ALA A 1 368 ? 5.840 61.157 149.018 1.00 45.41 439 ALA A O 1
ATOM 4830 N N . PRO A 1 369 ? 6.577 59.138 148.383 1.00 43.33 440 PRO A N 1
ATOM 4831 C CA . PRO A 1 369 ? 6.191 59.407 146.992 1.00 44.16 440 PRO A CA 1
ATOM 4832 C C . PRO A 1 369 ? 4.714 59.159 146.741 1.00 49.80 440 PRO A C 1
ATOM 4833 O O . PRO A 1 369 ? 4.135 58.279 147.367 1.00 48.73 440 PRO A O 1
ATOM 4844 N N . TRP A 1 370 ? 4.140 59.855 145.744 1.00 48.49 441 TRP A N 1
ATOM 4845 C CA . TRP A 1 370 ? 2.759 59.604 145.296 1.00 50.72 441 TRP A CA 1
ATOM 4846 C C . TRP A 1 370 ? 2.702 58.259 144.536 1.00 54.51 441 TRP A C 1
ATOM 4847 O O . TRP A 1 370 ? 1.696 57.562 144.557 1.00 55.65 441 TRP A O 1
ATOM 4868 N N . GLN A 1 371 ? 3.810 57.914 143.878 1.00 49.65 442 GLN A N 1
ATOM 4869 C CA . GLN A 1 371 ? 3.976 56.693 143.097 1.00 49.51 442 GLN A CA 1
ATOM 4870 C C . GLN A 1 371 ? 3.640 55.443 143.913 1.00 54.56 442 GLN A C 1
ATOM 4871 O O . GLN A 1 371 ? 2.949 54.562 143.398 1.00 56.31 442 GLN A O 1
ATOM 4885 N N . VAL A 1 372 ? 4.133 55.358 145.162 1.00 49.49 443 VAL A N 1
ATOM 4886 C CA . VAL A 1 372 ? 3.917 54.174 146.005 1.00 50.17 443 VAL A CA 1
ATOM 4887 C C . VAL A 1 372 ? 2.735 54.332 146.931 1.00 54.45 443 VAL A C 1
ATOM 4888 O O . VAL A 1 372 ? 2.057 53.350 147.197 1.00 55.43 443 VAL A O 1
ATOM 4901 N N . VAL A 1 373 ? 2.530 55.528 147.480 1.00 50.52 444 VAL A N 1
ATOM 4902 C CA . VAL A 1 373 ? 1.444 55.788 148.425 1.00 51.66 444 VAL A CA 1
ATOM 4903 C C . VAL A 1 373 ? 0.095 55.775 147.706 1.00 60.72 444 VAL A C 1
ATOM 4904 O O . VAL A 1 373 ? -0.919 55.445 148.324 1.00 63.02 444 VAL A O 1
ATOM 4917 N N . GLY A 1 374 ? 0.093 56.090 146.414 1.00 59.05 445 GLY A N 1
ATOM 4918 C CA . GLY A 1 374 ? -1.114 56.043 145.600 1.00 61.79 445 GLY A CA 1
ATOM 4919 C C . GLY A 1 374 ? -1.611 54.626 145.377 1.00 68.11 445 GLY A C 1
ATOM 4920 O O . GLY A 1 374 ? -2.818 54.411 145.287 1.00 71.15 445 GLY A O 1
ATOM 4924 N N . LEU A 1 375 ? -0.691 53.633 145.366 1.00 62.71 446 LEU A N 1
ATOM 4925 C CA . LEU A 1 375 ? -1.054 52.223 145.195 1.00 63.70 446 LEU A CA 1
ATOM 4926 C C . LEU A 1 375 ? -1.642 51.605 146.470 1.00 67.90 446 LEU A C 1
ATOM 4927 O O . LEU A 1 375 ? -2.212 50.514 146.389 1.00 69.68 446 LEU A O 1
ATOM 4943 N N . LEU A 1 376 ? -1.507 52.266 147.639 1.00 62.85 447 LEU A N 1
ATOM 4944 C CA . LEU A 1 376 ? -2.045 51.744 148.908 1.00 63.81 447 LEU A CA 1
ATOM 4945 C C . LEU A 1 376 ? -3.554 51.974 149.015 1.00 70.77 447 LEU A C 1
ATOM 4946 O O . LEU A 1 376 ? -4.049 53.008 148.559 1.00 70.46 447 LEU A O 1
ATOM 4962 N N . VAL A 1 377 ? -4.274 51.033 149.666 1.00 70.52 448 VAL A N 1
ATOM 4963 C CA . VAL A 1 377 ? -5.730 51.114 149.788 1.00 74.69 448 VAL A CA 1
ATOM 4964 C C . VAL A 1 377 ? -6.095 52.317 150.636 1.00 80.00 448 VAL A C 1
ATOM 4965 O O . VAL A 1 377 ? -5.459 52.543 151.664 1.00 77.07 448 VAL A O 1
ATOM 4978 N N . ASP A 1 378 ? -7.037 53.141 150.154 1.00 80.81 449 ASP A N 1
ATOM 4979 C CA . ASP A 1 378 ? -7.412 54.352 150.864 1.00 81.51 449 ASP A CA 1
ATOM 4980 C C . ASP A 1 378 ? -8.590 54.081 151.746 1.00 88.95 449 ASP A C 1
ATOM 4981 O O . ASP A 1 378 ? -9.667 53.755 151.250 1.00 92.02 449 ASP A O 1
ATOM 4990 N N . GLY A 1 379 ? -8.385 54.258 153.043 1.00 84.86 450 GLY A N 1
ATOM 4991 C CA . GLY A 1 379 ? -9.426 54.138 154.040 1.00 87.69 450 GLY A CA 1
ATOM 4992 C C . GLY A 1 379 ? -10.031 55.506 154.262 1.00 93.62 450 GLY A C 1
ATOM 4993 O O . GLY A 1 379 ? -9.859 56.419 153.442 1.00 93.14 450 GLY A O 1
ATOM 4997 N N . PRO A 1 380 ? -10.700 55.727 155.409 1.00 92.05 451 PRO A N 1
ATOM 4998 C CA . PRO A 1 380 ? -11.331 57.037 155.639 1.00 93.84 451 PRO A CA 1
ATOM 4999 C C . PRO A 1 380 ? -10.342 58.166 155.942 1.00 94.12 451 PRO A C 1
ATOM 5000 O O . PRO A 1 380 ? -9.132 57.990 155.806 1.00 90.23 451 PRO A O 1
ATOM 5011 N N . VAL A 1 381 ? -10.883 59.326 156.351 1.00 92.23 452 VAL A N 1
ATOM 5012 C CA . VAL A 1 381 ? -10.119 60.519 156.692 1.00 89.96 452 VAL A CA 1
ATOM 5013 C C . VAL A 1 381 ? -10.316 60.813 158.158 1.00 96.04 452 VAL A C 1
ATOM 5014 O O . VAL A 1 381 ? -11.432 60.712 158.680 1.00 99.44 452 VAL A O 1
ATOM 5027 N N . LEU A 1 382 ? -9.238 61.239 158.791 1.00 90.84 453 LEU A N 1
ATOM 5028 C CA . LEU A 1 382 ? -9.180 61.485 160.205 1.00 92.29 453 LEU A CA 1
ATOM 5029 C C . LEU A 1 382 ? -9.425 62.958 160.443 1.00 101.59 453 LEU A C 1
ATOM 5030 O O . LEU A 1 382 ? -8.500 63.755 160.605 1.00 99.50 453 LEU A O 1
ATOM 5046 N N . SER A 1 383 ? -10.720 63.313 160.416 1.00 105.27 454 SER A N 1
ATOM 5047 C CA . SER A 1 383 ? -11.240 64.647 160.716 1.00 109.42 454 SER A CA 1
ATOM 5048 C C . SER A 1 383 ? -12.080 64.580 161.981 1.00 118.69 454 SER A C 1
ATOM 5049 O O . SER A 1 383 ? -12.652 63.532 162.287 1.00 119.27 454 SER A O 1
ATOM 5057 N N . LYS A 1 384 ? -12.218 65.704 162.691 1.00 119.08 455 LYS A N 1
ATOM 5058 C CA . LYS A 1 384 ? -13.091 65.737 163.876 1.00 122.80 455 LYS A CA 1
ATOM 5059 C C . LYS A 1 384 ? -14.558 65.642 163.442 1.00 130.45 455 LYS A C 1
ATOM 5060 O O . LYS A 1 384 ? -15.341 64.950 164.081 1.00 130.64 455 LYS A O 1
ATOM 5064 N N . GLU A 1 385 ? -14.903 66.303 162.325 1.00 129.68 456 GLU A N 1
ATOM 5065 C CA . GLU A 1 385 ? -16.262 66.335 161.775 1.00 134.47 456 GLU A CA 1
ATOM 5066 C C . GLU A 1 385 ? -16.755 64.962 161.294 1.00 140.07 456 GLU A C 1
ATOM 5067 O O . GLU A 1 385 ? -17.958 64.690 161.363 1.00 144.29 456 GLU A O 1
ATOM 5079 N N . ALA A 1 386 ? -15.842 64.113 160.794 1.00 132.53 457 ALA A N 1
ATOM 5080 C CA . ALA A 1 386 ? -16.211 62.807 160.250 1.00 132.22 457 ALA A CA 1
ATOM 5081 C C . ALA A 1 386 ? -16.460 61.736 161.324 1.00 136.04 457 ALA A C 1
ATOM 5082 O O . ALA A 1 386 ? -16.941 60.659 160.972 1.00 136.68 457 ALA A O 1
ATOM 5089 N N . ALA A 1 387 ? -16.135 61.999 162.606 1.00 131.76 458 ALA A N 1
ATOM 5090 C CA . ALA A 1 387 ? -16.365 61.018 163.668 1.00 132.19 458 ALA A CA 1
ATOM 5091 C C . ALA A 1 387 ? -17.849 60.846 163.919 1.00 143.30 458 ALA A C 1
ATOM 5092 O O . ALA A 1 387 ? -18.319 59.710 163.962 1.00 143.82 458 ALA A O 1
ATOM 5099 N N . LEU A 1 388 ? -18.595 61.954 164.080 1.00 143.78 459 LEU A N 1
ATOM 5100 C CA . LEU A 1 388 ? -20.037 61.867 164.306 1.00 145.97 459 LEU A CA 1
ATOM 5101 C C . LEU A 1 388 ? -20.721 61.355 163.037 1.00 147.71 459 LEU A C 1
ATOM 5102 O O . LEU A 1 388 ? -20.800 62.093 162.053 1.00 147.75 459 LEU A O 1
ATOM 5118 N N . ILE A 1 389 ? -21.142 60.070 163.043 1.00 144.16 460 ILE A N 1
ATOM 5119 C CA . ILE A 1 389 ? -21.904 59.443 161.953 1.00 149.27 460 ILE A CA 1
ATOM 5120 C C . ILE A 1 389 ? -22.856 58.397 162.556 1.00 146.69 460 ILE A C 1
ATOM 5121 O O . ILE A 1 389 ? -23.836 58.011 161.925 1.00 114.43 460 ILE A O 1
#

Nearest PDB structures (foldseek):
  5cyu-assembly1_A  TM=1.003E+00  e=2.629E-87  Mycolicibacterium smegmatis MC2 155
  4kk7-assembly1_A  TM=9.111E-01  e=8.532E-60  Mycobacterium tuberculosis H37Rv
  5ebd-assembly1_A  TM=9.374E-01  e=2.690E-58  Mycobacterium tuberculosis H37Rv
  3x3n-assembly1_A  TM=9.371E-01  e=4.458E-57  Mycobacterium tuberculosis H37Rv
  7npr-assembly1_B1  TM=8.750E-01  e=1.487E-33  Mycobacterium tuberculosis H37Rv

InterPro domains:
  IPR007795 Type VII secretion system EccB [PF05108] (5-466)
  IPR007795 Type VII secretion system EccB [PTHR40765] (5-477)
  IPR007795 Type VII secretion system EccB [TIGR03919] (7-454)
  IPR042485 Type VII secretion system EccB, repeat 3 domain [G3DSA:2.40.50.910] (246-328)
  IPR044857 Type VII secretion system EccB, repeat 1 domain [G3DSA:3.30.2390.20] (68-144)

Radius of gyration: 29.39 Å; Cα contacts (8 Å, |Δi|>4): 844; chains: 1; bounding box: 69×42×90 Å

B-factor: mean 91.12, std 31.56, range [24.96, 190.11]

Secondary structure (DSSP, 8-state):
-EEE-SSS--EEE----EES-HHHHHHHTTS-PPPB---HHHHSS-----BS-SSS-S---B-SPPSEEEEEEE-S-SSSSS---EEEEEES-----SSEEEPPTTEEEEEE-SS-EEEEETTEEEE--TT-HHHHHHHT--TT---EE--HHHHHHS-B-----PPP-TTTT-B-TTS--TT-BTT-EEEE-----EEEEETTEEEEE-HHHHHHHHHHT-TT--SPPEE-SSHHHHSPB--------SSPPEEE-TTT--EEEEEEE--STT---EEEEEEESS-SS-GGGTT--EE-TTSSEEEEE-SBEEEEEE-SSTTS-EEEEEE-TT-EEEEE--HHHHHHTT---PEE--HHHHTTSEEEEEE-STTT--

Foldseek 3Di:
DWAQAQPPRWIDADDVATEQALLLNLLQVLANDDHDHDHCVPVVDDHDYYFFDNQDDRAFWFDPQAFKWKWKWFFPDQPDPATDIFIATERHDFAADPFKHFADQLAWAWAADPNFIWIGGWQAIAGEPVVLVQLCVLQPNDPPDDHHYDDPLQNVLGDYPYHQDFDDAVCPQAAQPQPPDRLQRQLAWAWEDVDIWIWHHHRQFIETDARSVNSSSCSVCVVVPPDHHYDYPPVRVSTDYDHGPGPRDRDRHDYDDCVAWRMWMWMWGDDDDPDDTDIGIMTGDDGRHDPVQPPQFQCAPVASYTYSHDAKAWAKEADPDPVDGIWIWIQGRSGATETEPDDSSCNSSVHDDHYYDYCSSNVRHHYTYYSHNVNRGD

Organism: Mycolicibacterium smegmatis (strain ATCC 700084 / mc(2)155) (NCBI:txid246196)

Solvent-accessible surface area: 19204 Å² total; per-residue (Å²): 78,7,37,27,18,78,123,95,102,47,8,40,8,98,123,178,49,16,0,102,17,45,4,0,0,9,1,38,43,47,100,58,27,97,53,55,103,38,64,78,80,21,88,96,42,107,95,49,143,35,34,0,8,84,41,8,14,105,38,18,74,67,42,122,70,11,46,26,0,0,6,2,0,30,1,97,52,44,142,62,117,87,39,150,34,99,31,7,2,0,0,16,80,18,26,83,55,119,9,0,20,71,13,135,75,46,23,0,2,7,0,36,37,149,92,42,41,31,0,0,14,92,44,0,22,20,32,6,82,49,87,50,198,24,0,15,79,14,0,34,13,68,121,127,34,81,41,8,30,11,13,99,9,3,28,104,3,0,39,81,146,26,55,13,94,34,42,172,16,122,37,55,40,44,79,24,91,33,69,15,91,172,80,20,32,5,3,10,14,9,18,23,123,173,90,83,69,32,52,0,2,15,44,101,0,13,1,159,7,32,94,2,2,7,50,0,10,39,68,71,71,54,78,80,44,104,156,51,52,94,24,120,90,77,68,35,87,97,23,77,149,63,130,27,117,27,49,7,31,100,128,87,8,68,32,27,59,10,84,120,11,27,2,0,1,5,5,15,47,104,45,96,77,160,104,80,48,112,69,35,6,4,9,5,157,97,37,0,8,48,83,132,4,105,74,61,28,61,116,19,102,69,42,96,12,35,0,22,16,99,31,0,3,12,0,97,1,124,23,138,72,132,101,73,54,119,34,31,33,0,0,9,48,101,0,12,28,16,5,12,66,73,112,72,6,4,68,23,20,56,8,94,58,38,18,32,2,5,77,75,0,0,34,54,3,48,76,28,43,70,0,20,48,147,38,0,138,143